Protein AF-0000000072249436 (afdb_homodimer)

Radius of gyration: 28.58 Å; Cα contacts (8 Å, |Δi|>4): 1050; chains: 2; bounding box: 66×84×67 Å

Solvent-accessible surface area (backbone atoms only — not comparable to full-atom values): 31884 Å² total; per-residue (Å²): 122,88,85,47,73,65,50,51,51,46,51,49,33,26,66,74,60,39,22,50,59,54,24,9,61,72,68,74,46,53,40,66,60,42,49,49,42,48,51,49,50,21,60,62,66,72,44,72,43,54,48,66,91,56,95,44,51,40,70,30,73,63,30,55,56,45,47,59,51,44,55,52,47,52,53,49,51,52,47,49,49,30,38,52,47,10,70,72,69,42,30,47,34,63,47,29,36,29,35,20,50,87,53,66,58,49,78,63,58,63,58,51,52,51,46,41,72,75,38,71,82,53,32,45,32,44,38,68,31,54,65,73,55,41,52,50,30,29,71,71,60,74,19,62,38,29,44,36,69,65,62,91,73,73,61,86,58,50,43,71,46,75,68,50,77,45,43,28,31,38,34,30,12,54,86,34,79,72,50,77,47,82,62,43,49,68,67,59,46,26,73,33,38,25,40,41,58,30,71,86,52,77,86,53,78,52,69,92,69,73,36,80,38,58,33,42,22,60,37,60,67,62,40,47,55,41,20,66,69,56,68,24,30,33,69,39,56,54,46,47,43,70,78,33,58,67,46,64,78,42,35,33,75,52,40,40,75,92,40,83,50,61,53,69,43,46,33,22,42,33,31,31,67,83,55,84,71,26,46,60,58,47,50,52,52,51,52,47,53,51,54,67,71,46,70,79,130,122,87,85,47,72,66,48,51,51,46,52,50,33,27,65,73,60,39,22,51,59,53,23,9,61,73,67,74,46,54,40,66,59,42,50,49,42,48,51,49,50,22,60,63,66,73,43,70,42,55,48,64,91,55,98,46,50,39,69,28,74,64,31,57,56,45,47,59,52,44,57,53,49,52,51,50,50,51,48,48,48,30,38,52,46,11,68,72,71,40,30,50,34,63,46,30,36,31,35,18,49,87,53,67,58,49,78,63,58,62,58,51,51,51,46,41,72,76,39,72,82,54,34,44,34,45,38,69,31,54,64,73,56,40,53,49,30,29,72,72,59,74,19,62,35,30,44,35,68,64,62,92,76,74,60,86,56,50,43,72,47,76,70,50,79,45,42,29,32,36,34,30,12,54,85,34,78,71,50,78,48,81,62,41,46,61,67,60,46,26,73,33,39,26,39,38,56,28,70,86,53,78,85,54,80,52,69,92,69,71,36,80,39,58,33,42,22,61,37,59,67,61,41,49,56,40,19,64,68,56,68,26,29,35,68,39,56,54,46,48,42,71,76,35,58,66,45,63,78,43,37,33,74,53,43,42,58,96,40,81,50,63,53,70,44,46,32,23,43,31,31,31,66,82,56,84,71,27,47,62,58,48,50,54,52,51,52,48,53,50,55,68,71,46,69,79,130

Secondary structure (DSSP, 8-state):
----HHHHHHHHHHHHHS-HHHHHHHHT--HHHHHHHHHHHHHHHT---EE-SSSS-EE-HHHHHHHHHHHHHHHHHHHHHHHHHHHHHS--SEEEEEEEGGGTTSSTHHHHHHHHHH-TT-EEEEEEE-HHHHHHHHHTTS-SEEEEE--SS--TTEEEEEEEEEEEEEEEETTSGGGG-SSB-HHHHHHS-EEEE--S-TTSPPTT---SSEEEESSHHHHHHHHHTTS-EEEEETHHHHH-TTHHHHEEE--BTTS-S-EEEEEEEEEETT----HHHHHHHHHHHHHHHS---/----HHHHHHHHHHHHHS-HHHHHHHHT--HHHHHHHHHHHHHHHT---EE-SSSS-EE-HHHHHHHHHHHHHHHHHHHHHHHHHHHHHS--SEEEEEEEGGGTTSSTHHHHHHHHHH-TT-EEEEEEE-HHHHHHHHHTTS-SEEEEE--SS--TTEEEEEEEEEEEEEEEETTSGGGG-SSB-HHHHHHS-EEEE--S-TTSPPTT---SSEEEESSHHHHHHHHHTTS-EEEEETHHHHH-TTHHHHEEE--BTTS---EEEEEEEEEETT----HHHHHHHHHHHHHHHS---

Organism: Acinetobacter pittii (strain PHEA-2) (NCBI:txid871585)

Foldseek 3Di:
DDDDLVLLQLLLLLAVVQALCRSCVVVVHHSVVSVVSQVVVCVVVVHDQFDPPDPTTDGDPVSVVVSVVSVVVSVVVQLVVLCVVCVVQLAHSEAEEEEEQQCVLPVPVVLVVVLCVVPVSYHYHYHYDHQVVNVVCQVVVVHFKYKHFDDPDDDPQKDKDWFDKWKKFKKAWCPEPCVPDQADELVNQQDWEEEAAADPPPVDDGDPDRYPHYDYDNHQVVRLVCRLVRVTMYIGIPSVCVVPVCVVVTMHGHHYPPDPRIDMTIIIIMHGPPDSDGPSVVVSRVVSVVVVVDPDD/DDDDLVLLQLLLLLQVVQALCRSCVVVVHHSVVSVVSQVVVCVVVVHDQFDPPDPTTDGDPVSVVVNVVSVVVSVVVQLVVLCVVCVVQLAHSEAEEEEEQQCVLPVPVVLVVVLCVVPVNYHYHYHYHHQVVNVVCQVVVVHFKYKHWDDPDDDPQKDKDWFDKWKKFKKAWCPAPCVPDQADELVNQQDWEEEFAADPPPVDDGDPDRYPHYDYDNHQVVRLVCRLVRVTMYIGIPSVCVVPVCVVVTMHGHHYPPDPRIDMTIIIIMHGPPDSDGPSVVVSRVVSVVVVVDPDD

Nearest PDB structures (foldseek):
  7fib-assembly1_B  TM=9.287E-01  e=1.531E-36  Acinetobacter baumannii
  7d98-assembly1_Q  TM=5.444E-01  e=3.998E-20  Cupriavidus necator
  6g1d-assembly1_A  TM=5.300E-01  e=3.998E-20  Corynebacterium glutamicum
  9f14-assembly1_A  TM=6.005E-01  e=9.089E-18  Klebsiella aerogenes
  4x6g-assembly2_H  TM=5.613E-01  e=1.791E-17  Pseudomonas aeruginosa PAO1

InterPro domains:
  IPR000847 LysR, HTH, N-terminal domain [PF00126] (6-64)
  IPR000847 LysR, HTH, N-terminal domain [PS50931] (1-60)
  IPR005119 LysR, substrate-binding [PF03466] (94-291)
  IPR036388 Winged helix-like DNA-binding domain superfamily [G3DSA:1.10.10.10] (1-83)
  IPR036390 Winged helix DNA-binding domain superfamily [SSF46785] (2-82)

Sequence (594 aa):
MNINQEQLLMFQAVIETGSFSAAARKLGKVPSAVSMSIANLEIDLDLTLFDRKGREPVPTDEARVLYEKTSQLLIEMNQWKQHAHALSTGLEANLTIVIVSELLHTNWTDYICLLESRFPDLQINIVSAPQEDALQMLLDGSAQLALMFEREHLDNREQFVELKREALIPVISNNHPLAGQNQVTYEQILTTRQIVVASRDETLKPELLFSKHYWRTDNHHSACLMILRNLGWGVLPQEMFKENPELKNKLKILDLLDFTPRFEYYVDLVWSRESELGAAARFLIEHIRKQRMQPLPMNINQEQLLMFQAVIETGSFSAAARKLGKVPSAVSMSIANLEIDLDLTLFDRKGREPVPTDEARVLYEKTSQLLIEMNQWKQHAHALSTGLEANLTIVIVSELLHTNWTDYICLLESRFPDLQINIVSAPQEDALQMLLDGSAQLALMFEREHLDNREQFVELKREALIPVISNNHPLAGQNQVTYEQILTTRQIVVASRDETLKPELLFSKHYWRTDNHHSACLMILRNLGWGVLPQEMFKENPELKNKLKILDLLDFTPRFEYYVDLVWSRESELGAAARFLIEHIRKQRMQPLP

Structure (mmCIF, N/CA/C/O backbone):
data_AF-0000000072249436-model_v1
#
loop_
_entity.id
_entity.type
_entity.pdbx_description
1 polymer 'LysR family transcriptional regulator'
#
loop_
_atom_site.group_PDB
_atom_site.id
_atom_site.type_symbol
_atom_site.label_atom_id
_atom_site.label_alt_id
_atom_site.label_comp_id
_atom_site.label_asym_id
_atom_site.label_entity_id
_atom_site.label_seq_id
_atom_site.pdbx_PDB_ins_code
_atom_site.Cartn_x
_atom_site.Cartn_y
_atom_site.Cartn_z
_atom_site.occupancy
_atom_site.B_iso_or_equiv
_atom_site.auth_seq_id
_atom_site.auth_comp_id
_atom_site.auth_asym_id
_atom_site.auth_atom_id
_atom_site.pdbx_PDB_model_num
ATOM 1 N N . MET A 1 1 ? -13.907 43.893 0.333 1 46.14 1 MET A N 1
ATOM 2 C CA . MET A 1 1 ? -14.005 42.9 1.399 1 46.14 1 MET A CA 1
ATOM 3 C C . MET A 1 1 ? -12.632 42.328 1.737 1 46.14 1 MET A C 1
ATOM 5 O O . MET A 1 1 ? -11.88 41.937 0.843 1 46.14 1 MET A O 1
ATOM 9 N N . ASN A 1 2 ? -12.04 42.752 2.967 1 59.86 2 ASN A N 1
ATOM 10 C CA . ASN A 1 2 ? -10.739 42.239 3.385 1 59.86 2 ASN A CA 1
ATOM 11 C C . ASN A 1 2 ? -10.88 40.987 4.245 1 59.86 2 ASN A C 1
ATOM 13 O O . ASN A 1 2 ? -11.41 41.047 5.356 1 59.86 2 ASN A O 1
ATOM 17 N N . ILE A 1 3 ? -10.844 39.819 3.66 1 66.18 3 ILE A N 1
ATOM 18 C CA . ILE A 1 3 ? -10.926 38.567 4.405 1 66.18 3 ILE A CA 1
ATOM 19 C C . ILE A 1 3 ? -9.57 38.25 5.032 1 66.18 3 ILE A C 1
ATOM 21 O O . ILE A 1 3 ? -8.539 38.303 4.358 1 66.18 3 ILE A O 1
ATOM 25 N N . ASN A 1 4 ? -9.585 38.227 6.384 1 75.29 4 ASN A N 1
ATOM 26 C CA . ASN A 1 4 ? -8.315 37.843 6.99 1 75.29 4 ASN A CA 1
ATOM 27 C C . ASN A 1 4 ? -8.4 36.468 7.647 1 75.29 4 ASN A C 1
ATOM 29 O O . ASN A 1 4 ? -9.495 35.978 7.93 1 75.29 4 ASN A O 1
ATOM 33 N N . GLN A 1 5 ? -7.275 35.879 7.736 1 78.36 5 GLN A N 1
ATOM 34 C CA . GLN A 1 5 ? -7.16 34.519 8.25 1 78.36 5 GLN A CA 1
ATOM 35 C C . GLN A 1 5 ? -7.784 34.4 9.637 1 78.36 5 GLN A C 1
ATOM 37 O O . GLN A 1 5 ? -8.45 33.408 9.941 1 78.36 5 GLN A O 1
ATOM 42 N N . GLU A 1 6 ? -7.691 35.437 10.429 1 80.51 6 GLU A N 1
ATOM 43 C CA . GLU A 1 6 ? -8.207 35.42 11.795 1 80.51 6 GLU A CA 1
ATOM 44 C C . GLU A 1 6 ? -9.732 35.373 11.808 1 80.51 6 GLU A C 1
ATOM 46 O O . GLU A 1 6 ? -10.329 34.658 12.615 1 80.51 6 GLU A O 1
ATOM 51 N N . GLN A 1 7 ? -10.31 36.085 10.919 1 83.38 7 GLN A N 1
ATOM 52 C CA . GLN A 1 7 ? -11.765 36.1 10.808 1 83.38 7 GLN A CA 1
ATOM 53 C C . GLN A 1 7 ? -12.301 34.728 10.408 1 83.38 7 GLN A C 1
ATOM 55 O O . GLN A 1 7 ? -13.317 34.274 10.938 1 83.38 7 GLN A O 1
ATOM 60 N N . LEU A 1 8 ? -11.567 34.14 9.518 1 83.97 8 LEU A N 1
ATOM 61 C CA . LEU A 1 8 ? -11.961 32.816 9.048 1 83.97 8 LEU A CA 1
ATOM 62 C C . LEU A 1 8 ? -11.86 31.789 10.17 1 83.97 8 LEU A C 1
ATOM 64 O O . LEU A 1 8 ? -12.735 30.932 10.314 1 83.97 8 LEU A O 1
ATOM 68 N N . LEU A 1 9 ? -10.854 31.893 10.976 1 85.52 9 LEU A N 1
ATOM 69 C CA . LEU A 1 9 ? -10.66 31.002 12.115 1 85.52 9 LEU A CA 1
ATOM 70 C C . LEU A 1 9 ? -11.755 31.204 13.156 1 85.52 9 LEU A C 1
ATOM 72 O O . LEU A 1 9 ? -12.261 30.236 13.728 1 85.52 9 LEU A O 1
ATOM 76 N N . MET A 1 10 ? -12.149 32.425 13.369 1 88.72 10 MET A N 1
ATOM 77 C CA . MET A 1 10 ? -13.212 32.739 14.319 1 88.72 10 MET A CA 1
ATOM 78 C C . MET A 1 10 ? -14.55 32.184 13.842 1 88.72 10 MET A C 1
ATOM 80 O O . MET A 1 10 ? -15.307 31.613 14.629 1 88.72 10 MET A O 1
ATOM 84 N N . PHE A 1 11 ? -14.784 32.303 12.589 1 89.94 11 PHE A N 1
ATOM 85 C CA . PHE A 1 11 ? -15.993 31.768 11.975 1 89.94 11 PHE A CA 1
ATOM 86 C C . PHE A 1 11 ? -16.073 30.258 12.164 1 89.94 11 PHE A C 1
ATOM 88 O O . PHE A 1 11 ? -17.092 29.737 12.621 1 89.94 11 PHE A O 1
ATOM 95 N N . GLN A 1 12 ? -15.008 29.697 11.88 1 87.08 12 GLN A N 1
ATOM 96 C CA . GLN A 1 12 ? -14.953 28.247 12.026 1 87.08 12 GLN A CA 1
ATOM 97 C C . GLN A 1 12 ? -15.161 27.832 13.48 1 87.08 12 GLN A C 1
ATOM 99 O O . GLN A 1 12 ? -15.913 26.897 13.763 1 87.08 12 GLN A O 1
ATOM 104 N N . ALA A 1 13 ? -14.559 28.506 14.425 1 87.68 13 ALA A N 1
ATOM 105 C CA . ALA A 1 13 ? -14.619 28.182 15.848 1 87.68 13 ALA A CA 1
ATOM 106 C C . ALA A 1 13 ? -16.041 28.325 16.384 1 87.68 13 ALA A C 1
ATOM 108 O O . ALA A 1 13 ? -16.495 27.503 17.183 1 87.68 13 ALA A O 1
ATOM 109 N N . VAL A 1 14 ? -16.748 29.292 15.907 1 91.7 14 VAL A N 1
ATOM 110 C CA . VAL A 1 14 ? -18.111 29.516 16.379 1 91.7 14 VAL A CA 1
ATOM 111 C C . VAL A 1 14 ? -19.014 28.378 15.91 1 91.7 14 VAL A C 1
ATOM 113 O O . VAL A 1 14 ? -19.856 27.892 16.67 1 91.7 14 VAL A O 1
ATOM 116 N N . ILE A 1 15 ? -18.784 27.996 14.723 1 88.88 15 ILE A N 1
ATOM 117 C CA . ILE A 1 15 ? -19.595 26.907 14.19 1 88.88 15 ILE A CA 1
ATOM 118 C C . ILE A 1 15 ? -19.281 25.614 14.939 1 88.88 15 ILE A C 1
ATOM 120 O O . ILE A 1 15 ? -20.189 24.868 15.312 1 88.88 15 ILE A O 1
ATOM 124 N N . GLU A 1 16 ? -18.073 25.408 15.194 1 83.11 16 GLU A N 1
ATOM 125 C CA . GLU A 1 16 ? -17.617 24.161 15.799 1 83.11 16 GLU A CA 1
ATOM 126 C C . GLU A 1 16 ? -18.022 24.078 17.268 1 83.11 16 GLU A C 1
ATOM 128 O O . GLU A 1 16 ? -18.372 23.004 17.761 1 83.11 16 GLU A O 1
ATOM 133 N N . THR A 1 17 ? -17.971 25.195 17.937 1 82.77 17 THR A N 1
ATOM 134 C CA . THR A 1 17 ? -18.221 25.203 19.374 1 82.77 17 THR A CA 1
ATOM 135 C C . THR A 1 17 ? -19.687 25.51 19.666 1 82.77 17 THR A C 1
ATOM 137 O O . THR A 1 17 ? -20.175 25.243 20.766 1 82.77 17 THR A O 1
ATOM 140 N N . GLY A 1 18 ? -20.37 26.103 18.67 1 88.21 18 GLY A N 1
ATOM 141 C CA . GLY A 1 18 ? -21.774 26.452 18.816 1 88.21 18 GLY A CA 1
ATOM 142 C C . GLY A 1 18 ? -21.999 27.661 19.704 1 88.21 18 GLY A C 1
ATOM 143 O O . GLY A 1 18 ? -23.123 27.915 20.144 1 88.21 18 GLY A O 1
ATOM 144 N N . SER A 1 19 ? -20.859 28.3 20.06 1 89.67 19 SER A N 1
ATOM 145 C CA . SER A 1 19 ? -20.961 29.439 20.966 1 89.67 19 SER A CA 1
ATOM 146 C C . SER A 1 19 ? -19.853 30.454 20.706 1 89.67 19 SER A C 1
ATOM 148 O O . SER A 1 19 ? -18.712 30.078 20.429 1 89.67 19 SER A O 1
ATOM 150 N N . PHE A 1 20 ? -20.219 31.782 20.874 1 89.15 20 PHE A N 1
ATOM 151 C CA . PHE A 1 20 ? -19.23 32.842 20.722 1 89.15 20 PHE A CA 1
ATOM 152 C C . PHE A 1 20 ? -18.24 32.831 21.881 1 89.15 20 PHE A C 1
ATOM 154 O O . PHE A 1 20 ? -17.039 33.017 21.679 1 89.15 20 PHE A O 1
ATOM 161 N N . SER A 1 21 ? -18.81 32.509 23.057 1 88.67 21 SER A N 1
ATOM 162 C CA . SER A 1 21 ? -17.965 32.49 24.247 1 88.67 21 SER A CA 1
ATOM 163 C C . SER A 1 21 ? -17.009 31.303 24.227 1 88.67 21 SER A C 1
ATOM 165 O O . SER A 1 21 ? -15.836 31.437 24.585 1 88.67 21 SER A O 1
ATOM 167 N N . ALA A 1 22 ? -17.495 30.222 23.77 1 88.29 22 ALA A N 1
ATOM 168 C CA . ALA A 1 22 ? -16.661 29.026 23.69 1 88.29 22 ALA A CA 1
ATOM 169 C C . ALA A 1 22 ? -15.585 29.177 22.619 1 88.29 22 ALA A C 1
ATOM 171 O O . ALA A 1 22 ? -14.439 28.769 22.819 1 88.29 22 ALA A O 1
ATOM 172 N N . ALA A 1 23 ? -15.971 29.807 21.559 1 90.33 23 ALA A N 1
ATOM 173 C CA . ALA A 1 23 ? -15.019 30.084 20.486 1 90.33 23 ALA A CA 1
ATOM 174 C C . ALA A 1 23 ? -13.92 31.031 20.959 1 90.33 23 ALA A C 1
ATOM 176 O O . ALA A 1 23 ? -12.743 30.833 20.645 1 90.33 23 ALA A O 1
ATOM 177 N N . ALA A 1 24 ? -14.292 32.006 21.704 1 86.8 24 ALA A N 1
ATOM 178 C CA . ALA A 1 24 ? -13.342 32.979 22.238 1 86.8 24 ALA A CA 1
ATOM 179 C C . ALA A 1 24 ? -12.321 32.305 23.15 1 86.8 24 ALA A C 1
ATOM 181 O O . ALA A 1 24 ? -11.118 32.55 23.033 1 86.8 24 ALA A O 1
ATOM 182 N N . ARG A 1 25 ? -12.814 31.405 23.937 1 82.16 25 ARG A N 1
ATOM 183 C CA . ARG A 1 25 ? -11.937 30.667 24.84 1 82.16 25 ARG A CA 1
ATOM 184 C C . ARG A 1 25 ? -10.968 29.783 24.062 1 82.16 25 ARG A C 1
ATOM 186 O O . ARG A 1 25 ? -9.774 29.743 24.367 1 82.16 25 ARG A O 1
ATOM 193 N N . LYS A 1 26 ? -11.564 29.249 23.048 1 79.46 26 LYS A N 1
ATOM 194 C CA . LYS A 1 26 ? -10.77 28.345 22.221 1 79.46 26 LYS A CA 1
ATOM 195 C C . LYS A 1 26 ? -9.657 29.097 21.497 1 79.46 26 LYS A C 1
ATOM 197 O O . LYS A 1 26 ? -8.549 28.579 21.344 1 79.46 26 LYS A O 1
ATOM 202 N N . LEU A 1 27 ? -9.894 30.326 21.16 1 82.19 27 LEU A N 1
ATOM 203 C CA . LEU A 1 27 ? -8.978 31.099 20.329 1 82.19 27 LEU A CA 1
ATOM 204 C C . LEU A 1 27 ? -8.154 32.061 21.179 1 82.19 27 LEU A C 1
ATOM 206 O O . LEU A 1 27 ? -7.31 32.792 20.655 1 82.19 27 LEU A O 1
ATOM 210 N N . GLY A 1 28 ? -8.408 32.064 22.477 1 84.77 28 GLY A N 1
ATOM 211 C CA . GLY A 1 28 ? -7.694 32.975 23.357 1 84.77 28 GLY A CA 1
ATOM 212 C C . GLY A 1 28 ? -8.056 34.43 23.13 1 84.77 28 GLY A C 1
ATOM 213 O O . GLY A 1 28 ? -7.182 35.299 23.123 1 84.77 28 GLY A O 1
ATOM 214 N N . LYS A 1 29 ? -9.313 34.604 22.851 1 84.34 29 LYS A N 1
ATOM 215 C CA . LYS A 1 29 ? -9.816 35.947 22.58 1 84.34 29 LYS A CA 1
ATOM 216 C C . LYS A 1 29 ? -10.975 36.298 23.51 1 84.34 29 LYS A C 1
ATOM 218 O O . LYS A 1 29 ? -11.433 35.455 24.284 1 84.34 29 LYS A O 1
ATOM 223 N N . VAL A 1 30 ? -11.287 37.534 23.609 1 84.03 30 VAL A N 1
ATOM 224 C CA . VAL A 1 30 ? -12.489 37.95 24.324 1 84.03 30 VAL A CA 1
ATOM 225 C C . VAL A 1 30 ? -13.715 37.749 23.436 1 84.03 30 VAL A C 1
ATOM 227 O O . VAL A 1 30 ? -13.646 37.941 22.22 1 84.03 30 VAL A O 1
ATOM 230 N N . PRO A 1 31 ? -14.756 37.297 24.061 1 86.27 31 PRO A N 1
ATOM 231 C CA . PRO A 1 31 ? -15.975 37.021 23.297 1 86.27 31 PRO A CA 1
ATOM 232 C C . PRO A 1 31 ? -16.391 38.189 22.406 1 86.27 31 PRO A C 1
ATOM 234 O O . PRO A 1 31 ? -16.889 37.978 21.298 1 86.27 31 PRO A O 1
ATOM 237 N N . SER A 1 32 ? -16.225 39.404 22.799 1 87.48 32 SER A N 1
ATOM 238 C CA . SER A 1 32 ? -16.601 40.571 22.008 1 87.48 32 SER A CA 1
ATOM 239 C C . SER A 1 32 ? -15.809 40.635 20.706 1 87.48 32 SER A C 1
ATOM 241 O O . SER A 1 32 ? -16.344 41.023 19.666 1 87.48 32 SER A O 1
ATOM 243 N N . ALA A 1 33 ? -14.544 40.216 20.765 1 88.01 33 ALA A N 1
ATOM 244 C CA . ALA A 1 33 ? -13.698 40.214 19.574 1 88.01 33 ALA A CA 1
ATOM 245 C C . ALA A 1 33 ? -14.209 39.215 18.54 1 88.01 33 ALA A C 1
ATOM 247 O O . ALA A 1 33 ? -14.224 39.505 17.342 1 88.01 33 ALA A O 1
ATOM 248 N N . VAL A 1 34 ? -14.694 38.096 19.047 1 92.27 34 VAL A N 1
ATOM 249 C CA . VAL A 1 34 ? -15.202 37.054 18.16 1 92.27 34 VAL A CA 1
ATOM 250 C C . VAL A 1 34 ? -16.529 37.498 17.549 1 92.27 34 VAL A C 1
ATOM 252 O O . VAL A 1 34 ? -16.73 37.389 16.337 1 92.27 34 VAL A O 1
ATOM 255 N N . SER A 1 35 ? -17.438 38.019 18.368 1 90.35 35 SER A N 1
ATOM 256 C CA . SER A 1 35 ? -18.748 38.46 17.9 1 90.35 35 SER A CA 1
ATOM 257 C C . SER A 1 35 ? -18.621 39.605 16.901 1 90.35 35 SER A C 1
ATOM 259 O O . SER A 1 35 ? -19.31 39.623 15.879 1 90.35 35 SER A O 1
ATOM 261 N N . MET A 1 36 ? -17.695 40.495 17.156 1 88.42 36 MET A N 1
ATOM 262 C CA . MET A 1 36 ? -17.472 41.636 16.273 1 88.42 36 MET A CA 1
ATOM 263 C C . MET A 1 36 ? -16.902 41.184 14.933 1 88.42 36 MET A C 1
ATOM 265 O O . MET A 1 36 ? -17.281 41.706 13.884 1 88.42 36 MET A O 1
ATOM 269 N N . SER A 1 37 ? -15.985 40.272 15.093 1 89.02 37 SER A N 1
ATOM 270 C CA . SER A 1 37 ? -15.372 39.752 13.875 1 89.02 37 SER A CA 1
ATOM 271 C C . SER A 1 37 ? -16.409 39.093 12.972 1 89.02 37 SER A C 1
ATOM 273 O O . SER A 1 37 ? -16.402 39.299 11.757 1 89.02 37 SER A O 1
ATOM 275 N N . ILE A 1 38 ? -17.314 38.347 13.575 1 90.78 38 ILE A N 1
ATOM 276 C CA . ILE A 1 38 ? -18.357 37.659 12.822 1 90.78 38 ILE A CA 1
ATOM 277 C C . ILE A 1 38 ? -19.328 38.679 12.233 1 90.78 38 ILE A C 1
ATOM 279 O O . ILE A 1 38 ? -19.742 38.557 11.078 1 90.78 38 ILE A O 1
ATOM 283 N N . ALA A 1 39 ? -19.655 39.637 13.024 1 88.66 39 ALA A N 1
ATOM 284 C CA . ALA A 1 39 ? -20.545 40.693 12.55 1 88.66 39 ALA A CA 1
ATOM 285 C C . ALA A 1 39 ? -19.941 41.422 11.353 1 88.66 39 ALA A C 1
ATOM 287 O O . ALA A 1 39 ? -20.633 41.689 10.367 1 88.66 39 ALA A O 1
ATOM 288 N N . ASN A 1 40 ? -18.651 41.695 11.495 1 85.73 40 ASN A N 1
ATOM 289 C CA . ASN A 1 40 ? -17.956 42.356 10.395 1 85.73 40 ASN A CA 1
ATOM 290 C C . ASN A 1 40 ? -17.939 41.487 9.141 1 85.73 40 ASN A C 1
ATOM 292 O O . ASN A 1 40 ? -18.101 41.992 8.029 1 85.73 40 ASN A O 1
ATOM 296 N N . LEU A 1 41 ? -17.713 40.192 9.321 1 86.39 41 LEU A N 1
ATOM 297 C CA . LEU A 1 41 ? -17.714 39.249 8.208 1 86.39 41 LEU A CA 1
ATOM 298 C C . LEU A 1 41 ? -19.079 39.211 7.529 1 86.39 41 LEU A C 1
ATOM 300 O O . LEU A 1 41 ? -19.164 39.168 6.299 1 86.39 41 LEU A O 1
ATOM 304 N N . GLU A 1 42 ? -20.111 39.25 8.37 1 89.03 42 GLU A N 1
ATOM 305 C CA . GLU A 1 42 ? -21.477 39.259 7.854 1 89.03 42 GLU A CA 1
ATOM 306 C C . GLU A 1 42 ? -21.758 40.529 7.056 1 89.03 42 GLU A C 1
ATOM 308 O O . GLU A 1 42 ? -22.382 40.475 5.994 1 89.03 42 GLU A O 1
ATOM 313 N N . ILE A 1 43 ? -21.247 41.595 7.537 1 83.64 43 ILE A N 1
ATOM 314 C CA . ILE A 1 43 ? -21.415 42.879 6.865 1 83.64 43 ILE A CA 1
ATOM 315 C C . ILE A 1 43 ? -20.667 42.867 5.534 1 83.64 43 ILE A C 1
ATOM 317 O O . ILE A 1 43 ? -21.232 43.212 4.494 1 83.64 43 ILE A O 1
ATOM 321 N N . ASP A 1 44 ? -19.425 42.408 5.601 1 79.06 44 ASP A N 1
ATOM 322 C CA . ASP A 1 44 ? -18.579 42.401 4.412 1 79.06 44 ASP A CA 1
ATOM 323 C C . ASP A 1 44 ? -19.164 41.501 3.326 1 79.06 44 ASP A C 1
ATOM 325 O O . ASP A 1 44 ? -19.063 41.809 2.137 1 79.06 44 ASP A O 1
ATOM 329 N N . LEU A 1 45 ? -19.795 40.387 3.728 1 81.18 45 LEU A N 1
ATOM 330 C CA . LEU A 1 45 ? -20.299 39.392 2.788 1 81.18 45 LEU A CA 1
ATOM 331 C C . LEU A 1 45 ? -21.765 39.65 2.457 1 81.18 45 LEU A C 1
ATOM 333 O O . LEU A 1 45 ? -22.327 39.01 1.565 1 81.18 45 LEU A O 1
ATOM 337 N N . ASP A 1 46 ? -22.286 40.611 3.19 1 85.04 46 ASP A N 1
ATOM 338 C CA . ASP A 1 46 ? -23.719 40.869 3.086 1 85.04 46 ASP A CA 1
ATOM 339 C C . ASP A 1 46 ? -24.523 39.584 3.271 1 85.04 46 ASP A C 1
ATOM 341 O O . ASP A 1 46 ? -25.376 39.255 2.444 1 85.04 46 ASP A O 1
ATOM 345 N N . LEU A 1 47 ? -24.09 38.75 4.357 1 86.85 47 LEU A N 1
ATOM 346 C CA . LEU A 1 47 ? -24.721 37.487 4.725 1 86.85 47 LEU A CA 1
ATOM 347 C C . LEU A 1 47 ? -24.881 37.38 6.238 1 86.85 47 LEU A C 1
ATOM 349 O O . LEU A 1 47 ? -24.054 37.899 6.992 1 86.85 47 LEU A O 1
ATOM 353 N N . THR A 1 48 ? -25.958 36.815 6.61 1 90.99 48 THR A N 1
ATOM 354 C CA . THR A 1 48 ? -26.092 36.403 8.003 1 90.99 48 THR A CA 1
ATOM 355 C C . THR A 1 48 ? -25.577 34.979 8.197 1 90.99 48 THR A C 1
ATOM 357 O O . THR A 1 48 ? -26.051 34.047 7.544 1 90.99 48 THR A O 1
ATOM 360 N N . LEU A 1 49 ? -24.577 34.911 8.982 1 92.35 49 LEU A N 1
ATOM 361 C CA . LEU A 1 49 ? -23.941 33.608 9.142 1 92.35 49 LEU A CA 1
ATOM 362 C C . LEU A 1 49 ? -24.526 32.86 10.336 1 92.35 49 LEU A C 1
ATOM 364 O O . LEU A 1 49 ? -24.541 31.627 10.355 1 92.35 49 LEU A O 1
ATOM 368 N N . PHE A 1 50 ? -25.01 33.638 11.313 1 93.56 50 PHE A N 1
ATOM 369 C CA . PHE A 1 50 ? -25.568 33.014 12.507 1 93.56 50 PHE A CA 1
ATOM 370 C C . PHE A 1 50 ? -26.883 33.677 12.9 1 93.56 50 PHE A C 1
ATOM 372 O O . PHE A 1 50 ? -26.985 34.905 12.915 1 93.56 50 PHE A O 1
ATOM 379 N N . ASP A 1 51 ? -27.913 32.84 13.101 1 90.39 51 ASP A N 1
ATOM 380 C CA . ASP A 1 51 ? -29.136 33.313 13.741 1 90.39 51 ASP A CA 1
ATOM 381 C C . ASP A 1 51 ? -28.953 33.435 15.253 1 90.39 51 ASP A C 1
ATOM 383 O O . ASP A 1 51 ? -28.676 32.444 15.931 1 90.39 51 ASP A O 1
ATOM 387 N N . ARG A 1 52 ? -29.035 34.607 15.721 1 82.61 52 ARG A N 1
ATOM 388 C CA . ARG A 1 52 ? -28.719 34.89 17.117 1 82.61 52 ARG A CA 1
ATOM 389 C C . ARG A 1 52 ? -29.99 35.08 17.938 1 82.61 52 ARG A C 1
ATOM 391 O O . ARG A 1 52 ? -29.961 35.702 19.002 1 82.61 52 ARG A O 1
ATOM 398 N N . LYS A 1 53 ? -31.21 34.608 17.566 1 81.62 53 LYS A N 1
ATOM 399 C CA . LYS A 1 53 ? -32.479 34.79 18.265 1 81.62 53 LYS A CA 1
ATOM 400 C C . LYS A 1 53 ? -32.504 34.004 19.573 1 81.62 53 LYS A C 1
ATOM 402 O O . LYS A 1 53 ? -33.184 34.393 20.524 1 81.62 53 LYS A O 1
ATOM 407 N N . GLY A 1 54 ? -31.655 32.945 19.687 1 74.07 54 GLY A N 1
ATOM 408 C CA . GLY A 1 54 ? -31.623 32.135 20.894 1 74.07 54 GLY A CA 1
ATOM 409 C C . GLY A 1 54 ? -30.335 32.289 21.682 1 74.07 54 GLY A C 1
ATOM 410 O O . GLY A 1 54 ? -29.591 33.251 21.482 1 74.07 54 GLY A O 1
ATOM 411 N N . ARG A 1 55 ? -30.124 31.554 22.686 1 76.61 55 ARG A N 1
ATOM 412 C CA . ARG A 1 55 ? -28.977 31.565 23.588 1 76.61 55 ARG A CA 1
ATOM 413 C C . ARG A 1 55 ? -27.692 31.215 22.845 1 76.61 55 ARG A C 1
ATOM 415 O O . ARG A 1 55 ? -26.636 31.79 23.114 1 76.61 55 ARG A O 1
ATOM 422 N N . GLU A 1 56 ? -27.79 30.341 21.851 1 85.15 56 GLU A N 1
ATOM 423 C CA . GLU A 1 56 ? -26.625 29.9 21.09 1 85.15 56 GLU A CA 1
ATOM 424 C C . GLU A 1 56 ? -26.766 30.251 19.611 1 85.15 56 GLU A C 1
ATOM 426 O O . GLU A 1 56 ? -27.867 30.202 19.059 1 85.15 56 GLU A O 1
ATOM 431 N N . PRO A 1 57 ? -25.717 30.721 19.072 1 89.14 57 PRO A N 1
ATOM 432 C CA . PRO A 1 57 ? -25.78 31.014 17.638 1 89.14 57 PRO A CA 1
ATOM 433 C C . PRO A 1 57 ? -26.035 29.769 16.792 1 89.14 57 PRO A C 1
ATOM 435 O O . PRO A 1 57 ? -25.437 28.718 17.038 1 89.14 57 PRO A O 1
ATOM 438 N N . VAL A 1 58 ? -27.003 29.874 15.905 1 91.15 58 VAL A N 1
ATOM 439 C CA . VAL A 1 58 ? -27.316 28.779 14.993 1 91.15 58 VAL A CA 1
ATOM 440 C C . VAL A 1 58 ? -26.821 29.118 13.589 1 91.15 58 VAL A C 1
ATOM 442 O O . VAL A 1 58 ? -27.198 30.146 13.022 1 91.15 58 VAL A O 1
ATOM 445 N N . PRO A 1 59 ? -25.877 28.364 13.12 1 92.14 59 PRO A N 1
ATOM 446 C CA . PRO A 1 59 ? -25.38 28.64 11.77 1 92.14 59 PRO A CA 1
ATOM 447 C C . PRO A 1 59 ? -26.485 28.609 10.716 1 92.14 59 PRO A C 1
ATOM 449 O O . PRO A 1 59 ? -27.37 27.752 10.77 1 92.14 59 PRO A O 1
ATOM 452 N N . THR A 1 60 ? -26.546 29.6 9.805 1 91.03 60 THR A N 1
ATOM 453 C CA . THR A 1 60 ? -27.469 29.612 8.675 1 91.03 60 THR A CA 1
ATOM 454 C C . THR A 1 60 ? -27.043 28.598 7.618 1 91.03 60 THR A C 1
ATOM 456 O O . THR A 1 60 ? -25.972 27.996 7.723 1 91.03 60 THR A O 1
ATOM 459 N N . ASP A 1 61 ? -27.839 28.354 6.648 1 86.42 61 ASP A N 1
ATOM 460 C CA . ASP A 1 61 ? -27.496 27.466 5.541 1 86.42 61 ASP A CA 1
ATOM 461 C C . ASP A 1 61 ? -26.266 27.973 4.792 1 86.42 61 ASP A C 1
ATOM 463 O O . ASP A 1 61 ? -25.412 27.182 4.384 1 86.42 61 ASP A O 1
ATOM 467 N N . GLU A 1 62 ? -26.236 29.265 4.691 1 85.97 62 GLU A N 1
ATOM 468 C CA . GLU A 1 62 ? -25.093 29.895 4.038 1 85.97 62 GLU A CA 1
ATOM 469 C C . GLU A 1 62 ? -23.808 29.664 4.829 1 85.97 62 GLU A C 1
ATOM 471 O O . GLU A 1 62 ? -22.749 29.422 4.247 1 85.97 62 GLU A O 1
ATOM 476 N N . ALA A 1 63 ? -23.954 29.732 6.126 1 88.56 63 ALA A N 1
ATOM 477 C CA . ALA A 1 63 ? -22.803 29.525 7.001 1 88.56 63 ALA A CA 1
ATOM 478 C C . ALA A 1 63 ? -22.275 28.098 6.885 1 88.56 63 ALA A C 1
ATOM 480 O O . ALA A 1 63 ? -21.061 27.879 6.859 1 88.56 63 ALA A O 1
ATOM 481 N N . ARG A 1 64 ? -23.153 27.214 6.743 1 85.54 64 ARG A N 1
ATOM 482 C CA . ARG A 1 64 ? -22.772 25.809 6.639 1 85.54 64 ARG A CA 1
ATOM 483 C C . ARG A 1 64 ? -22.013 25.541 5.344 1 85.54 64 ARG A C 1
ATOM 485 O O . ARG A 1 64 ? -21.007 24.829 5.343 1 85.54 64 ARG A O 1
ATOM 492 N N . VAL A 1 65 ? -22.472 26.195 4.314 1 79.15 65 VAL A N 1
ATOM 493 C CA . VAL A 1 65 ? -21.808 26.058 3.021 1 79.15 65 VAL A CA 1
ATOM 494 C C . VAL A 1 65 ? -20.431 26.716 3.076 1 79.15 65 VAL A C 1
ATOM 496 O O . VAL A 1 65 ? -19.446 26.147 2.598 1 79.15 65 VAL A O 1
ATOM 499 N N . LEU A 1 66 ? -20.37 27.846 3.723 1 82.37 66 LEU A N 1
ATOM 500 C CA . LEU A 1 66 ? -19.122 28.599 3.777 1 82.37 66 LEU A CA 1
ATOM 501 C C . LEU A 1 66 ? -18.108 27.906 4.68 1 82.37 66 LEU A C 1
ATOM 503 O O . LEU A 1 66 ? -16.898 28.044 4.483 1 82.37 66 LEU A O 1
ATOM 507 N N . TYR A 1 67 ? -18.686 27.157 5.667 1 83.79 67 TYR A N 1
ATOM 508 C CA . TYR A 1 67 ? -17.805 26.452 6.591 1 83.79 67 TYR A CA 1
ATOM 509 C C . TYR A 1 67 ? -16.904 25.474 5.846 1 83.79 67 TYR A C 1
ATOM 511 O O . TYR A 1 67 ? -15.69 25.452 6.061 1 83.79 67 TYR A O 1
ATOM 519 N N . GLU A 1 68 ? -17.506 24.818 4.991 1 72.86 68 GLU A N 1
ATOM 520 C CA . GLU A 1 68 ? -16.736 23.861 4.201 1 72.86 68 GLU A CA 1
ATOM 521 C C . GLU A 1 68 ? -15.682 24.568 3.353 1 72.86 68 GLU A C 1
ATOM 523 O O . GLU A 1 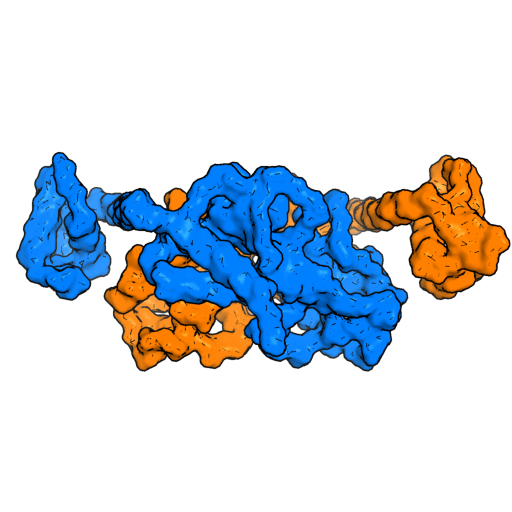68 ? -14.529 24.136 3.3 1 72.86 68 GLU A O 1
ATOM 528 N N . LYS A 1 69 ? -16.022 25.661 2.762 1 73.93 69 LYS A N 1
ATOM 529 C CA . LYS A 1 69 ? -15.123 26.439 1.914 1 73.93 69 LYS A CA 1
ATOM 530 C C . LYS A 1 69 ? -14.048 27.134 2.744 1 73.93 69 LYS A C 1
ATOM 532 O O . LYS A 1 69 ? -12.92 27.317 2.281 1 73.93 69 LYS A O 1
ATOM 537 N N . THR A 1 70 ? -14.451 27.445 3.96 1 78.55 70 THR A N 1
ATOM 538 C CA . THR A 1 70 ? -13.517 28.124 4.851 1 78.55 70 THR A CA 1
ATOM 539 C C . THR A 1 70 ? -12.352 27.208 5.214 1 78.55 70 THR A C 1
ATOM 541 O O . THR A 1 70 ? -11.195 27.632 5.203 1 78.55 70 THR A O 1
ATOM 544 N N . SER A 1 71 ? -12.708 26.021 5.527 1 67.64 71 SER A N 1
ATOM 545 C CA . SER A 1 71 ? -11.666 25.051 5.848 1 67.64 71 SER A CA 1
ATOM 546 C C . SER A 1 71 ? -10.671 24.908 4.701 1 67.64 71 SER A C 1
ATOM 548 O O . SER A 1 71 ? -9.458 24.908 4.921 1 67.64 71 SER A O 1
ATOM 550 N N . GLN A 1 72 ? -11.173 24.88 3.547 1 65.27 72 GLN A N 1
ATOM 551 C CA . GLN A 1 72 ? -10.334 24.791 2.357 1 65.27 72 GLN A CA 1
ATOM 552 C C . GLN A 1 72 ? -9.495 26.054 2.18 1 65.27 72 GLN A C 1
ATOM 554 O O . GLN A 1 72 ? -8.307 25.976 1.858 1 65.27 72 GLN A O 1
ATOM 559 N N . LEU A 1 73 ? -10.103 27.161 2.382 1 69.24 73 LEU A N 1
ATOM 560 C CA . LEU A 1 73 ? -9.424 28.441 2.223 1 69.24 73 LEU A CA 1
ATOM 561 C C . LEU A 1 73 ? -8.291 28.585 3.234 1 69.24 73 LEU A C 1
ATOM 563 O O . LEU A 1 73 ? -7.211 29.075 2.897 1 69.24 73 LEU A O 1
ATOM 567 N N . LEU A 1 74 ? -8.568 28.09 4.429 1 71.87 74 LEU A N 1
ATOM 568 C CA . LEU A 1 74 ? -7.546 28.182 5.466 1 71.87 74 LEU A CA 1
ATOM 569 C C . LEU A 1 74 ? -6.35 27.298 5.129 1 71.87 74 LEU A C 1
ATOM 571 O O . LEU A 1 74 ? -5.202 27.684 5.362 1 71.87 74 LEU A O 1
ATOM 575 N N . ILE A 1 75 ? -6.635 26.18 4.569 1 61.42 75 ILE A N 1
ATOM 576 C CA . ILE A 1 75 ? -5.574 25.297 4.098 1 61.42 75 ILE A CA 1
ATOM 577 C C . ILE A 1 75 ? -4.77 25.996 3.004 1 61.42 75 ILE A C 1
ATOM 579 O O . ILE A 1 75 ? -3.537 26.003 3.039 1 61.42 75 ILE A O 1
ATOM 583 N N . GLU A 1 76 ? -5.445 26.663 2.126 1 61.68 76 GLU A N 1
ATOM 584 C CA . GLU A 1 76 ? -4.797 27.377 1.031 1 61.68 76 GLU A CA 1
ATOM 585 C C . GLU A 1 76 ? -3.965 28.547 1.551 1 61.68 76 GLU A C 1
ATOM 587 O O . GLU A 1 76 ? -2.869 28.807 1.05 1 61.68 76 GLU A O 1
ATOM 592 N N . MET A 1 77 ? -4.52 29.233 2.467 1 65.24 77 MET A N 1
ATOM 593 C CA . MET A 1 77 ? -3.797 30.353 3.062 1 65.24 77 MET A CA 1
ATOM 594 C C . MET A 1 77 ? -2.511 29.877 3.729 1 65.24 77 MET A C 1
ATOM 596 O O . MET A 1 77 ? -1.467 30.521 3.606 1 65.24 77 MET A O 1
ATOM 600 N N . ASN A 1 78 ? -2.61 28.78 4.426 1 62.64 78 ASN A N 1
ATOM 601 C CA . ASN A 1 78 ? -1.419 28.229 5.063 1 62.64 78 ASN A CA 1
ATOM 602 C C . ASN A 1 7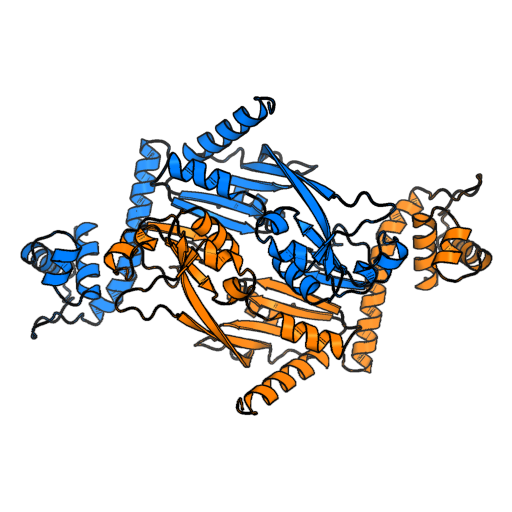8 ? -0.384 27.79 4.032 1 62.64 78 ASN A C 1
ATOM 604 O O . ASN A 1 78 ? 0.813 28.027 4.207 1 62.64 78 ASN A O 1
ATOM 608 N N . GLN A 1 79 ? -0.915 27.231 3.068 1 59.35 79 GLN A N 1
ATOM 609 C CA . GLN A 1 79 ? -0.025 26.841 1.979 1 59.35 79 GLN A CA 1
ATOM 610 C C . GLN A 1 79 ? 0.65 28.061 1.358 1 59.35 79 GLN A C 1
ATOM 612 O O . GLN A 1 79 ? 1.839 28.021 1.035 1 59.35 79 GLN A O 1
ATOM 617 N N . TRP A 1 80 ? -0.125 29.181 1.152 1 60.42 80 TRP A N 1
ATOM 618 C CA . TRP A 1 80 ? 0.399 30.437 0.625 1 60.42 80 TRP A CA 1
ATOM 619 C C . TRP A 1 80 ? 1.508 30.981 1.518 1 60.42 80 TRP A C 1
ATOM 621 O O . TRP A 1 80 ? 2.552 31.417 1.026 1 60.42 80 TRP A O 1
ATOM 631 N N . LYS A 1 81 ? 1.3 30.944 2.789 1 62.78 81 LYS A N 1
ATOM 632 C CA . LYS A 1 81 ? 2.312 31.387 3.744 1 62.78 81 LYS A CA 1
ATOM 633 C C . LYS A 1 81 ? 3.579 30.545 3.632 1 62.78 81 LYS A C 1
ATOM 635 O O . LYS A 1 81 ? 4.69 31.08 3.65 1 62.78 81 LYS A O 1
ATOM 640 N N . GLN A 1 82 ? 3.302 29.303 3.587 1 59.01 82 GLN A N 1
ATOM 641 C CA . GLN A 1 82 ? 4.439 28.396 3.47 1 59.01 82 GLN A CA 1
ATOM 642 C C . GLN A 1 82 ? 5.237 28.675 2.199 1 59.01 82 GLN A C 1
ATOM 644 O O . GLN A 1 82 ? 6.469 28.675 2.221 1 59.01 82 GLN A O 1
ATOM 649 N N . HIS A 1 83 ? 4.424 28.957 1.208 1 57.69 83 HIS A N 1
ATOM 650 C CA . HIS A 1 83 ? 5.073 29.315 -0.048 1 57.69 83 HIS A CA 1
ATOM 651 C C . HIS A 1 83 ? 5.855 30.617 0.088 1 57.69 83 HIS A C 1
ATOM 653 O O . HIS A 1 83 ? 6.986 30.72 -0.394 1 57.69 83 HIS A O 1
ATOM 659 N N . ALA A 1 84 ? 5.275 31.607 0.691 1 60.03 84 ALA A N 1
ATOM 660 C CA . ALA A 1 84 ? 5.938 32.891 0.904 1 60.03 84 ALA A CA 1
ATOM 661 C C . ALA A 1 84 ? 7.214 32.72 1.723 1 60.03 84 ALA A C 1
ATOM 663 O O . ALA A 1 84 ? 8.252 33.301 1.395 1 60.03 84 ALA A O 1
ATOM 664 N N . HIS A 1 85 ? 7.083 31.948 2.759 1 58.43 85 HIS A N 1
ATOM 665 C CA . HIS A 1 85 ? 8.245 31.681 3.598 1 58.43 85 HIS A CA 1
ATOM 666 C C . HIS A 1 85 ? 9.342 30.971 2.812 1 58.43 85 HIS A C 1
ATOM 668 O O . HIS A 1 85 ? 10.524 31.288 2.964 1 58.43 85 HIS A O 1
ATOM 674 N N . ALA A 1 86 ? 8.799 30.106 2.036 1 58.01 86 ALA A N 1
ATOM 675 C CA . ALA A 1 86 ? 9.744 29.386 1.187 1 58.01 86 ALA A CA 1
ATOM 676 C C . ALA A 1 86 ? 10.507 30.345 0.278 1 58.01 86 ALA A C 1
ATOM 678 O O . ALA A 1 86 ? 11.72 30.208 0.099 1 58.01 86 ALA A O 1
ATOM 679 N N . LEU A 1 87 ? 9.802 31.23 -0.204 1 57.08 87 LEU A N 1
ATOM 680 C CA . LEU A 1 87 ? 10.405 32.214 -1.096 1 57.08 87 LEU A CA 1
ATOM 681 C C . LEU A 1 87 ? 11.437 33.058 -0.357 1 57.08 87 LEU A C 1
ATOM 683 O O . LEU A 1 87 ? 12.479 33.404 -0.918 1 57.08 87 LEU A O 1
ATOM 687 N N . SER A 1 88 ? 11.061 33.279 0.906 1 63.03 88 SER A N 1
ATOM 688 C CA . SER A 1 88 ? 11.969 34.151 1.643 1 63.03 88 SER A CA 1
ATOM 689 C C . SER A 1 88 ? 13.163 33.373 2.187 1 63.03 88 SER A C 1
ATOM 691 O O . SER A 1 88 ? 14.264 33.915 2.302 1 63.03 88 SER A O 1
ATOM 693 N N . THR A 1 89 ? 12.942 32.14 2.592 1 65.71 89 THR A N 1
ATOM 694 C CA . THR A 1 89 ? 13.979 31.375 3.275 1 65.71 89 THR A CA 1
ATOM 695 C C . THR A 1 89 ? 14.584 30.331 2.342 1 65.71 89 THR A C 1
ATOM 697 O O . THR A 1 89 ? 15.599 29.712 2.669 1 65.71 89 THR A O 1
ATOM 700 N N . GLY A 1 90 ? 13.999 30.227 1.193 1 78.09 90 GLY A N 1
ATOM 701 C CA . GLY A 1 90 ? 14.4 29.154 0.297 1 78.09 90 GLY A CA 1
ATOM 702 C C . GLY A 1 90 ? 13.825 27.805 0.686 1 78.09 90 GLY A C 1
ATOM 703 O O . GLY A 1 90 ? 14.177 26.781 0.098 1 78.09 90 GLY A O 1
ATOM 704 N N . LEU A 1 91 ? 13.031 27.89 1.768 1 79.19 91 LEU A N 1
ATOM 705 C CA . LEU A 1 91 ? 12.347 26.676 2.2 1 79.19 91 LEU A CA 1
ATOM 706 C C . LEU A 1 91 ? 11.135 26.392 1.318 1 79.19 91 LEU A C 1
ATOM 708 O O . LEU A 1 91 ? 10.408 27.313 0.939 1 79.19 91 LEU A O 1
ATOM 712 N N . GLU A 1 92 ? 11.004 25.098 1.047 1 83.83 92 GLU A N 1
ATOM 713 C CA . GLU A 1 92 ? 9.813 24.736 0.285 1 83.83 92 GLU A CA 1
ATOM 714 C C . GLU A 1 92 ? 8.563 24.786 1.159 1 83.83 92 GLU A C 1
ATOM 716 O O . GLU A 1 92 ? 8.627 24.514 2.36 1 83.83 92 GLU A O 1
ATOM 721 N N . ALA A 1 93 ? 7.525 25.277 0.533 1 76.15 93 ALA A N 1
ATOM 722 C CA . ALA A 1 93 ? 6.247 25.277 1.24 1 76.15 93 ALA A CA 1
ATOM 723 C C . ALA A 1 93 ? 5.78 23.853 1.528 1 76.15 93 ALA A C 1
ATOM 725 O O . ALA A 1 93 ? 5.26 23.57 2.61 1 76.15 93 ALA A O 1
ATOM 726 N N . ASN A 1 94 ? 5.943 22.971 0.542 1 86.22 94 ASN A N 1
ATOM 727 C CA . ASN A 1 94 ? 5.579 21.561 0.641 1 86.22 94 ASN A CA 1
ATOM 728 C C . ASN A 1 94 ? 6.656 20.661 0.043 1 86.22 94 ASN A C 1
ATOM 730 O O . ASN A 1 94 ? 7.267 21.005 -0.971 1 86.22 94 ASN A O 1
ATOM 734 N N . LEU A 1 95 ? 6.953 19.683 0.805 1 94.22 95 LEU A N 1
ATOM 735 C CA . LEU A 1 95 ? 7.902 18.686 0.322 1 94.22 95 LEU A CA 1
ATOM 736 C C . LEU A 1 95 ? 7.219 17.338 0.12 1 94.22 95 LEU A C 1
ATOM 738 O O . LEU A 1 95 ? 6.762 16.718 1.083 1 94.22 95 LEU A O 1
ATOM 742 N N . THR A 1 96 ? 7.121 16.941 -1.108 1 94.97 96 THR A N 1
ATOM 743 C CA . THR A 1 96 ? 6.552 15.634 -1.417 1 94.97 96 THR A CA 1
ATOM 744 C C . THR A 1 96 ? 7.654 14.613 -1.686 1 94.97 96 THR A C 1
ATOM 746 O O . THR A 1 96 ? 8.522 14.838 -2.531 1 94.97 96 THR A O 1
ATOM 749 N N . ILE A 1 97 ? 7.576 13.56 -0.901 1 97.17 97 ILE A N 1
ATOM 750 C CA . ILE A 1 97 ? 8.508 12.45 -1.063 1 97.17 97 ILE A CA 1
ATOM 751 C C . ILE A 1 97 ? 7.751 11.201 -1.509 1 97.17 97 ILE A C 1
ATOM 753 O O . ILE A 1 97 ? 6.802 10.774 -0.847 1 97.17 97 ILE A O 1
ATOM 757 N N . VAL A 1 98 ? 8.169 10.673 -2.622 1 96.2 98 VAL A N 1
ATOM 758 C CA . VAL A 1 98 ? 7.546 9.444 -3.103 1 96.2 98 VAL A CA 1
ATOM 759 C C . VAL A 1 98 ? 8.424 8.246 -2.749 1 96.2 98 VAL A C 1
ATOM 761 O O . VAL A 1 98 ? 9.633 8.261 -2.993 1 96.2 98 VAL A O 1
ATOM 764 N N . ILE A 1 99 ? 7.778 7.329 -2.096 1 95.29 99 ILE A N 1
ATOM 765 C CA . ILE A 1 99 ? 8.43 6.064 -1.775 1 95.29 99 ILE A CA 1
ATOM 766 C C . ILE A 1 99 ? 7.907 4.965 -2.698 1 95.29 99 ILE A C 1
ATOM 768 O O . ILE A 1 99 ? 6.705 4.692 -2.729 1 95.29 99 ILE A O 1
ATOM 772 N N . VAL A 1 100 ? 8.845 4.385 -3.41 1 90.73 100 VAL A N 1
ATOM 773 C CA . VAL A 1 100 ? 8.412 3.271 -4.247 1 90.73 100 VAL A CA 1
ATOM 774 C C . VAL A 1 100 ? 7.764 2.194 -3.38 1 90.73 100 VAL A C 1
ATOM 776 O O . VAL A 1 100 ? 8.261 1.878 -2.296 1 90.73 100 VAL A O 1
ATOM 779 N N . SER A 1 101 ? 6.715 1.648 -3.847 1 84.65 101 SER A N 1
ATOM 780 C CA . SER A 1 101 ? 5.829 0.772 -3.087 1 84.65 101 SER A CA 1
ATOM 781 C C . SER A 1 101 ? 6.601 -0.379 -2.451 1 84.65 101 SER A C 1
ATOM 783 O O . SER A 1 101 ? 6.325 -0.765 -1.314 1 84.65 101 SER A O 1
ATOM 785 N N . GLU A 1 102 ? 7.595 -0.896 -3.038 1 82.89 102 GLU A N 1
ATOM 786 C CA . GLU A 1 102 ? 8.374 -2.031 -2.555 1 82.89 102 GLU A CA 1
ATOM 787 C C . GLU A 1 102 ? 9.285 -1.624 -1.4 1 82.89 102 GLU A C 1
ATOM 789 O O . GLU A 1 102 ? 9.82 -2.48 -0.693 1 82.89 102 GLU A O 1
ATOM 794 N N . LEU A 1 103 ? 9.421 -0.355 -1.205 1 89.45 103 LEU A N 1
ATOM 795 C CA . LEU A 1 103 ? 10.342 0.135 -0.185 1 89.45 103 LEU A CA 1
ATOM 796 C C . LEU A 1 103 ? 9.58 0.685 1.016 1 89.45 103 LEU A C 1
ATOM 798 O O . LEU A 1 103 ? 10.183 1.239 1.938 1 89.45 103 LEU A O 1
ATOM 802 N N . LEU A 1 104 ? 8.306 0.485 1.04 1 91.03 104 LEU A N 1
ATOM 803 C CA . LEU A 1 104 ? 7.456 1.064 2.075 1 91.03 104 LEU A CA 1
ATOM 804 C C . LEU A 1 104 ? 7.812 0.501 3.448 1 91.03 104 LEU A C 1
ATOM 806 O O . LEU A 1 104 ? 7.577 1.152 4.469 1 91.03 104 LEU A O 1
ATOM 810 N N . HIS A 1 105 ? 8.384 -0.612 3.467 1 90.51 105 HIS A N 1
ATOM 811 C CA . HIS A 1 105 ? 8.657 -1.268 4.741 1 90.51 105 HIS A CA 1
ATOM 812 C C . HIS A 1 105 ? 10.083 -0.996 5.207 1 90.51 105 HIS A C 1
ATOM 814 O O . HIS A 1 105 ? 10.523 -1.539 6.223 1 90.51 105 HIS A O 1
ATOM 820 N N . THR A 1 106 ? 10.759 -0.203 4.505 1 87.75 106 THR A N 1
ATOM 821 C CA . THR A 1 106 ? 12.105 0.174 4.923 1 87.75 106 THR A CA 1
ATOM 822 C C . THR A 1 106 ? 12.058 1.323 5.926 1 87.75 106 THR A C 1
ATOM 824 O O . THR A 1 106 ? 10.986 1.856 6.217 1 87.75 106 THR A O 1
ATOM 827 N N . ASN A 1 107 ? 13.142 1.765 6.443 1 89.8 107 ASN A N 1
ATOM 828 C CA . ASN A 1 107 ? 13.218 2.765 7.502 1 89.8 107 ASN A CA 1
ATOM 829 C C . ASN A 1 107 ? 13.327 4.177 6.933 1 89.8 107 ASN A C 1
ATOM 831 O O . ASN A 1 107 ? 14.18 4.958 7.358 1 89.8 107 ASN A O 1
ATOM 835 N N . TRP A 1 108 ? 12.447 4.462 6.026 1 93.41 108 TRP A N 1
ATOM 836 C CA . TRP A 1 108 ? 12.453 5.787 5.413 1 93.41 108 TRP A CA 1
ATOM 837 C C . TRP A 1 108 ? 12.052 6.855 6.424 1 93.41 108 TRP A C 1
ATOM 839 O O . TRP A 1 108 ? 12.383 8.032 6.258 1 93.41 108 TRP A O 1
ATOM 849 N N . THR A 1 109 ? 11.401 6.51 7.501 1 95.77 109 THR A N 1
ATOM 850 C CA . THR A 1 109 ? 10.917 7.473 8.485 1 95.77 109 THR A CA 1
ATOM 851 C C . THR A 1 109 ? 12.083 8.13 9.218 1 95.77 109 THR A C 1
ATOM 853 O O . THR A 1 109 ? 11.937 9.218 9.779 1 95.77 109 THR A O 1
ATOM 856 N N . ASP A 1 110 ? 13.257 7.461 9.215 1 94.63 110 ASP A N 1
ATOM 857 C CA . ASP A 1 110 ? 14.437 8.074 9.816 1 94.63 110 ASP A CA 1
ATOM 858 C C . ASP A 1 110 ? 14.723 9.44 9.196 1 94.63 110 ASP A C 1
ATOM 860 O O . ASP A 1 110 ? 15.079 10.386 9.901 1 94.63 110 ASP A O 1
ATOM 864 N N . TYR A 1 111 ? 14.492 9.494 7.959 1 95.36 111 TYR A N 1
ATOM 865 C CA . TYR A 1 111 ? 14.814 10.717 7.232 1 95.36 111 TYR A CA 1
ATOM 866 C C . TYR A 1 111 ? 13.72 11.762 7.412 1 95.36 111 TYR A C 1
ATOM 868 O O . TYR A 1 111 ? 13.99 12.965 7.377 1 95.36 111 TYR A O 1
ATOM 876 N N . ILE A 1 112 ? 12.528 11.327 7.622 1 97.21 112 ILE A N 1
ATOM 877 C CA . ILE A 1 112 ? 11.422 12.243 7.879 1 97.21 112 ILE A CA 1
ATOM 878 C C . ILE A 1 112 ? 11.581 12.868 9.263 1 97.21 112 ILE A C 1
ATOM 880 O O . ILE A 1 112 ? 11.297 14.053 9.452 1 97.21 112 ILE A O 1
ATOM 884 N N . CYS A 1 113 ? 12.046 12.067 10.192 1 96.99 113 CYS A N 1
ATOM 885 C CA . CYS A 1 113 ? 12.308 12.577 11.533 1 96.99 113 CYS A CA 1
ATOM 886 C C . CYS A 1 113 ? 13.367 13.673 11.503 1 96.99 113 CYS A C 1
ATOM 888 O O . CYS A 1 113 ? 13.251 14.673 12.212 1 96.99 113 CYS A O 1
ATOM 890 N N . LEU A 1 114 ? 14.361 13.446 10.678 1 96.21 114 LEU A N 1
ATOM 891 C CA . LEU A 1 114 ? 15.415 14.441 10.523 1 96.21 114 LEU A CA 1
ATOM 892 C C . LEU A 1 114 ? 14.849 15.756 9.999 1 96.21 114 LEU A C 1
ATOM 894 O O . LEU A 1 114 ? 15.176 16.828 10.514 1 96.21 114 LEU A O 1
ATOM 898 N N . LEU A 1 115 ? 14.03 15.689 8.977 1 96.64 115 LEU A N 1
ATOM 899 C CA . LEU A 1 115 ? 13.422 16.873 8.381 1 96.64 115 LEU A CA 1
ATOM 900 C C . LEU A 1 115 ? 12.508 17.576 9.379 1 96.64 115 LEU A C 1
ATOM 902 O O . LEU A 1 115 ? 12.515 18.806 9.475 1 96.64 115 LEU A O 1
ATOM 906 N N . GLU A 1 116 ? 11.733 16.782 10.073 1 95.45 116 GLU A N 1
ATOM 907 C CA . GLU A 1 116 ? 10.817 17.338 11.065 1 95.45 116 GLU A CA 1
ATOM 908 C C . GLU A 1 116 ? 11.574 18.104 12.146 1 95.45 116 GLU A C 1
ATOM 910 O O . GLU A 1 116 ? 11.135 19.171 12.582 1 95.45 116 GLU A O 1
ATOM 915 N N . SER A 1 117 ? 12.653 17.55 12.59 1 95.52 117 SER A N 1
ATOM 916 C CA . SER A 1 117 ? 13.453 18.167 13.643 1 95.52 117 SER A CA 1
ATOM 917 C C . SER A 1 117 ? 14.056 19.488 13.176 1 95.52 117 SER A C 1
ATOM 919 O O . SER A 1 117 ? 14.086 20.463 13.93 1 95.52 117 SER A O 1
ATOM 921 N N . ARG A 1 118 ? 14.47 19.522 11.989 1 94.52 118 ARG A N 1
ATOM 922 C CA . ARG A 1 118 ? 15.157 20.699 11.469 1 94.52 118 ARG A CA 1
ATOM 923 C C . ARG A 1 118 ? 14.161 21.727 10.941 1 94.52 118 ARG A C 1
ATOM 925 O O . ARG A 1 118 ? 14.402 22.933 11.025 1 94.52 118 ARG A O 1
ATOM 932 N N . PHE A 1 119 ? 13.097 21.208 10.379 1 93.08 119 PHE A N 1
ATOM 933 C CA . PHE A 1 119 ? 12.088 22.07 9.775 1 93.08 119 PHE A CA 1
ATOM 934 C C . PHE A 1 119 ? 10.701 21.738 10.312 1 93.08 119 PHE A C 1
ATOM 936 O O . PHE A 1 119 ? 9.845 21.247 9.573 1 93.08 119 PHE A O 1
ATOM 943 N N . PRO A 1 120 ? 10.34 22.104 11.471 1 89.39 120 PRO A N 1
ATOM 944 C CA . PRO A 1 120 ? 9.111 21.672 12.14 1 89.39 120 PRO A CA 1
ATOM 945 C C . PRO A 1 120 ? 7.851 22.197 11.455 1 89.39 120 PRO A C 1
ATOM 947 O O . PRO A 1 120 ? 6.782 21.593 11.574 1 89.39 120 PRO A O 1
ATOM 950 N N . ASP A 1 121 ? 7.976 23.213 10.668 1 84.1 121 ASP A N 1
ATOM 951 C CA . ASP A 1 121 ? 6.798 23.831 10.069 1 84.1 121 ASP A CA 1
ATOM 952 C C . ASP A 1 121 ? 6.61 23.37 8.625 1 84.1 121 ASP A C 1
ATOM 954 O O . ASP A 1 121 ? 5.633 23.741 7.972 1 84.1 121 ASP A O 1
ATOM 958 N N . LEU A 1 122 ? 7.518 22.595 8.178 1 89.77 122 LEU A N 1
ATOM 959 C CA . LEU A 1 122 ? 7.459 22.104 6.805 1 89.77 122 LEU A CA 1
ATOM 960 C C . LEU A 1 122 ? 6.317 21.108 6.633 1 89.77 122 LEU A C 1
ATOM 962 O O . LEU A 1 122 ? 6.136 20.214 7.463 1 89.77 122 LEU A O 1
ATOM 966 N N . GLN A 1 123 ? 5.56 21.354 5.62 1 90.83 123 GLN A N 1
ATOM 967 C CA . GLN A 1 123 ? 4.553 20.361 5.261 1 90.83 123 GLN A CA 1
ATOM 968 C C . GLN A 1 123 ? 5.156 19.249 4.408 1 90.83 123 GLN A C 1
ATOM 970 O O . GLN A 1 123 ? 5.767 19.517 3.372 1 90.83 123 GLN A O 1
ATOM 975 N N . ILE A 1 124 ? 4.97 18.033 4.897 1 94.89 124 ILE A N 1
ATOM 976 C CA . ILE A 1 124 ? 5.547 16.896 4.187 1 94.89 124 ILE A CA 1
ATOM 977 C C . ILE A 1 124 ? 4.435 15.959 3.722 1 94.89 124 ILE A C 1
ATOM 979 O O . ILE A 1 124 ? 3.517 15.649 4.484 1 94.89 124 ILE A O 1
ATOM 983 N N . ASN A 1 125 ? 4.47 15.589 2.476 1 94.52 125 ASN A N 1
ATOM 984 C CA . ASN A 1 125 ? 3.597 14.577 1.891 1 94.52 125 ASN A CA 1
ATOM 985 C C . ASN A 1 125 ? 4.37 13.313 1.525 1 94.52 125 ASN A C 1
ATOM 987 O O . ASN A 1 125 ? 5.353 13.374 0.785 1 94.52 125 ASN A O 1
ATOM 991 N N . ILE A 1 126 ? 3.883 12.233 2.082 1 96.19 126 ILE A N 1
ATOM 992 C CA . ILE A 1 126 ? 4.489 10.949 1.745 1 96.19 126 ILE A CA 1
ATOM 993 C C . ILE A 1 126 ? 3.538 10.146 0.861 1 96.19 126 ILE A C 1
ATOM 995 O O . ILE A 1 126 ? 2.446 9.769 1.295 1 96.19 126 ILE A O 1
ATOM 999 N N . VAL A 1 127 ? 4.005 9.834 -0.338 1 92.65 127 VAL A N 1
ATOM 1000 C CA . VAL A 1 127 ? 3.151 9.074 -1.245 1 92.65 127 VAL A CA 1
ATOM 1001 C C . VAL A 1 127 ? 3.893 7.833 -1.735 1 92.65 127 VAL A C 1
ATOM 1003 O O . VAL A 1 127 ? 5.126 7.797 -1.731 1 92.65 127 VAL A O 1
ATOM 1006 N N . SER A 1 128 ? 3.135 6.885 -2.08 1 90.75 128 SER A N 1
ATOM 1007 C CA . SER A 1 128 ? 3.721 5.667 -2.63 1 90.75 128 SER A CA 1
ATOM 1008 C C . SER A 1 128 ? 3.328 5.476 -4.091 1 90.75 128 SER A C 1
ATOM 1010 O O . SER A 1 128 ? 2.24 5.882 -4.505 1 90.75 128 SER A O 1
ATOM 1012 N N . ALA A 1 129 ? 4.237 4.88 -4.864 1 84.96 129 ALA A N 1
ATOM 1013 C CA . ALA A 1 129 ? 3.989 4.584 -6.272 1 84.96 129 ALA A CA 1
ATOM 1014 C C . ALA A 1 129 ? 4.964 3.531 -6.792 1 84.96 129 ALA A C 1
ATOM 1016 O O . ALA A 1 129 ? 6.043 3.342 -6.225 1 84.96 129 ALA A O 1
ATOM 1017 N N . PRO A 1 130 ? 4.517 2.813 -7.838 1 80.65 130 PRO A N 1
ATOM 1018 C CA . PRO A 1 130 ? 5.518 1.98 -8.509 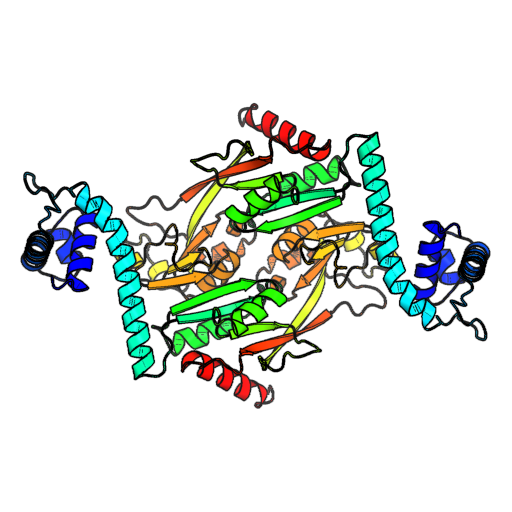1 80.65 130 PRO A CA 1
ATOM 1019 C C . PRO A 1 130 ? 6.714 2.785 -9.013 1 80.65 130 PRO A C 1
ATOM 1021 O O . PRO A 1 130 ? 6.615 4.003 -9.186 1 80.65 130 PRO A O 1
ATOM 1024 N N . GLN A 1 131 ? 7.811 2.176 -9.276 1 82.7 131 GLN A N 1
ATOM 1025 C CA . GLN A 1 131 ? 9.067 2.84 -9.606 1 82.7 131 GLN A CA 1
ATOM 1026 C C . GLN A 1 131 ? 8.912 3.73 -10.836 1 82.7 131 GLN A C 1
ATOM 1028 O O . GLN A 1 131 ? 9.402 4.861 -10.856 1 82.7 131 GLN A O 1
ATOM 1033 N N . GLU A 1 132 ? 8.229 3.213 -11.86 1 78.21 132 GLU A N 1
ATOM 1034 C CA . GLU A 1 132 ? 8.056 3.99 -13.084 1 78.21 132 GLU A CA 1
ATOM 1035 C C . GLU A 1 132 ? 7.244 5.255 -12.825 1 78.21 132 GLU A C 1
ATOM 1037 O O . GLU A 1 132 ? 7.56 6.322 -13.355 1 78.21 132 GLU A O 1
ATOM 1042 N N . ASP A 1 133 ? 6.255 5.144 -12.006 1 82.63 133 ASP A N 1
ATOM 1043 C CA . ASP A 1 133 ? 5.417 6.292 -11.675 1 82.63 133 ASP A CA 1
ATOM 1044 C C . ASP A 1 133 ? 6.169 7.286 -10.793 1 82.63 133 ASP A C 1
ATOM 1046 O O . ASP A 1 133 ? 5.976 8.498 -10.909 1 82.63 133 ASP A O 1
ATOM 1050 N N . ALA A 1 134 ? 6.97 6.755 -9.927 1 90.56 134 ALA A N 1
ATOM 1051 C CA . ALA A 1 134 ? 7.759 7.614 -9.047 1 90.56 134 ALA A CA 1
ATOM 1052 C C . ALA A 1 134 ? 8.683 8.523 -9.853 1 90.56 134 ALA A C 1
ATOM 1054 O O . ALA A 1 134 ? 8.808 9.713 -9.553 1 90.56 134 ALA A O 1
ATOM 1055 N N . LEU A 1 135 ? 9.278 7.964 -10.897 1 87.94 135 LEU A N 1
ATOM 1056 C CA . LEU A 1 135 ? 10.155 8.758 -11.75 1 87.94 135 LEU A CA 1
ATOM 1057 C C . LEU A 1 135 ? 9.374 9.86 -12.458 1 87.94 135 LEU A C 1
ATOM 1059 O O . LEU A 1 135 ? 9.839 10.998 -12.548 1 87.94 135 LEU A O 1
ATOM 1063 N N . GLN A 1 136 ? 8.228 9.509 -12.921 1 86.47 136 GLN A N 1
ATOM 1064 C CA . GLN A 1 136 ? 7.387 10.49 -13.597 1 86.47 136 GLN A CA 1
ATOM 1065 C C . GLN A 1 136 ? 6.984 11.616 -12.649 1 86.47 136 GLN A C 1
ATOM 1067 O O . GLN A 1 136 ? 6.916 12.779 -13.051 1 86.47 136 GLN A O 1
ATOM 1072 N N . MET A 1 137 ? 6.757 11.297 -11.442 1 89.14 137 MET A N 1
ATOM 1073 C CA . MET A 1 137 ? 6.38 12.288 -10.439 1 89.14 137 MET A CA 1
ATOM 1074 C C . MET A 1 137 ? 7.516 13.275 -10.195 1 89.14 137 MET A C 1
ATOM 1076 O O . MET A 1 137 ? 7.275 14.458 -9.947 1 89.14 137 MET A O 1
ATOM 1080 N N . LEU A 1 138 ? 8.73 12.808 -10.265 1 91.97 138 LEU A N 1
ATOM 1081 C CA . LEU A 1 138 ? 9.89 13.682 -10.13 1 91.97 138 LEU A CA 1
ATOM 1082 C C . LEU A 1 138 ? 10.002 14.626 -11.323 1 91.97 138 LEU A C 1
ATOM 1084 O O . LEU A 1 138 ? 10.233 15.825 -11.152 1 91.97 138 LEU A O 1
ATOM 1088 N N . LEU A 1 139 ? 9.774 14.059 -12.46 1 85.15 139 LEU A N 1
ATOM 1089 C CA . LEU A 1 139 ? 9.995 14.81 -13.691 1 85.15 139 LEU A CA 1
ATOM 1090 C C . LEU A 1 139 ? 8.905 15.857 -13.893 1 85.15 139 LEU A C 1
ATOM 1092 O O . LEU A 1 139 ? 9.164 16.933 -14.437 1 85.15 139 LEU A O 1
ATOM 1096 N N . ASP A 1 140 ? 7.709 15.539 -13.396 1 83.71 140 ASP A N 1
ATOM 1097 C CA . ASP A 1 140 ? 6.632 16.504 -13.591 1 83.71 140 ASP A CA 1
ATOM 1098 C C . ASP A 1 140 ? 6.507 17.437 -12.389 1 83.71 140 ASP A C 1
ATOM 1100 O O . ASP A 1 140 ? 5.63 18.304 -12.358 1 83.71 140 ASP A O 1
ATOM 1104 N N . GLY A 1 141 ? 7.294 17.201 -11.399 1 85.87 141 GLY A N 1
ATOM 1105 C CA . GLY A 1 141 ? 7.388 18.129 -10.283 1 85.87 141 GLY A CA 1
ATOM 1106 C C . GLY A 1 141 ? 6.37 17.854 -9.192 1 85.87 141 GLY A C 1
ATOM 1107 O O . GLY A 1 141 ? 6.259 18.62 -8.232 1 85.87 141 GLY A O 1
ATOM 1108 N N . SER A 1 142 ? 5.638 16.77 -9.316 1 87.42 142 SER A N 1
ATOM 1109 C CA . SER A 1 142 ? 4.642 16.438 -8.302 1 87.42 142 SER A CA 1
ATOM 1110 C C . SER A 1 142 ? 5.299 15.899 -7.036 1 87.42 142 SER A C 1
ATOM 1112 O O . SER A 1 142 ? 4.671 15.852 -5.976 1 87.42 142 SER A O 1
ATOM 1114 N N . ALA A 1 143 ? 6.57 15.536 -7.193 1 93.55 143 ALA A N 1
ATOM 1115 C CA . ALA A 1 143 ? 7.402 15.147 -6.057 1 93.55 143 ALA A CA 1
ATOM 1116 C C . ALA A 1 143 ? 8.808 15.727 -6.181 1 93.55 143 ALA A C 1
ATOM 1118 O O . ALA A 1 143 ? 9.33 15.872 -7.289 1 93.55 143 ALA A O 1
ATOM 1119 N N . GLN A 1 144 ? 9.392 16.053 -5.088 1 95.23 144 GLN A N 1
ATOM 1120 C CA . GLN A 1 144 ? 10.733 16.628 -5.104 1 95.23 144 GLN A CA 1
ATOM 1121 C C . GLN A 1 144 ? 11.795 15.553 -4.897 1 95.23 144 GLN A C 1
ATOM 1123 O O . GLN A 1 144 ? 12.914 15.673 -5.401 1 95.23 144 GLN A O 1
ATOM 1128 N N . LEU A 1 145 ? 11.443 14.549 -4.096 1 97.16 145 LEU A N 1
ATOM 1129 C CA . LEU A 1 145 ? 12.368 13.461 -3.799 1 97.16 145 LEU A CA 1
ATOM 1130 C C . LEU A 1 145 ? 11.689 12.107 -3.972 1 97.16 145 LEU A C 1
ATOM 1132 O O . LEU A 1 145 ? 10.483 11.979 -3.746 1 97.16 145 LEU A O 1
ATOM 1136 N N . ALA A 1 146 ? 12.518 11.128 -4.305 1 96.68 146 ALA A N 1
ATOM 1137 C CA . ALA A 1 146 ? 12.014 9.764 -4.439 1 96.68 146 ALA A CA 1
ATOM 1138 C C . ALA A 1 146 ? 12.997 8.756 -3.851 1 96.68 146 ALA A C 1
ATOM 1140 O O . ALA A 1 146 ? 14.21 8.888 -4.025 1 96.68 146 ALA A O 1
ATOM 1141 N N . LEU A 1 147 ? 12.452 7.911 -3.072 1 96.29 147 LEU A N 1
ATOM 1142 C CA . LEU A 1 147 ? 13.206 6.731 -2.662 1 96.29 147 LEU A CA 1
ATOM 1143 C C . LEU A 1 147 ? 12.942 5.562 -3.605 1 96.29 147 LEU A C 1
ATOM 1145 O O . LEU A 1 147 ? 11.835 5.019 -3.634 1 96.29 147 LEU A O 1
ATOM 1149 N N . MET A 1 148 ? 13.997 5.181 -4.338 1 93.07 148 MET A N 1
ATOM 1150 C CA . MET A 1 148 ? 13.837 4.216 -5.422 1 93.07 148 MET A CA 1
ATOM 1151 C C . MET A 1 148 ? 14.951 3.175 -5.392 1 93.07 148 MET A C 1
ATOM 1153 O O . MET A 1 148 ? 15.986 3.385 -4.757 1 93.07 148 MET A O 1
ATOM 1157 N N . PHE A 1 149 ? 14.621 2.129 -6.169 1 88.25 149 PHE A N 1
ATOM 1158 C CA . PHE A 1 149 ? 15.684 1.158 -6.398 1 88.25 149 PHE A CA 1
ATOM 1159 C C . PHE A 1 149 ? 16.761 1.738 -7.308 1 88.25 149 PHE A C 1
ATOM 1161 O O . PHE A 1 149 ? 16.463 2.534 -8.201 1 88.25 149 PHE A O 1
ATOM 1168 N N . GLU A 1 150 ? 17.893 1.194 -6.991 1 86.9 150 GLU A N 1
ATOM 1169 C CA . GLU A 1 150 ? 18.97 1.529 -7.917 1 86.9 150 GLU A CA 1
ATOM 1170 C C . GLU A 1 150 ? 18.666 1.019 -9.323 1 86.9 150 GLU A C 1
ATOM 1172 O O . GLU A 1 150 ? 18.163 -0.093 -9.491 1 86.9 150 GLU A O 1
ATOM 1177 N N . ARG A 1 151 ? 18.867 1.873 -10.299 1 78.63 151 ARG A N 1
ATOM 1178 C CA . ARG A 1 151 ? 18.628 1.525 -11.696 1 78.63 151 ARG A CA 1
ATOM 1179 C C . ARG A 1 151 ? 19.94 1.409 -12.464 1 78.63 151 ARG A C 1
ATOM 1181 O O . ARG A 1 151 ? 20.878 2.171 -12.22 1 78.63 151 ARG A O 1
ATOM 1188 N N . GLU A 1 152 ? 19.852 0.422 -13.28 1 69.91 152 GLU A N 1
ATOM 1189 C CA . GLU A 1 152 ? 21.031 0.261 -14.125 1 69.91 152 GLU A CA 1
ATOM 1190 C C . GLU A 1 152 ? 21.151 1.404 -15.129 1 69.91 152 GLU A C 1
ATOM 1192 O O . GLU A 1 152 ? 22.25 1.904 -15.38 1 69.91 152 GLU A O 1
ATOM 1197 N N . HIS A 1 153 ? 20.023 1.711 -15.67 1 71.14 153 HIS A N 1
ATOM 1198 C CA . HIS A 1 153 ? 19.997 2.8 -16.639 1 71.14 153 HIS A CA 1
ATOM 1199 C C . HIS A 1 153 ? 19.35 4.048 -16.046 1 71.14 153 HIS A C 1
ATOM 1201 O O . HIS A 1 153 ? 18.188 4.015 -15.634 1 71.14 153 HIS A O 1
ATOM 1207 N N . LEU A 1 154 ? 20.213 5.041 -16.004 1 73.04 154 LEU A N 1
ATOM 1208 C CA . LEU A 1 154 ? 19.741 6.281 -15.398 1 73.04 154 LEU A CA 1
ATOM 1209 C C . LEU A 1 154 ? 19.183 7.226 -16.457 1 73.04 154 LEU A C 1
ATOM 1211 O O . LEU A 1 154 ? 19.716 7.305 -17.567 1 73.04 154 LEU A O 1
ATOM 1215 N N . ASP A 1 155 ? 18.051 7.719 -16.142 1 73.49 155 ASP A N 1
ATOM 1216 C CA . ASP A 1 155 ? 17.562 8.857 -16.914 1 73.49 155 ASP A CA 1
ATOM 1217 C C . ASP A 1 155 ? 18.455 10.08 -16.715 1 73.49 155 ASP A C 1
ATOM 1219 O O . ASP A 1 155 ? 18.822 10.41 -15.585 1 73.49 155 ASP A O 1
ATOM 1223 N N . ASN A 1 156 ? 18.848 10.71 -17.71 1 76.7 156 ASN A N 1
ATOM 1224 C CA . ASN A 1 156 ? 19.756 11.85 -17.641 1 76.7 156 ASN A CA 1
ATOM 1225 C C . ASN A 1 156 ? 19.154 12.998 -16.835 1 76.7 156 ASN A C 1
ATOM 1227 O O . ASN A 1 156 ? 19.873 13.898 -16.396 1 76.7 156 ASN A O 1
ATOM 1231 N N . ARG A 1 157 ? 17.958 12.966 -16.698 1 85.68 157 ARG A N 1
ATOM 1232 C CA . ARG A 1 157 ? 17.274 14.064 -16.022 1 85.68 157 ARG A CA 1
ATOM 1233 C C . ARG A 1 157 ? 17.206 13.823 -14.517 1 85.68 157 ARG A C 1
ATOM 1235 O O . ARG A 1 157 ? 16.676 14.652 -13.774 1 85.68 157 ARG A O 1
ATOM 1242 N N . GLU A 1 158 ? 17.844 12.733 -14.054 1 88.24 158 GLU A N 1
ATOM 1243 C CA . GLU A 1 158 ? 17.754 12.426 -12.63 1 88.24 158 GLU A CA 1
ATOM 1244 C C . GLU A 1 158 ? 19.125 12.495 -11.963 1 88.24 158 GLU A C 1
ATOM 1246 O O . GLU A 1 158 ? 20.148 12.259 -12.609 1 88.24 158 GLU A O 1
ATOM 1251 N N . GLN A 1 159 ? 19.172 12.879 -10.751 1 91.91 159 GLN A N 1
ATOM 1252 C CA . GLN A 1 159 ? 20.308 12.788 -9.839 1 91.91 159 GLN A CA 1
ATOM 1253 C C . GLN A 1 159 ? 19.981 11.903 -8.64 1 91.91 159 GLN A C 1
ATOM 1255 O O . GLN A 1 159 ? 18.81 11.639 -8.357 1 91.91 159 GLN A O 1
ATOM 1260 N N . PHE A 1 160 ? 21.032 11.4 -8.076 1 93.35 160 PHE A N 1
ATOM 1261 C CA . PHE A 1 160 ? 20.738 10.492 -6.974 1 93.35 160 PHE A CA 1
ATOM 1262 C C . PHE A 1 160 ? 21.904 10.431 -5.995 1 93.35 160 PHE A C 1
ATOM 1264 O O . PHE A 1 160 ? 23.011 10.873 -6.312 1 93.35 160 PHE A O 1
ATOM 1271 N N . VAL A 1 161 ? 21.656 10.025 -4.778 1 94.29 161 VAL A N 1
ATOM 1272 C CA . VAL A 1 161 ? 22.627 9.611 -3.771 1 94.29 161 VAL A CA 1
ATOM 1273 C C . VAL A 1 161 ? 22.218 8.262 -3.183 1 94.29 161 VAL A C 1
ATOM 1275 O O . VAL A 1 161 ? 21.033 8.012 -2.952 1 94.29 161 VAL A O 1
ATOM 1278 N N . GLU A 1 162 ? 23.167 7.398 -3.103 1 92.06 162 GLU A N 1
ATOM 1279 C CA . GLU A 1 162 ? 22.874 6.096 -2.511 1 92.06 162 GLU A CA 1
ATOM 1280 C C . GLU A 1 162 ? 22.514 6.229 -1.034 1 92.06 162 GLU A C 1
ATOM 1282 O O . GLU A 1 162 ? 23.214 6.906 -0.278 1 92.06 162 GLU A O 1
ATOM 1287 N N . LEU A 1 163 ? 21.495 5.644 -0.714 1 91.81 163 LEU A N 1
ATOM 1288 C CA . LEU A 1 163 ? 20.996 5.78 0.651 1 91.81 163 LEU A CA 1
ATOM 1289 C C . LEU A 1 163 ? 21.386 4.572 1.495 1 91.81 163 LEU A C 1
ATOM 1291 O O . LEU A 1 163 ? 22.012 4.72 2.547 1 91.81 163 LEU A O 1
ATOM 1295 N N . LYS A 1 164 ? 20.955 3.43 1.058 1 89.01 164 LYS A N 1
ATOM 1296 C CA . LYS A 1 164 ? 21.205 2.228 1.847 1 89.01 164 LYS A CA 1
ATOM 1297 C C . LYS A 1 164 ? 20.972 0.968 1.018 1 89.01 164 LYS A C 1
ATOM 1299 O O . LYS A 1 164 ? 20.584 1.049 -0.149 1 89.01 164 LYS A O 1
ATOM 1304 N N . ARG A 1 165 ? 21.334 -0.128 1.678 1 89.01 165 ARG A N 1
ATOM 1305 C CA . ARG A 1 165 ? 21.08 -1.446 1.104 1 89.01 165 ARG A CA 1
ATOM 1306 C C . ARG A 1 165 ? 19.941 -2.15 1.833 1 89.01 165 ARG A C 1
ATOM 1308 O O . ARG A 1 165 ? 19.844 -2.079 3.06 1 89.01 165 ARG A O 1
ATOM 1315 N N . GLU A 1 166 ? 19.121 -2.719 1.023 1 88.1 166 GLU A N 1
ATOM 1316 C CA . GLU A 1 166 ? 18.01 -3.499 1.56 1 88.1 166 GLU A CA 1
ATOM 1317 C C . GLU A 1 166 ? 18.077 -4.949 1.092 1 88.1 166 GLU A C 1
ATOM 1319 O O . GLU A 1 166 ? 18.777 -5.264 0.127 1 88.1 166 GLU A O 1
ATOM 1324 N N . ALA A 1 167 ? 17.405 -5.762 1.849 1 89.9 167 ALA A N 1
ATOM 1325 C CA . ALA A 1 167 ? 17.425 -7.181 1.505 1 89.9 167 ALA A CA 1
ATOM 1326 C C . ALA A 1 167 ? 16.017 -7.77 1.523 1 89.9 167 ALA A C 1
ATOM 1328 O O . ALA A 1 167 ? 15.194 -7.401 2.364 1 89.9 167 ALA A O 1
ATOM 1329 N N . LEU A 1 168 ? 15.837 -8.649 0.569 1 90.42 168 LEU A N 1
ATOM 1330 C CA . LEU A 1 168 ? 14.653 -9.502 0.56 1 90.42 168 LEU A CA 1
ATOM 1331 C C . LEU A 1 168 ? 15.005 -10.923 0.988 1 90.42 168 LEU A C 1
ATOM 1333 O O . LEU A 1 168 ? 16.075 -11.432 0.647 1 90.42 168 LEU A O 1
ATOM 1337 N N . ILE A 1 169 ? 14.089 -11.522 1.706 1 92.51 169 ILE A N 1
ATOM 1338 C CA . ILE A 1 169 ? 14.35 -12.872 2.195 1 92.51 169 ILE A CA 1
ATOM 1339 C C . ILE A 1 169 ? 13.178 -13.784 1.842 1 92.51 169 ILE A C 1
ATOM 1341 O O . ILE A 1 169 ? 12.021 -13.357 1.866 1 92.51 169 ILE A O 1
ATOM 1345 N N . PRO A 1 170 ? 13.476 -14.999 1.481 1 93.61 170 PRO A N 1
ATOM 1346 C CA . PRO A 1 170 ? 12.408 -15.973 1.244 1 93.61 170 PRO A CA 1
ATOM 1347 C C . PRO A 1 170 ? 11.763 -16.468 2.537 1 93.61 170 PRO A C 1
ATOM 1349 O O . PRO A 1 170 ? 12.468 -16.833 3.482 1 93.61 170 PRO A O 1
ATOM 1352 N N . VAL A 1 171 ? 10.413 -16.497 2.533 1 96.14 171 VAL A N 1
ATOM 1353 C CA . VAL A 1 171 ? 9.733 -16.884 3.765 1 96.14 171 VAL A CA 1
ATOM 1354 C C . VAL A 1 171 ? 8.559 -17.805 3.439 1 96.14 171 VAL A C 1
ATOM 1356 O O . VAL A 1 171 ? 8.072 -17.823 2.306 1 96.14 171 VAL A O 1
ATOM 1359 N N . ILE A 1 172 ? 8.194 -18.517 4.419 1 97.05 172 ILE A N 1
ATOM 1360 C CA . ILE A 1 172 ? 7.046 -19.416 4.363 1 97.05 172 ILE A CA 1
ATOM 1361 C C . ILE A 1 172 ? 6.395 -19.508 5.741 1 97.05 172 ILE A C 1
ATOM 1363 O O . ILE A 1 172 ? 7.039 -19.237 6.758 1 97.05 172 ILE A O 1
ATOM 1367 N N . SER A 1 173 ? 5.084 -19.816 5.747 1 97.83 173 SER A N 1
ATOM 1368 C CA . SER A 1 173 ? 4.403 -19.97 7.028 1 97.83 173 SER A CA 1
ATOM 1369 C C . SER A 1 173 ? 5.013 -21.105 7.845 1 97.83 173 SER A C 1
ATOM 1371 O O . SER A 1 173 ? 5.353 -22.157 7.298 1 97.83 173 SER A O 1
ATOM 1373 N N . ASN A 1 174 ? 5.083 -20.913 9.138 1 96.69 174 ASN A N 1
ATOM 1374 C CA . ASN A 1 174 ? 5.579 -21.959 10.025 1 96.69 174 ASN A CA 1
ATOM 1375 C C . ASN A 1 174 ? 4.691 -23.199 9.98 1 96.69 174 ASN A C 1
ATOM 1377 O O . ASN A 1 174 ? 5.127 -24.294 10.341 1 96.69 174 ASN A O 1
ATOM 1381 N N . ASN A 1 175 ? 3.474 -23.016 9.521 1 94.98 175 ASN A N 1
ATOM 1382 C CA . ASN A 1 175 ? 2.517 -24.116 9.477 1 94.98 175 ASN A CA 1
ATOM 1383 C C . ASN A 1 175 ? 2.612 -24.89 8.165 1 94.98 175 ASN A C 1
ATOM 1385 O O . ASN A 1 175 ? 1.948 -25.913 7.994 1 94.98 175 ASN A O 1
ATOM 1389 N N . HIS A 1 176 ? 3.367 -24.406 7.273 1 95.04 176 HIS A N 1
ATOM 1390 C CA . HIS A 1 176 ? 3.543 -25.097 6 1 95.04 176 HIS A CA 1
ATOM 1391 C C . HIS A 1 176 ? 4.479 -26.292 6.146 1 95.04 176 HIS A C 1
ATOM 1393 O O . HIS A 1 176 ? 5.465 -26.227 6.884 1 95.04 176 HIS A O 1
ATOM 1399 N N . PRO A 1 177 ? 4.3 -27.309 5.427 1 92.24 177 PRO A N 1
ATOM 1400 C CA . PRO A 1 177 ? 5.135 -28.508 5.529 1 92.24 177 PRO A CA 1
ATOM 1401 C C . PRO A 1 177 ? 6.61 -28.225 5.253 1 92.24 177 PRO A C 1
ATOM 1403 O O . PRO A 1 177 ? 7.486 -28.812 5.895 1 92.24 177 PRO A O 1
ATOM 1406 N N . LEU A 1 178 ? 6.889 -27.358 4.436 1 92.89 178 LEU A N 1
ATOM 1407 C CA . LEU A 1 178 ? 8.268 -27.065 4.061 1 92.89 178 LEU A CA 1
ATOM 1408 C C . LEU A 1 178 ? 8.998 -26.346 5.191 1 92.89 178 LEU A C 1
ATOM 1410 O O . LEU A 1 178 ? 10.229 -26.287 5.203 1 92.89 178 LEU A O 1
ATOM 1414 N N . ALA A 1 179 ? 8.274 -25.771 6.078 1 93.24 179 ALA A N 1
ATOM 1415 C CA . ALA A 1 179 ? 8.881 -25.028 7.18 1 93.24 179 ALA A CA 1
ATOM 1416 C C . ALA A 1 179 ? 9.644 -25.961 8.116 1 93.24 179 ALA A C 1
ATOM 1418 O O . ALA A 1 179 ? 10.536 -25.524 8.846 1 93.24 179 ALA A O 1
ATOM 1419 N N . GLY A 1 180 ? 9.321 -27.163 8.108 1 90.72 180 GLY A N 1
ATOM 1420 C CA . GLY A 1 180 ? 9.977 -28.137 8.965 1 90.72 180 GLY A CA 1
ATOM 1421 C C . GLY A 1 180 ? 11.317 -28.6 8.425 1 90.72 180 GLY A C 1
ATOM 1422 O O . GLY A 1 180 ? 12.09 -29.245 9.137 1 90.72 180 GLY A O 1
ATOM 1423 N N . GLN A 1 181 ? 11.627 -28.234 7.266 1 90.47 181 GLN A N 1
ATOM 1424 C CA . GLN A 1 181 ? 12.875 -28.656 6.639 1 90.47 181 GLN A CA 1
ATOM 1425 C C . GLN A 1 181 ? 13.988 -27.642 6.891 1 90.47 181 GLN A C 1
ATOM 1427 O O . GLN A 1 181 ? 13.742 -26.434 6.903 1 90.47 181 GLN A O 1
ATOM 1432 N N . ASN A 1 182 ? 15.194 -28.1 7.097 1 87.11 182 ASN A N 1
ATOM 1433 C CA . ASN A 1 182 ? 16.329 -27.21 7.318 1 87.11 182 ASN A CA 1
ATOM 1434 C C . ASN A 1 182 ? 16.746 -26.503 6.032 1 87.11 182 ASN A C 1
ATOM 1436 O O . ASN A 1 182 ? 17.125 -25.331 6.057 1 87.11 182 ASN A O 1
ATOM 1440 N N . GLN A 1 183 ? 16.69 -27.302 4.944 1 89.53 183 GLN A N 1
ATOM 1441 C CA . GLN A 1 183 ? 17.015 -26.766 3.626 1 89.53 183 GLN A CA 1
ATOM 1442 C C . GLN A 1 183 ? 15.97 -27.177 2.593 1 89.53 183 GLN A C 1
ATOM 1444 O O . GLN A 1 183 ? 15.507 -28.319 2.59 1 89.53 183 GLN A O 1
ATOM 1449 N N . VAL A 1 184 ? 15.633 -26.245 1.816 1 89.27 184 VAL A N 1
ATOM 1450 C CA . VAL A 1 184 ? 14.618 -26.49 0.796 1 89.27 184 VAL A CA 1
ATOM 1451 C C . VAL A 1 184 ? 15.266 -26.497 -0.587 1 89.27 184 VAL A C 1
ATOM 1453 O O . VAL A 1 184 ? 16.06 -25.612 -0.912 1 89.27 184 VAL A O 1
ATOM 1456 N N . THR A 1 185 ? 14.957 -27.423 -1.354 1 85.62 185 THR A N 1
ATOM 1457 C CA . THR A 1 185 ? 15.556 -27.573 -2.676 1 85.62 185 THR A CA 1
ATOM 1458 C C . THR A 1 185 ? 14.832 -26.705 -3.7 1 85.62 185 THR A C 1
ATOM 1460 O O . THR A 1 185 ? 13.709 -26.257 -3.459 1 85.62 185 THR A O 1
ATOM 1463 N N . TYR A 1 186 ? 15.45 -26.555 -4.712 1 81.29 186 TYR A N 1
ATOM 1464 C CA . TYR A 1 186 ? 14.863 -25.799 -5.814 1 81.29 186 TYR A CA 1
ATOM 1465 C C . TYR A 1 186 ? 13.609 -26.486 -6.34 1 81.29 186 TYR A C 1
ATOM 1467 O O . TYR A 1 186 ? 12.628 -25.823 -6.685 1 81.29 186 TYR A O 1
ATOM 1475 N N . GLU A 1 187 ? 13.664 -27.771 -6.361 1 82.75 187 GLU A N 1
ATOM 1476 C CA . GLU A 1 187 ? 12.524 -28.542 -6.848 1 82.75 187 GLU A CA 1
ATOM 1477 C C . GLU A 1 187 ? 11.299 -28.334 -5.962 1 82.75 187 GLU A C 1
ATOM 1479 O O . GLU A 1 187 ? 10.177 -28.221 -6.462 1 82.75 187 GLU A O 1
ATOM 1484 N N . GLN A 1 188 ? 11.524 -28.338 -4.711 1 86.98 188 GLN A N 1
ATOM 1485 C CA . GLN A 1 188 ? 10.43 -28.119 -3.771 1 86.98 188 GLN A CA 1
ATOM 1486 C C . GLN A 1 188 ? 9.822 -26.73 -3.947 1 86.98 188 GLN A C 1
ATOM 1488 O O . GLN A 1 188 ? 8.6 -26.574 -3.928 1 86.98 188 GLN A O 1
ATOM 1493 N N . ILE A 1 189 ? 10.628 -25.756 -4.185 1 86.77 189 ILE A N 1
ATOM 1494 C CA . ILE A 1 189 ? 10.175 -24.383 -4.377 1 86.77 189 ILE A CA 1
ATOM 1495 C C . ILE A 1 189 ? 9.446 -24.261 -5.713 1 86.77 189 ILE A C 1
ATOM 1497 O O . ILE A 1 189 ? 8.458 -23.532 -5.824 1 86.77 189 ILE A O 1
ATOM 1501 N N . LEU A 1 190 ? 9.927 -24.983 -6.633 1 85.32 190 LEU A N 1
ATOM 1502 C CA . LEU A 1 190 ? 9.377 -24.944 -7.984 1 85.32 190 LEU A CA 1
ATOM 1503 C C . LEU A 1 190 ? 7.934 -25.439 -7.997 1 85.32 190 LEU A C 1
ATOM 1505 O O . LEU A 1 190 ? 7.113 -24.947 -8.774 1 85.32 190 LEU A O 1
ATOM 1509 N N . THR A 1 191 ? 7.645 -26.341 -7.131 1 88.55 191 THR A N 1
ATOM 1510 C CA . THR A 1 191 ? 6.339 -26.99 -7.182 1 88.55 191 THR A CA 1
ATOM 1511 C C . THR A 1 191 ? 5.42 -26.441 -6.094 1 88.55 191 THR A C 1
ATOM 1513 O O . THR A 1 191 ? 4.272 -26.872 -5.969 1 88.55 191 THR A O 1
ATOM 1516 N N . THR A 1 192 ? 5.923 -25.584 -5.275 1 93.3 192 THR A N 1
ATOM 1517 C CA . THR A 1 192 ? 5.118 -24.924 -4.253 1 93.3 192 THR A CA 1
ATOM 1518 C C . THR A 1 192 ? 4.675 -23.541 -4.723 1 93.3 192 THR A C 1
ATOM 1520 O O . THR A 1 192 ? 5.464 -22.798 -5.311 1 93.3 192 THR A O 1
ATOM 1523 N N . ARG A 1 193 ? 3.427 -23.232 -4.51 1 95.82 193 ARG A N 1
ATOM 1524 C CA . ARG A 1 193 ? 2.906 -21.942 -4.949 1 95.82 193 ARG A CA 1
ATOM 1525 C C . ARG A 1 193 ? 3.73 -20.794 -4.374 1 95.82 193 ARG A C 1
ATOM 1527 O O . ARG A 1 193 ? 4.044 -20.785 -3.182 1 95.82 193 ARG A O 1
ATOM 1534 N N . GLN A 1 194 ? 4.017 -19.875 -5.252 1 95.73 194 GLN A N 1
ATOM 1535 C CA . GLN A 1 194 ? 4.71 -18.661 -4.837 1 95.73 194 GLN A CA 1
ATOM 1536 C C . GLN A 1 194 ? 3.775 -17.455 -4.867 1 95.73 194 GLN A C 1
ATOM 1538 O O . GLN A 1 194 ? 2.983 -17.301 -5.799 1 95.73 194 GLN A O 1
ATOM 1543 N N . ILE A 1 195 ? 3.8 -16.706 -3.796 1 96.95 195 ILE A N 1
ATOM 1544 C CA . ILE A 1 195 ? 3.172 -15.39 -3.811 1 96.95 195 ILE A CA 1
ATOM 1545 C C . ILE A 1 195 ? 4.178 -14.344 -4.287 1 96.95 195 ILE A C 1
ATOM 1547 O O . ILE A 1 195 ? 5.132 -14.021 -3.574 1 96.95 195 ILE A O 1
ATOM 1551 N N . VAL A 1 196 ? 3.91 -13.764 -5.445 1 94.03 196 VAL A N 1
ATOM 1552 C CA . VAL A 1 196 ? 4.914 -12.903 -6.061 1 94.03 196 VAL A CA 1
ATOM 1553 C C . VAL A 1 196 ? 4.41 -11.461 -6.092 1 94.03 196 VAL A C 1
ATOM 1555 O O . VAL A 1 196 ? 3.267 -11.204 -6.477 1 94.03 196 VAL A O 1
ATOM 1558 N N . VAL A 1 197 ? 5.267 -10.585 -5.627 1 91.13 197 VAL A N 1
ATOM 1559 C CA . VAL A 1 197 ? 4.983 -9.161 -5.772 1 91.13 197 VAL A CA 1
ATOM 1560 C C . VAL A 1 197 ? 5.419 -8.684 -7.155 1 91.13 197 VAL A C 1
ATOM 1562 O O . VAL A 1 197 ? 6.591 -8.803 -7.519 1 91.13 197 VAL A O 1
ATOM 1565 N N . ALA A 1 198 ? 4.464 -8.187 -7.905 1 85.99 198 ALA A N 1
ATOM 1566 C CA . ALA A 1 198 ? 4.737 -7.829 -9.295 1 85.99 198 ALA A CA 1
ATOM 1567 C C . ALA A 1 198 ? 3.851 -6.672 -9.748 1 85.99 198 ALA A C 1
ATOM 1569 O O . ALA A 1 198 ? 2.901 -6.301 -9.055 1 85.99 198 ALA A O 1
ATOM 1570 N N . SER A 1 199 ? 4.248 -6.167 -10.859 1 78.54 199 SER A N 1
ATOM 1571 C CA . SER A 1 199 ? 3.447 -5.123 -11.489 1 78.54 199 SER A CA 1
ATOM 1572 C C . SER A 1 199 ? 2.054 -5.634 -11.842 1 78.54 199 SER A C 1
ATOM 1574 O O . SER A 1 199 ? 1.855 -6.836 -12.025 1 78.54 199 SER A O 1
ATOM 1576 N N . ARG A 1 200 ? 1.131 -4.671 -11.993 1 75.59 200 ARG A N 1
ATOM 1577 C CA . ARG A 1 200 ? -0.234 -5.003 -12.388 1 75.59 200 ARG A CA 1
ATOM 1578 C C . ARG A 1 200 ? -0.288 -5.453 -13.845 1 75.59 200 ARG A C 1
ATOM 1580 O O . ARG A 1 200 ? -1.239 -6.118 -14.259 1 75.59 200 ARG A O 1
ATOM 1587 N N . ASP A 1 201 ? 0.684 -4.963 -14.445 1 74.25 201 ASP A N 1
ATOM 1588 C CA . ASP A 1 201 ? 0.781 -5.396 -15.835 1 74.25 201 ASP A CA 1
ATOM 1589 C C . ASP A 1 201 ? 1.152 -6.874 -15.926 1 74.25 201 ASP A C 1
ATOM 1591 O O . ASP A 1 201 ? 2.323 -7.236 -15.785 1 74.25 201 ASP A O 1
ATOM 1595 N N . GLU A 1 202 ? 0.224 -7.666 -16.289 1 73.01 202 GLU A N 1
ATOM 1596 C CA . GLU A 1 202 ? 0.397 -9.115 -16.283 1 73.01 202 GLU A CA 1
ATOM 1597 C C . GLU A 1 202 ? 1.298 -9.569 -17.428 1 73.01 202 GLU A C 1
ATOM 1599 O O . GLU A 1 202 ? 1.757 -10.713 -17.447 1 73.01 202 GLU A O 1
ATOM 1604 N N . THR A 1 203 ? 1.517 -8.662 -18.262 1 67.53 203 THR A N 1
ATOM 1605 C CA . THR A 1 203 ? 2.382 -9.026 -19.378 1 67.53 203 THR A CA 1
ATOM 1606 C C . THR A 1 203 ? 3.848 -9.006 -18.955 1 67.53 203 THR A C 1
ATOM 1608 O O . THR A 1 203 ? 4.707 -9.562 -19.643 1 67.53 203 THR A O 1
ATOM 1611 N N . LEU A 1 204 ? 4.093 -8.441 -17.849 1 67.19 204 LEU A N 1
ATOM 1612 C CA . LEU A 1 204 ? 5.462 -8.349 -17.355 1 67.19 204 LEU A CA 1
ATOM 1613 C C . LEU A 1 204 ? 5.788 -9.521 -16.435 1 67.19 204 LEU A C 1
ATOM 1615 O O . LEU A 1 204 ? 5.044 -9.802 -15.493 1 67.19 204 LEU A O 1
ATOM 1619 N N . LYS A 1 205 ? 6.845 -10.149 -16.746 1 70.24 205 LYS A N 1
ATOM 1620 C CA . LYS A 1 205 ? 7.311 -11.226 -15.878 1 70.24 205 LYS A CA 1
ATOM 1621 C C . LYS A 1 205 ? 7.776 -10.683 -14.529 1 70.24 205 LYS A C 1
ATOM 1623 O O . LYS A 1 205 ? 8.554 -9.728 -14.473 1 70.24 205 LYS A O 1
ATOM 1628 N N . PRO A 1 206 ? 7.186 -11.355 -13.547 1 75.1 206 PRO A N 1
ATOM 1629 C CA . PRO A 1 206 ? 7.632 -10.896 -12.23 1 75.1 206 PRO A CA 1
ATOM 1630 C C . PRO A 1 206 ? 9.107 -11.196 -11.969 1 75.1 206 PRO A C 1
ATOM 1632 O O . PRO A 1 206 ? 9.607 -12.249 -12.374 1 75.1 206 PRO A O 1
ATOM 1635 N N . GLU A 1 207 ? 9.653 -10.223 -11.279 1 71.47 207 GLU A N 1
ATOM 1636 C CA . GLU A 1 207 ? 11.008 -10.457 -10.788 1 71.47 207 GLU A CA 1
ATOM 1637 C C . GLU A 1 207 ? 11.017 -11.48 -9.657 1 71.47 207 GLU A C 1
ATOM 1639 O O . GLU A 1 207 ? 10.025 -11.628 -8.938 1 71.47 207 GLU A O 1
ATOM 1644 N N . LEU A 1 208 ? 11.924 -12.347 -9.563 1 81.15 208 LEU A N 1
ATOM 1645 C CA . LEU A 1 208 ? 12.135 -13.287 -8.468 1 81.15 208 LEU A CA 1
ATOM 1646 C C . LEU A 1 208 ? 11.065 -14.373 -8.47 1 81.15 208 LEU A C 1
ATOM 1648 O O . LEU A 1 208 ? 10.545 -14.739 -7.413 1 81.15 208 LEU A O 1
ATOM 1652 N N . LEU A 1 209 ? 10.498 -14.61 -9.603 1 85.09 209 LEU A N 1
ATOM 1653 C CA . LEU A 1 209 ? 9.599 -15.748 -9.764 1 85.09 209 LEU A CA 1
ATOM 1654 C C . LEU A 1 209 ? 10.387 -17.043 -9.929 1 85.09 209 LEU A C 1
ATOM 1656 O O . LEU A 1 209 ? 11.185 -17.175 -10.86 1 85.09 209 LEU A O 1
ATOM 1660 N N . PHE A 1 210 ? 10.088 -18.007 -9.066 1 84.04 210 PHE A N 1
ATOM 1661 C CA . PHE A 1 210 ? 10.862 -19.243 -9.059 1 84.04 210 PHE A CA 1
ATOM 1662 C C . PHE A 1 210 ? 9.946 -20.455 -9.181 1 84.04 210 PHE A C 1
ATOM 1664 O O . PHE A 1 210 ? 10.406 -21.558 -9.484 1 84.04 210 PHE A O 1
ATOM 1671 N N . SER A 1 211 ? 8.659 -20.233 -9.006 1 88.51 211 SER A N 1
ATOM 1672 C CA . SER A 1 211 ? 7.721 -21.351 -8.967 1 88.51 211 SER A CA 1
ATOM 1673 C C . SER A 1 211 ? 6.904 -21.433 -10.251 1 88.51 211 SER A C 1
ATOM 1675 O O . SER A 1 211 ? 6.68 -20.419 -10.917 1 88.51 211 SER A O 1
ATOM 1677 N N . LYS A 1 212 ? 6.456 -22.568 -10.504 1 82.03 212 LYS A N 1
ATOM 1678 C CA . LYS A 1 212 ? 5.57 -22.789 -11.643 1 82.03 212 LYS A CA 1
ATOM 1679 C C . LYS A 1 212 ? 4.145 -22.345 -11.326 1 82.03 212 LYS A C 1
ATOM 1681 O O . LYS A 1 212 ? 3.366 -22.043 -12.233 1 82.03 212 LYS A O 1
ATOM 1686 N N . HIS A 1 213 ? 3.779 -22.394 -10.082 1 88.37 213 HIS A N 1
ATOM 1687 C CA . HIS A 1 213 ? 2.488 -21.937 -9.578 1 88.37 213 HIS A CA 1
ATOM 1688 C C . HIS A 1 213 ? 2.642 -20.676 -8.734 1 88.37 213 HIS A C 1
ATOM 1690 O O . HIS A 1 213 ? 3.461 -20.637 -7.813 1 88.37 213 HIS A O 1
ATOM 1696 N N . TYR A 1 214 ? 1.899 -19.696 -9.184 1 92.13 214 TYR A N 1
ATOM 1697 C CA . TYR A 1 214 ? 2.081 -18.481 -8.397 1 92.13 214 TYR A CA 1
ATOM 1698 C C . TYR A 1 214 ? 0.821 -17.625 -8.418 1 92.13 214 TYR A C 1
ATOM 1700 O O . TYR A 1 214 ? -0.01 -17.753 -9.32 1 92.13 214 TYR A O 1
ATOM 1708 N N . TRP A 1 215 ? 0.606 -16.952 -7.412 1 95.27 215 TRP A N 1
ATOM 1709 C CA . TRP A 1 215 ? -0.337 -15.843 -7.313 1 95.27 215 TRP A CA 1
ATOM 1710 C C . TRP A 1 215 ? 0.393 -14.505 -7.307 1 95.27 215 TRP A C 1
ATOM 1712 O O . TRP A 1 215 ? 1.554 -14.426 -6.896 1 95.27 215 TRP A O 1
ATOM 1722 N N . ARG A 1 216 ? -0.29 -13.536 -7.77 1 93.72 216 ARG A N 1
ATOM 1723 C CA . ARG A 1 216 ? 0.333 -12.222 -7.894 1 93.72 216 ARG A CA 1
ATOM 1724 C C . ARG A 1 216 ? -0.316 -11.216 -6.949 1 93.72 216 ARG A C 1
ATOM 1726 O O . ARG A 1 216 ? -1.524 -11.273 -6.709 1 93.72 216 ARG A O 1
ATOM 1733 N N . THR A 1 217 ? 0.51 -10.417 -6.443 1 93.82 217 THR A N 1
ATOM 1734 C CA . THR A 1 217 ? 0.061 -9.227 -5.729 1 93.82 217 THR A CA 1
ATOM 1735 C C . THR A 1 217 ? 0.975 -8.041 -6.027 1 93.82 217 THR A C 1
ATOM 1737 O O . THR A 1 217 ? 2.018 -8.199 -6.664 1 93.82 217 THR A O 1
ATOM 1740 N N . ASP A 1 218 ? 0.574 -6.831 -5.599 1 88.75 218 ASP A N 1
ATOM 1741 C CA . ASP A 1 218 ? 1.336 -5.666 -6.038 1 88.75 218 ASP A CA 1
ATOM 1742 C C . ASP A 1 218 ? 2.037 -4.993 -4.86 1 88.75 218 ASP A C 1
ATOM 1744 O O . ASP A 1 218 ? 2.562 -3.886 -4.994 1 88.75 218 ASP A O 1
ATOM 1748 N N . ASN A 1 219 ? 1.954 -5.658 -3.676 1 89.93 219 ASN A N 1
ATOM 1749 C CA . ASN A 1 219 ? 2.648 -5.079 -2.531 1 89.93 219 ASN A CA 1
ATOM 1750 C C . ASN A 1 219 ? 3.037 -6.148 -1.513 1 89.93 219 ASN A C 1
ATOM 1752 O O . ASN A 1 219 ? 2.42 -7.212 -1.457 1 89.93 219 ASN A O 1
ATOM 1756 N N . HIS A 1 220 ? 4.011 -5.85 -0.706 1 93.03 220 HIS A N 1
ATOM 1757 C CA . HIS A 1 220 ? 4.583 -6.825 0.216 1 93.03 220 HIS A CA 1
ATOM 1758 C C . HIS A 1 220 ? 3.645 -7.09 1.39 1 93.03 220 HIS A C 1
ATOM 1760 O O . HIS A 1 220 ? 3.671 -8.173 1.978 1 93.03 220 HIS A O 1
ATOM 1766 N N . HIS A 1 221 ? 2.837 -6.141 1.726 1 93.45 221 HIS A N 1
ATOM 1767 C CA . HIS A 1 221 ? 1.901 -6.364 2.822 1 93.45 221 HIS A CA 1
ATOM 1768 C C . HIS A 1 221 ? 0.909 -7.471 2.482 1 93.45 221 HIS A C 1
ATOM 1770 O O . HIS A 1 221 ? 0.695 -8.386 3.281 1 93.45 221 HIS A O 1
ATOM 1776 N N . SER A 1 222 ? 0.322 -7.347 1.32 1 94.8 222 SER A N 1
ATOM 1777 C CA . SER A 1 222 ? -0.607 -8.38 0.875 1 94.8 222 SER A CA 1
ATOM 1778 C C . SER A 1 222 ? 0.083 -9.736 0.769 1 94.8 222 SER A C 1
ATOM 1780 O O . SER A 1 222 ? -0.481 -10.758 1.165 1 94.8 222 SER A O 1
ATOM 1782 N N . ALA A 1 223 ? 1.251 -9.688 0.233 1 96.42 223 ALA A N 1
ATOM 1783 C CA . ALA A 1 223 ? 2.007 -10.934 0.134 1 96.42 223 ALA A CA 1
ATOM 1784 C C . ALA A 1 223 ? 2.204 -11.567 1.509 1 96.42 223 ALA A C 1
ATOM 1786 O O . ALA A 1 223 ? 1.984 -12.768 1.683 1 96.42 223 ALA A O 1
ATOM 1787 N N . CYS A 1 224 ? 2.578 -10.771 2.414 1 96.63 224 CYS A N 1
ATOM 1788 C CA . CYS A 1 224 ? 2.819 -11.244 3.773 1 96.63 224 CYS A CA 1
ATOM 1789 C C . CYS A 1 224 ? 1.566 -11.883 4.358 1 96.63 224 CYS A C 1
ATOM 1791 O O . CYS A 1 224 ? 1.632 -12.964 4.947 1 96.63 224 CYS A O 1
ATOM 1793 N N . LEU A 1 225 ? 0.428 -11.255 4.191 1 96.21 225 LEU A N 1
ATOM 1794 C CA . LEU A 1 225 ? -0.823 -11.762 4.745 1 96.21 225 LEU A CA 1
ATOM 1795 C C . LEU A 1 225 ? -1.186 -13.107 4.126 1 96.21 225 LEU A C 1
ATOM 1797 O O . LEU A 1 225 ? -1.659 -14.008 4.822 1 96.21 225 LEU A O 1
ATOM 1801 N N . MET A 1 226 ? -0.937 -13.19 2.873 1 97.74 226 MET A N 1
ATOM 1802 C CA . MET A 1 226 ? -1.245 -14.44 2.184 1 97.74 226 MET A CA 1
ATOM 1803 C C . MET A 1 226 ? -0.322 -15.561 2.65 1 97.74 226 MET A C 1
ATOM 1805 O O . MET A 1 226 ? -0.768 -16.688 2.869 1 97.74 226 MET A O 1
ATOM 1809 N N . ILE A 1 227 ? 0.925 -15.258 2.814 1 98.04 227 ILE A N 1
ATOM 1810 C CA . ILE A 1 227 ? 1.904 -16.249 3.249 1 98.04 227 ILE A CA 1
ATOM 1811 C C . ILE A 1 227 ? 1.586 -16.697 4.674 1 98.04 227 ILE A C 1
ATOM 1813 O O . ILE A 1 227 ? 1.659 -17.888 4.987 1 98.04 227 ILE A O 1
ATOM 1817 N N . LEU A 1 228 ? 1.2 -15.748 5.491 1 96.97 228 LEU A N 1
ATOM 1818 C CA . LEU A 1 228 ? 0.841 -16.037 6.875 1 96.97 228 LEU A CA 1
ATOM 1819 C C . LEU A 1 228 ? -0.309 -17.036 6.941 1 96.97 228 LEU A C 1
ATOM 1821 O O . LEU A 1 228 ? -0.406 -17.815 7.891 1 96.97 228 LEU A O 1
ATOM 1825 N N . ARG A 1 229 ? -1.134 -17.013 5.93 1 96.52 229 ARG A N 1
ATOM 1826 C CA . ARG A 1 229 ? -2.294 -17.898 5.896 1 96.52 229 ARG A CA 1
ATOM 1827 C C . ARG A 1 229 ? -1.959 -19.215 5.205 1 96.52 229 ARG A C 1
ATOM 1829 O O . ARG A 1 229 ? -2.857 -19.961 4.809 1 96.52 229 ARG A O 1
ATOM 1836 N N . ASN A 1 230 ? -0.728 -19.412 4.926 1 96.84 230 ASN A N 1
ATOM 1837 C CA . ASN A 1 230 ? -0.231 -20.665 4.368 1 96.84 230 ASN A CA 1
ATOM 1838 C C . ASN A 1 230 ? -0.673 -20.848 2.919 1 96.84 230 ASN A C 1
ATOM 1840 O O . ASN A 1 230 ? -0.941 -21.97 2.484 1 96.84 230 ASN A O 1
ATOM 1844 N N . LEU A 1 231 ? -0.756 -19.753 2.208 1 97.24 231 LEU A N 1
ATOM 1845 C CA . LEU A 1 231 ? -1.234 -19.838 0.833 1 97.24 231 LEU A CA 1
ATOM 1846 C C . LEU A 1 231 ? -0.072 -20.025 -0.136 1 97.24 231 LEU A C 1
ATOM 1848 O O . LEU A 1 231 ? -0.283 -20.232 -1.333 1 97.24 231 LEU A O 1
ATOM 1852 N N . GLY A 1 232 ? 1.131 -19.92 0.33 1 97.19 232 GLY A N 1
ATOM 1853 C CA . GLY A 1 232 ? 2.347 -20.072 -0.454 1 97.19 232 GLY A CA 1
ATOM 1854 C C . GLY A 1 232 ? 3.575 -19.505 0.233 1 97.19 232 GLY A C 1
ATOM 1855 O O . GLY A 1 232 ? 3.506 -19.083 1.389 1 97.19 232 GLY A O 1
ATOM 1856 N N . TRP A 1 233 ? 4.699 -19.61 -0.446 1 96.79 233 TRP A N 1
ATOM 1857 C CA . TRP A 1 233 ? 5.918 -18.943 -0 1 96.79 233 TRP A CA 1
ATOM 1858 C C . TRP A 1 233 ? 6.185 -17.688 -0.825 1 96.79 233 TRP A C 1
ATOM 1860 O O . TRP A 1 233 ? 5.526 -17.454 -1.841 1 96.79 233 TRP A O 1
ATOM 1870 N N . GLY A 1 234 ? 7.022 -16.823 -0.338 1 95.29 234 GLY A N 1
ATOM 1871 C CA . GLY A 1 234 ? 7.373 -15.623 -1.08 1 95.29 234 GLY A CA 1
ATOM 1872 C C . GLY A 1 234 ? 8.6 -14.92 -0.532 1 95.29 234 GLY A C 1
ATOM 1873 O O . GLY A 1 234 ? 9.298 -15.458 0.33 1 95.29 234 GLY A O 1
ATOM 1874 N N . VAL A 1 235 ? 8.901 -13.826 -1.129 1 93.24 235 VAL A N 1
ATOM 1875 C CA . VAL A 1 235 ? 10.043 -13.005 -0.739 1 93.24 235 VAL A CA 1
ATOM 1876 C C . VAL A 1 235 ? 9.554 -11.698 -0.12 1 93.24 235 VAL A C 1
ATOM 1878 O O . VAL A 1 235 ? 8.733 -10.993 -0.711 1 93.24 235 VAL A O 1
ATOM 1881 N N . LEU A 1 236 ? 10.075 -11.448 1.106 1 94.36 236 LEU A N 1
ATOM 1882 C CA . LEU A 1 236 ? 9.665 -10.248 1.828 1 94.36 236 LEU A CA 1
ATOM 1883 C C . LEU A 1 236 ? 10.878 -9.426 2.249 1 94.36 236 LEU A C 1
ATOM 1885 O O . LEU A 1 236 ? 11.963 -9.974 2.456 1 94.36 236 LEU A O 1
ATOM 1889 N N . PRO A 1 237 ? 10.667 -8.115 2.36 1 92.48 237 PRO A N 1
ATOM 1890 C CA . PRO A 1 237 ? 11.745 -7.307 2.934 1 92.48 237 PRO A CA 1
ATOM 1891 C C . PRO A 1 237 ? 12.11 -7.733 4.354 1 92.48 237 PRO A C 1
ATOM 1893 O O . PRO A 1 237 ? 11.226 -7.911 5.196 1 92.48 237 PRO A O 1
ATOM 1896 N N . GLN A 1 238 ? 13.381 -7.8 4.6 1 91.96 238 GLN A N 1
ATOM 1897 C CA . GLN A 1 238 ? 13.861 -8.168 5.928 1 91.96 238 GLN A CA 1
ATOM 1898 C C . GLN A 1 238 ? 13.358 -7.189 6.985 1 91.96 238 GLN A C 1
ATOM 1900 O O . GLN A 1 238 ? 13.081 -7.581 8.12 1 91.96 238 GLN A O 1
ATOM 1905 N N . GLU A 1 239 ? 13.16 -6.01 6.622 1 90.91 239 GLU A N 1
ATOM 1906 C CA . GLU A 1 239 ? 12.773 -4.944 7.542 1 90.91 239 GLU A CA 1
ATOM 1907 C C . GLU A 1 239 ? 11.38 -5.188 8.115 1 90.91 239 GLU A C 1
ATOM 1909 O O . GLU A 1 239 ? 11.045 -4.676 9.185 1 90.91 239 GLU A O 1
ATOM 1914 N N . MET A 1 240 ? 10.559 -5.934 7.418 1 92.73 240 MET A N 1
ATOM 1915 C CA . MET A 1 240 ? 9.221 -6.233 7.919 1 92.73 240 MET A CA 1
ATOM 1916 C C . MET A 1 240 ? 9.291 -6.988 9.242 1 92.73 240 MET A C 1
ATOM 1918 O O . MET A 1 240 ? 8.422 -6.826 10.101 1 92.73 240 MET A O 1
ATOM 1922 N N . PHE A 1 241 ? 10.328 -7.742 9.429 1 92.75 241 PHE A N 1
ATOM 1923 C CA . PHE A 1 241 ? 10.492 -8.537 10.64 1 92.75 241 PHE A CA 1
ATOM 1924 C C . PHE A 1 241 ? 10.94 -7.663 11.805 1 92.75 241 PHE A C 1
ATOM 1926 O O . PHE A 1 241 ? 10.717 -8.007 12.968 1 92.75 241 PHE A O 1
ATOM 1933 N N . LYS A 1 242 ? 11.558 -6.609 11.435 1 89.23 242 LYS A N 1
ATOM 1934 C CA . LYS A 1 242 ? 11.917 -5.644 12.47 1 89.23 242 LYS A CA 1
ATOM 1935 C C . LYS A 1 242 ? 10.704 -4.824 12.9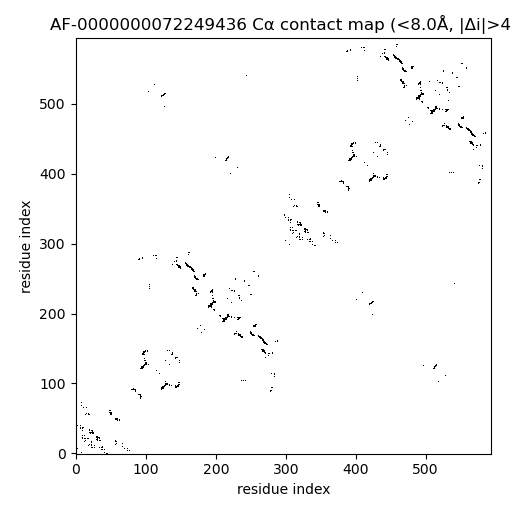01 1 89.23 242 LYS A C 1
ATOM 1937 O O . LYS A 1 242 ? 10.537 -4.528 14.086 1 89.23 242 LYS A O 1
ATOM 1942 N N . GLU A 1 243 ? 9.891 -4.527 11.908 1 88.11 243 GLU A N 1
ATOM 1943 C CA . GLU A 1 243 ? 8.677 -3.758 12.168 1 88.11 243 GLU A CA 1
ATOM 1944 C C . GLU A 1 243 ? 7.684 -4.56 13.004 1 88.11 243 GLU A C 1
ATOM 1946 O O . GLU A 1 243 ? 6.977 -3.999 13.845 1 88.11 243 GLU A O 1
ATOM 1951 N N . ASN A 1 244 ? 7.581 -5.808 12.701 1 91.63 244 ASN A N 1
ATOM 1952 C CA . ASN A 1 244 ? 6.679 -6.726 13.386 1 91.63 244 ASN A CA 1
ATOM 1953 C C . ASN A 1 244 ? 7.394 -8.007 13.806 1 91.63 244 ASN A C 1
ATOM 1955 O O . ASN A 1 244 ? 7.344 -9.013 13.096 1 91.63 244 ASN A O 1
ATOM 1959 N N . PRO A 1 245 ? 7.92 -7.982 14.983 1 90.1 245 PRO A N 1
ATOM 1960 C CA . PRO A 1 245 ? 8.71 -9.126 15.446 1 90.1 245 PRO A CA 1
ATOM 1961 C C . PRO A 1 245 ? 7.882 -10.403 15.568 1 90.1 245 PRO A C 1
ATOM 1963 O O . PRO A 1 245 ? 8.439 -11.504 15.587 1 90.1 245 PRO A O 1
ATOM 1966 N N . GLU A 1 246 ? 6.565 -10.271 15.62 1 91.7 246 GLU A N 1
ATOM 1967 C CA . GLU A 1 246 ? 5.71 -11.449 15.721 1 91.7 246 GLU A CA 1
ATOM 1968 C C . GLU A 1 246 ? 5.816 -12.316 14.47 1 91.7 246 GLU A C 1
ATOM 1970 O O . GLU A 1 246 ? 5.495 -13.506 14.504 1 91.7 246 GLU A O 1
ATOM 1975 N N . LEU A 1 247 ? 6.23 -11.691 13.426 1 94.31 247 LEU A N 1
ATOM 1976 C CA . LEU A 1 247 ? 6.362 -12.431 12.176 1 94.31 247 LEU A CA 1
ATOM 1977 C C . LEU A 1 247 ? 7.389 -13.55 12.312 1 94.31 247 LEU A C 1
ATOM 1979 O O . LEU A 1 247 ? 7.275 -14.586 11.653 1 94.31 247 LEU A O 1
ATOM 1983 N N . LYS A 1 248 ? 8.399 -13.311 13.178 1 92.7 248 LYS A N 1
ATOM 1984 C CA . LYS A 1 248 ? 9.44 -14.313 13.387 1 92.7 248 LYS A CA 1
ATOM 1985 C C . LYS A 1 248 ? 8.857 -15.601 13.963 1 92.7 248 LYS A C 1
ATOM 1987 O O . LYS A 1 248 ? 9.397 -16.686 13.741 1 92.7 248 LYS A O 1
ATOM 1992 N N . ASN A 1 249 ? 7.747 -15.442 14.634 1 93.64 249 ASN A N 1
ATOM 1993 C CA . ASN A 1 249 ? 7.101 -16.594 15.255 1 93.64 249 ASN A CA 1
ATOM 1994 C C . ASN A 1 249 ? 6.126 -17.274 14.298 1 93.64 249 ASN A C 1
ATOM 1996 O O . ASN A 1 249 ? 5.688 -18.398 14.547 1 93.64 249 ASN A O 1
ATOM 2000 N N . LYS A 1 250 ? 5.829 -16.622 13.26 1 96.39 250 LYS A N 1
ATOM 2001 C CA . LYS A 1 250 ? 4.772 -17.121 12.384 1 96.39 250 LYS A CA 1
ATOM 2002 C C . LYS A 1 250 ? 5.332 -17.533 11.026 1 96.39 250 LYS A C 1
ATOM 2004 O O . LYS A 1 250 ? 4.724 -18.336 10.315 1 96.39 250 LYS A O 1
ATOM 2009 N N . LEU A 1 251 ? 6.479 -16.935 10.696 1 97.36 251 LEU A N 1
ATOM 2010 C CA . LEU A 1 251 ? 7.105 -17.195 9.404 1 97.36 251 LEU A CA 1
ATOM 2011 C C . LEU A 1 251 ? 8.503 -17.775 9.584 1 97.36 251 LEU A C 1
ATOM 2013 O O . LEU A 1 251 ? 9.225 -17.393 10.508 1 97.36 251 LEU A O 1
ATOM 2017 N N . LYS A 1 252 ? 8.89 -18.627 8.71 1 95.88 252 LYS A N 1
ATOM 2018 C CA . LYS A 1 252 ? 10.237 -19.187 8.65 1 95.88 252 LYS A CA 1
ATOM 2019 C C . LYS A 1 252 ? 11.003 -18.648 7.445 1 95.88 252 LYS A C 1
ATOM 2021 O O . LYS A 1 252 ? 10.488 -18.648 6.325 1 95.88 252 LYS A O 1
ATOM 2026 N N . ILE A 1 253 ? 12.188 -18.204 7.741 1 93.17 253 ILE A N 1
ATOM 2027 C CA . ILE A 1 253 ? 13.081 -17.845 6.644 1 93.17 253 ILE A CA 1
ATOM 2028 C C . ILE A 1 253 ? 13.634 -19.111 5.994 1 93.17 253 ILE A C 1
ATOM 2030 O O . ILE A 1 253 ? 14.249 -19.944 6.665 1 93.17 253 ILE A O 1
ATOM 2034 N N . LEU A 1 254 ? 13.453 -19.229 4.712 1 92.14 254 LEU A N 1
ATOM 2035 C CA . LEU A 1 254 ? 13.857 -20.439 4.002 1 92.14 254 LEU A CA 1
ATOM 2036 C C . LEU A 1 254 ? 15.348 -20.409 3.682 1 92.14 254 LEU A C 1
ATOM 2038 O O . LEU A 1 254 ? 15.887 -19.364 3.311 1 92.14 254 LEU A O 1
ATOM 2042 N N . ASP A 1 255 ? 15.953 -21.502 3.962 1 88.22 255 ASP A N 1
ATOM 2043 C CA . ASP A 1 255 ? 17.307 -21.731 3.466 1 88.22 255 ASP A CA 1
ATOM 2044 C C . ASP A 1 255 ? 17.284 -22.484 2.137 1 88.22 255 ASP A C 1
ATOM 2046 O O . ASP A 1 255 ? 17.053 -23.695 2.107 1 88.22 255 ASP A O 1
ATOM 2050 N N . LEU A 1 256 ? 17.53 -21.718 1.09 1 82.93 256 LEU A N 1
ATOM 2051 C CA . LEU A 1 256 ? 17.479 -22.308 -0.243 1 82.93 256 LEU A CA 1
ATOM 2052 C C . LEU A 1 256 ? 18.852 -22.822 -0.663 1 82.93 256 LEU A C 1
ATOM 2054 O O . LEU A 1 256 ? 19.85 -22.108 -0.543 1 82.93 256 LEU A O 1
ATOM 2058 N N . LEU A 1 257 ? 19.137 -24.057 -0.775 1 71.28 257 LEU A N 1
ATOM 2059 C CA . LEU A 1 257 ? 20.411 -24.711 -1.052 1 71.28 257 LEU A CA 1
ATOM 2060 C C . LEU A 1 257 ? 21.185 -23.958 -2.13 1 71.28 257 LEU A C 1
ATOM 2062 O O . LEU A 1 257 ? 22.381 -23.7 -1.975 1 71.28 257 LEU A O 1
ATOM 2066 N N . ASP A 1 258 ? 20.813 -23.717 -3.35 1 61.79 258 ASP A N 1
ATOM 2067 C CA . ASP A 1 258 ? 21.594 -23.199 -4.469 1 61.79 258 ASP A CA 1
ATOM 2068 C C . ASP A 1 258 ? 21.281 -21.726 -4.722 1 61.79 258 ASP A C 1
ATOM 2070 O O . ASP A 1 258 ? 21.609 -21.189 -5.782 1 61.79 258 ASP A O 1
ATOM 2074 N N . PHE A 1 259 ? 20.652 -21.223 -3.829 1 57.56 259 PHE A N 1
ATOM 2075 C CA . PHE A 1 259 ? 20.296 -19.826 -4.05 1 57.56 259 PHE A CA 1
ATOM 2076 C C . PHE A 1 259 ? 20.546 -18.998 -2.795 1 57.56 259 PHE A C 1
ATOM 2078 O O . PHE A 1 259 ? 20.272 -19.452 -1.682 1 57.56 259 PHE A O 1
ATOM 2085 N N . THR A 1 260 ? 21.715 -18.242 -2.793 1 57.72 260 THR A N 1
ATOM 2086 C CA . THR A 1 260 ? 21.872 -17.353 -1.648 1 57.72 260 THR A CA 1
ATOM 2087 C C . THR A 1 260 ? 20.599 -16.548 -1.409 1 57.72 260 THR A C 1
ATOM 2089 O O . THR A 1 260 ? 20.156 -15.802 -2.285 1 57.72 260 THR A O 1
ATOM 2092 N N . PRO A 1 261 ? 19.915 -16.848 -0.25 1 55.64 261 PRO A N 1
ATOM 2093 C CA . PRO A 1 261 ? 18.54 -16.447 0.052 1 55.64 261 PRO A CA 1
ATOM 2094 C C . PRO A 1 261 ? 18.397 -14.941 0.266 1 55.64 261 PRO A C 1
ATOM 2096 O O . PRO A 1 261 ? 17.425 -14.49 0.877 1 55.64 261 PRO A O 1
ATOM 2099 N N . ARG A 1 262 ? 19.454 -14.112 0.025 1 64.07 262 ARG A N 1
ATOM 2100 C CA . ARG A 1 262 ? 19.339 -12.676 0.262 1 64.07 262 ARG A CA 1
ATOM 2101 C C . ARG A 1 262 ? 19.473 -11.894 -1.04 1 64.07 262 ARG A C 1
ATOM 2103 O O . ARG A 1 262 ? 20.57 -11.778 -1.59 1 64.07 262 ARG A O 1
ATOM 2110 N N . PHE A 1 263 ? 18.285 -11.424 -1.424 1 81.29 263 PHE A N 1
ATOM 2111 C CA . PHE A 1 263 ? 18.28 -10.563 -2.601 1 81.29 263 PHE A CA 1
ATOM 2112 C C . PHE A 1 263 ? 18.506 -9.108 -2.208 1 81.29 263 PHE A C 1
ATOM 2114 O O . PHE A 1 263 ? 17.598 -8.45 -1.695 1 81.29 263 PHE A O 1
ATOM 2121 N N . GLU A 1 264 ? 19.733 -8.675 -2.381 1 83.22 264 GLU A N 1
ATOM 2122 C CA . GLU A 1 264 ? 20.073 -7.317 -1.968 1 83.22 264 GLU A CA 1
ATOM 2123 C C . GLU A 1 264 ? 19.825 -6.319 -3.095 1 83.22 264 GLU A C 1
ATOM 2125 O O . GLU A 1 264 ? 20.064 -6.624 -4.265 1 83.22 264 GLU A O 1
ATOM 2130 N N . TYR A 1 265 ? 19.285 -5.255 -2.649 1 83.07 265 TYR A N 1
ATOM 2131 C CA . TYR A 1 265 ? 19.097 -4.165 -3.6 1 83.07 265 TYR A CA 1
ATOM 2132 C C . TYR A 1 265 ? 19.482 -2.827 -2.979 1 83.07 265 TYR A C 1
ATOM 2134 O O . TYR A 1 265 ? 19.381 -2.647 -1.763 1 83.07 265 TYR A O 1
ATOM 2142 N N . TYR A 1 266 ? 19.948 -2.014 -3.848 1 89.84 266 TYR A N 1
ATOM 2143 C CA . TYR A 1 266 ? 20.343 -0.679 -3.413 1 89.84 266 TYR A CA 1
ATOM 2144 C C . TYR A 1 266 ? 19.191 0.307 -3.561 1 89.84 266 TYR A C 1
ATOM 2146 O O . TYR A 1 266 ? 18.44 0.252 -4.538 1 89.84 266 TYR A O 1
ATOM 2154 N N . VAL A 1 267 ? 19.095 1.129 -2.57 1 93.43 267 VAL A N 1
ATOM 2155 C CA . VAL A 1 267 ? 18.076 2.172 -2.555 1 93.43 267 VAL A CA 1
ATOM 2156 C C . VAL A 1 267 ? 18.733 3.54 -2.725 1 93.43 267 VAL A C 1
ATOM 2158 O O . VAL A 1 267 ? 19.725 3.845 -2.059 1 93.43 267 VAL A O 1
ATOM 2161 N N . ASP A 1 268 ? 18.18 4.31 -3.585 1 94.66 268 ASP A N 1
ATOM 2162 C CA . ASP A 1 268 ? 18.683 5.655 -3.846 1 94.66 268 ASP A CA 1
ATOM 2163 C C . ASP A 1 268 ? 17.643 6.711 -3.478 1 94.66 268 ASP A C 1
ATOM 2165 O O . ASP A 1 268 ? 16.439 6.468 -3.583 1 94.66 268 ASP A O 1
ATOM 2169 N N . LEU A 1 269 ? 18.16 7.792 -2.99 1 96.49 269 LEU A N 1
ATOM 2170 C CA . LEU A 1 269 ? 17.381 9.025 -3.016 1 96.49 269 LEU A CA 1
ATOM 2171 C C . LEU A 1 269 ? 17.57 9.76 -4.339 1 96.49 269 LEU A C 1
ATOM 2173 O O . LEU A 1 269 ? 18.696 10.101 -4.709 1 96.49 269 LEU A O 1
ATOM 2177 N N . VAL A 1 270 ? 16.499 9.945 -5.039 1 96.37 270 VAL A N 1
ATOM 2178 C CA . VAL A 1 270 ? 16.566 10.453 -6.405 1 96.37 270 VAL A CA 1
ATOM 2179 C C . VAL A 1 270 ? 15.797 11.769 -6.506 1 96.37 270 VAL A C 1
ATOM 2181 O O . VAL A 1 270 ? 14.77 11.947 -5.846 1 96.37 270 VAL A O 1
ATOM 2184 N N . TRP A 1 271 ? 16.286 12.681 -7.293 1 95.36 271 TRP A N 1
ATOM 2185 C CA . TRP A 1 271 ? 15.593 13.927 -7.602 1 95.36 271 TRP A CA 1
ATOM 2186 C C . TRP A 1 271 ? 15.876 14.367 -9.035 1 95.36 271 TRP A C 1
ATOM 2188 O O . TRP A 1 271 ? 16.762 13.819 -9.696 1 95.36 271 TRP A O 1
ATOM 2198 N N . SER A 1 272 ? 15.036 15.207 -9.52 1 92.17 272 SER A N 1
ATOM 2199 C CA . SER A 1 272 ? 15.22 15.714 -10.876 1 92.17 272 SER A CA 1
ATOM 2200 C C . SER A 1 272 ? 16.331 16.757 -10.931 1 92.17 272 SER A C 1
ATOM 2202 O O . SER A 1 272 ? 16.442 17.601 -10.04 1 92.17 272 SER A O 1
ATOM 2204 N N . ARG A 1 273 ? 17.083 16.73 -11.958 1 87.35 273 ARG A N 1
ATOM 2205 C CA . ARG A 1 273 ? 18.121 17.731 -12.182 1 87.35 273 ARG A CA 1
ATOM 2206 C C . ARG A 1 273 ? 17.512 19.105 -12.436 1 87.35 273 ARG A C 1
ATOM 2208 O O . ARG A 1 273 ? 18.14 20.13 -12.16 1 87.35 273 ARG A O 1
ATOM 2215 N N . GLU A 1 274 ? 16.344 19.05 -12.879 1 82.17 274 GLU A N 1
ATOM 2216 C CA . GLU A 1 274 ? 15.695 20.282 -13.316 1 82.17 274 GLU A CA 1
ATOM 2217 C C . GLU A 1 274 ? 14.898 20.919 -12.181 1 82.17 274 GLU A C 1
ATOM 2219 O O . GLU A 1 274 ? 14.434 22.055 -12.302 1 82.17 274 GLU A O 1
ATOM 2224 N N . SER A 1 275 ? 14.866 20.128 -11.154 1 77.1 275 SER A N 1
ATOM 2225 C CA . SER A 1 275 ? 14.026 20.618 -10.066 1 77.1 275 SER A CA 1
ATOM 2226 C C . SER A 1 275 ? 14.777 21.62 -9.196 1 77.1 275 SER A C 1
ATOM 2228 O O . SER A 1 275 ? 15.966 21.444 -8.922 1 77.1 275 SER A O 1
ATOM 2230 N N . GLU A 1 276 ? 14.131 22.726 -8.939 1 80 276 GLU A N 1
ATOM 2231 C CA . GLU A 1 276 ? 14.658 23.638 -7.928 1 80 276 GLU A CA 1
ATOM 2232 C C . GLU A 1 276 ? 14.293 23.173 -6.522 1 80 276 GLU A C 1
ATOM 2234 O O . GLU A 1 276 ? 13.17 23.389 -6.062 1 80 276 GLU A O 1
ATOM 2239 N N . LEU A 1 277 ? 15.23 22.608 -5.872 1 90.36 277 LEU A N 1
ATOM 2240 C CA . LEU A 1 277 ? 14.998 22.064 -4.538 1 90.36 277 LEU A CA 1
ATOM 2241 C C . LEU A 1 277 ? 15.082 23.16 -3.481 1 90.36 277 LEU A C 1
ATOM 2243 O O . LEU A 1 277 ? 15.898 24.076 -3.595 1 90.36 277 LEU A O 1
ATOM 2247 N N . GLY A 1 278 ? 14.19 23.095 -2.604 1 91.35 278 GLY A N 1
ATOM 2248 C CA . GLY A 1 278 ? 14.244 23.988 -1.458 1 91.35 278 GLY A CA 1
ATOM 2249 C C . GLY A 1 278 ? 15.239 23.544 -0.402 1 91.35 278 GLY A C 1
ATOM 2250 O O . GLY A 1 278 ? 15.983 22.583 -0.608 1 91.35 278 GLY A O 1
ATOM 2251 N N . ALA A 1 279 ? 15.302 24.255 0.649 1 93.27 279 ALA A N 1
ATOM 2252 C CA . ALA A 1 279 ? 16.297 24.082 1.704 1 93.27 279 ALA A CA 1
ATOM 2253 C C . ALA A 1 279 ? 16.177 22.705 2.35 1 93.27 279 ALA A C 1
ATOM 2255 O O . ALA A 1 279 ? 17.185 22.086 2.699 1 93.27 279 ALA A O 1
ATOM 2256 N N . ALA A 1 280 ? 14.96 22.226 2.575 1 95.28 280 ALA A N 1
ATOM 2257 C CA . ALA A 1 280 ? 14.764 20.953 3.263 1 95.28 280 ALA A CA 1
ATOM 2258 C C . ALA A 1 280 ? 15.274 19.789 2.418 1 95.28 280 ALA A C 1
ATOM 2260 O O . ALA A 1 280 ? 15.978 18.91 2.921 1 95.28 280 ALA A O 1
ATOM 2261 N N . ALA A 1 281 ? 14.907 19.82 1.148 1 96.04 281 ALA A N 1
ATOM 2262 C CA . ALA A 1 281 ? 15.382 18.775 0.245 1 96.04 281 ALA A CA 1
ATOM 2263 C C . ALA A 1 281 ? 16.905 18.782 0.149 1 96.04 281 ALA A C 1
ATOM 2265 O O . ALA A 1 281 ? 17.542 17.728 0.213 1 96.04 281 ALA A O 1
ATOM 2266 N N . ARG A 1 282 ? 17.451 19.94 0.039 1 94.8 282 ARG A N 1
ATOM 2267 C CA . ARG A 1 282 ? 18.902 20.072 -0.053 1 94.8 282 ARG A CA 1
ATOM 2268 C C . ARG A 1 282 ? 19.578 19.596 1.228 1 94.8 282 ARG A C 1
ATOM 2270 O O . ARG A 1 282 ? 20.612 18.927 1.179 1 94.8 282 ARG A O 1
ATOM 2277 N N . PHE A 1 283 ? 18.968 19.996 2.289 1 95.69 283 PHE A N 1
ATOM 2278 C CA . PHE A 1 283 ? 19.507 19.568 3.574 1 95.69 283 PHE A CA 1
ATOM 2279 C C . PHE A 1 283 ? 19.572 18.047 3.655 1 95.69 283 PHE A C 1
ATOM 2281 O O . PHE A 1 283 ? 20.58 17.486 4.087 1 95.69 283 PHE A O 1
ATOM 2288 N N . LEU A 1 284 ? 18.452 17.323 3.248 1 96.65 284 LEU A N 1
ATOM 2289 C CA . LEU A 1 284 ? 18.383 15.868 3.321 1 96.65 284 LEU A CA 1
ATOM 2290 C C . LEU A 1 284 ? 19.434 15.228 2.421 1 96.65 284 LEU A C 1
ATOM 2292 O O . LEU A 1 284 ? 20.126 14.295 2.834 1 96.65 284 LEU A O 1
ATOM 2296 N N . ILE A 1 285 ? 19.567 15.796 1.24 1 96.03 285 ILE A N 1
ATOM 2297 C CA . ILE A 1 285 ? 20.531 15.282 0.273 1 96.03 285 ILE A CA 1
ATOM 2298 C C . ILE A 1 285 ? 21.946 15.422 0.83 1 96.03 285 ILE A C 1
ATOM 2300 O O . ILE A 1 285 ? 22.727 14.467 0.805 1 96.03 285 ILE A O 1
ATOM 2304 N N . GLU A 1 286 ? 22.27 16.572 1.335 1 95.4 286 GLU A N 1
ATOM 2305 C CA . GLU A 1 286 ? 23.599 16.831 1.88 1 95.4 286 GLU A CA 1
ATOM 2306 C C . GLU A 1 286 ? 23.883 15.945 3.089 1 95.4 286 GLU A C 1
ATOM 2308 O O . GLU A 1 286 ? 25.01 15.483 3.276 1 95.4 286 GLU A O 1
ATOM 2313 N N . HIS A 1 287 ? 22.904 15.798 3.912 1 95.66 287 HIS A N 1
ATOM 2314 C CA . HIS A 1 287 ? 23.058 14.936 5.078 1 95.66 287 HIS A CA 1
ATOM 2315 C C . HIS A 1 287 ? 23.447 13.519 4.669 1 95.66 287 HIS A C 1
ATOM 2317 O O . HIS A 1 287 ? 24.368 12.933 5.243 1 95.66 287 HIS A O 1
ATOM 2323 N N . ILE A 1 288 ? 22.714 12.982 3.676 1 94.3 288 ILE A N 1
ATOM 2324 C CA . ILE A 1 288 ? 22.946 11.616 3.222 1 94.3 288 ILE A CA 1
ATOM 2325 C C . ILE A 1 288 ? 24.324 11.515 2.571 1 94.3 288 ILE A C 1
ATOM 2327 O O . ILE A 1 288 ? 25.04 10.531 2.768 1 94.3 288 ILE A O 1
ATOM 2331 N N . ARG A 1 289 ? 24.693 12.508 1.831 1 92.83 289 ARG A N 1
ATOM 2332 C CA . ARG A 1 289 ? 26.009 12.539 1.202 1 92.83 289 ARG A CA 1
ATOM 2333 C C . ARG A 1 289 ? 27.118 12.494 2.248 1 92.83 289 ARG A C 1
ATOM 2335 O O . ARG A 1 289 ? 28.103 11.771 2.084 1 92.83 289 ARG A O 1
ATOM 2342 N N . LYS A 1 290 ? 26.939 13.199 3.266 1 91.6 290 LYS A N 1
ATOM 2343 C CA . LYS A 1 290 ? 27.938 13.274 4.328 1 91.6 290 LYS A CA 1
ATOM 2344 C C . LYS A 1 290 ? 28.049 11.947 5.074 1 91.6 290 LYS A C 1
ATOM 2346 O O . LYS A 1 290 ? 29.142 11.546 5.479 1 91.6 290 LYS A O 1
ATOM 2351 N N . GLN A 1 291 ? 26.889 11.333 5.316 1 88.01 291 GLN A N 1
ATOM 2352 C CA . GLN A 1 291 ? 26.889 10.048 6.008 1 88.01 291 GLN A CA 1
ATOM 2353 C C . GLN A 1 291 ? 27.636 8.989 5.201 1 88.01 291 GLN A C 1
ATOM 2355 O O . GLN A 1 291 ? 28.245 8.082 5.772 1 88.01 291 GLN A O 1
ATOM 2360 N N . ARG A 1 292 ? 27.506 9.052 3.964 1 82.21 292 ARG A N 1
ATOM 2361 C CA . ARG A 1 292 ? 28.172 8.081 3.102 1 82.21 292 ARG A CA 1
ATOM 2362 C C . ARG A 1 292 ? 29.679 8.309 3.082 1 82.21 292 ARG A C 1
ATOM 2364 O O . ARG A 1 292 ? 30.453 7.369 2.89 1 82.21 292 ARG A O 1
ATOM 2371 N N . MET A 1 293 ? 30.056 9.505 3.106 1 72.08 293 MET A N 1
ATOM 2372 C CA . MET A 1 293 ? 31.481 9.823 3.108 1 72.08 293 MET A CA 1
ATOM 2373 C C . MET A 1 293 ? 32.13 9.406 4.423 1 72.08 293 MET A C 1
ATOM 2375 O O . MET A 1 293 ? 33.344 9.206 4.485 1 72.08 293 MET A O 1
ATOM 2379 N N . GLN A 1 294 ? 31.327 9.376 5.557 1 64.31 294 GLN A N 1
ATOM 2380 C CA . GLN A 1 294 ? 31.919 8.966 6.826 1 64.31 294 GLN A CA 1
ATOM 2381 C C . GLN A 1 294 ? 31.898 7.447 6.978 1 64.31 294 GLN A C 1
ATOM 2383 O O . GLN A 1 294 ? 30.835 6.826 6.909 1 64.31 294 GLN A O 1
ATOM 2388 N N . PRO A 1 295 ? 32.933 6.771 6.805 1 53.69 295 PRO A N 1
ATOM 2389 C CA . PRO A 1 295 ? 33.036 5.319 6.974 1 53.69 295 PRO A CA 1
ATOM 2390 C C . PRO A 1 295 ? 32.337 4.822 8.238 1 53.69 295 PRO A C 1
ATOM 2392 O O . PRO A 1 295 ? 32.207 5.569 9.211 1 53.69 295 PRO A O 1
ATOM 2395 N N . LEU A 1 296 ? 31.24 3.978 8.198 1 48.11 296 LEU A N 1
ATOM 2396 C CA . LEU A 1 296 ? 30.817 3.344 9.442 1 48.11 296 LEU A CA 1
ATOM 2397 C C . LEU A 1 296 ? 32.013 3.071 10.347 1 48.11 296 LEU A C 1
ATOM 2399 O O . LEU A 1 296 ? 33.041 2.565 9.89 1 48.11 296 LEU A O 1
ATOM 2403 N N . PRO A 1 297 ? 31.792 3.589 11.704 1 37.8 297 PRO A N 1
ATOM 2404 C CA . PRO A 1 297 ? 32.947 3.174 12.504 1 37.8 297 PRO A CA 1
ATOM 2405 C C . PRO A 1 297 ? 33.202 1.67 12.434 1 37.8 297 PRO A C 1
ATOM 2407 O O . PRO A 1 297 ? 32.269 0.89 12.227 1 37.8 297 PRO A O 1
ATOM 2410 N N . MET B 1 1 ? 5.953 -27.232 -37.193 1 46.39 1 MET B N 1
ATOM 2411 C CA . MET B 1 1 ? 6.598 -27.328 -35.887 1 46.39 1 MET B CA 1
ATOM 2412 C C . MET B 1 1 ? 5.561 -27.435 -34.774 1 46.39 1 MET B C 1
ATOM 2414 O O . MET B 1 1 ? 4.599 -26.665 -34.741 1 46.39 1 MET B O 1
ATOM 2418 N N . ASN B 1 2 ? 5.389 -28.726 -34.162 1 59.62 2 ASN B N 1
ATOM 2419 C CA . ASN B 1 2 ? 4.441 -28.917 -33.069 1 59.62 2 ASN B CA 1
ATOM 2420 C C . ASN B 1 2 ? 5.1 -28.702 -31.71 1 59.62 2 ASN B C 1
ATOM 2422 O O . ASN B 1 2 ? 5.961 -29.484 -31.303 1 59.62 2 ASN B O 1
ATOM 2426 N N . ILE B 1 3 ? 5.063 -27.497 -31.176 1 65.98 3 ILE B N 1
ATOM 2427 C CA . ILE B 1 3 ? 5.629 -27.205 -29.863 1 65.98 3 ILE B CA 1
ATOM 2428 C C . ILE B 1 3 ? 4.673 -27.68 -28.771 1 65.98 3 ILE B C 1
ATOM 2430 O O . ILE B 1 3 ? 3.477 -27.385 -28.813 1 65.98 3 ILE B O 1
ATOM 2434 N N . ASN B 1 4 ? 5.188 -28.648 -27.989 1 75.21 4 ASN B N 1
ATOM 2435 C CA . ASN B 1 4 ? 4.315 -29.05 -26.891 1 75.21 4 ASN B CA 1
ATOM 2436 C C . ASN B 1 4 ? 4.878 -28.616 -25.541 1 75.21 4 ASN B C 1
ATOM 2438 O O . ASN B 1 4 ? 6.067 -28.316 -25.426 1 75.21 4 ASN B O 1
ATOM 2442 N N . GLN B 1 5 ? 3.979 -28.499 -24.634 1 78.24 5 GLN B N 1
ATOM 2443 C CA . GLN B 1 5 ? 4.304 -28.004 -23.3 1 78.24 5 GLN B CA 1
ATOM 2444 C C . GLN B 1 5 ? 5.404 -28.842 -22.656 1 78.24 5 GLN B C 1
ATOM 2446 O O . GLN B 1 5 ? 6.301 -28.303 -22.003 1 78.24 5 GLN B O 1
ATOM 2451 N N . GLU B 1 6 ? 5.431 -30.114 -22.931 1 80.53 6 GLU B N 1
ATOM 2452 C CA . GLU B 1 6 ? 6.406 -31.021 -22.332 1 80.53 6 GLU B CA 1
ATOM 2453 C C . GLU B 1 6 ? 7.812 -30.746 -22.857 1 80.53 6 GLU B C 1
ATOM 2455 O O . GLU B 1 6 ? 8.78 -30.766 -22.094 1 80.53 6 GLU B O 1
ATOM 2460 N N . GLN B 1 7 ? 7.884 -30.472 -24.098 1 83.52 7 GLN B N 1
ATOM 2461 C CA . GLN B 1 7 ? 9.17 -30.159 -24.712 1 83.52 7 GLN B CA 1
ATOM 2462 C C . GLN B 1 7 ? 9.758 -28.875 -24.133 1 83.52 7 GLN B C 1
ATOM 2464 O O . GLN B 1 7 ? 10.96 -28.799 -23.872 1 83.52 7 GLN B O 1
ATOM 2469 N N . LEU B 1 8 ? 8.868 -27.954 -23.944 1 83.74 8 LEU B N 1
ATOM 2470 C CA . LEU B 1 8 ? 9.294 -26.673 -23.389 1 83.74 8 LEU B CA 1
ATOM 2471 C C . LEU B 1 8 ? 9.791 -26.839 -21.957 1 83.74 8 LEU B C 1
ATOM 2473 O O . LEU B 1 8 ? 10.795 -26.236 -21.57 1 83.74 8 LEU B O 1
ATOM 2477 N N . LEU B 1 9 ? 9.148 -27.676 -21.197 1 85.5 9 LEU B N 1
ATOM 2478 C CA . LEU B 1 9 ? 9.543 -27.959 -19.822 1 85.5 9 LEU B CA 1
ATOM 2479 C C . LEU B 1 9 ? 10.888 -28.677 -19.78 1 85.5 9 LEU B C 1
ATOM 2481 O O . LEU B 1 9 ? 11.73 -28.378 -18.93 1 85.5 9 LEU B O 1
ATOM 2485 N N . MET B 1 10 ? 11.102 -29.567 -20.695 1 88.81 10 MET B N 1
ATOM 2486 C CA . MET B 1 10 ? 12.364 -30.297 -20.774 1 88.81 10 MET B CA 1
ATOM 2487 C C . MET B 1 10 ? 13.513 -29.359 -21.132 1 88.81 10 MET B C 1
ATOM 2489 O O . MET B 1 10 ? 14.592 -29.44 -20.544 1 88.81 10 MET B O 1
ATOM 2493 N N . PHE B 1 11 ? 13.24 -28.475 -22.018 1 89.91 11 PHE B N 1
ATOM 2494 C CA . PHE B 1 11 ? 14.218 -27.472 -22.421 1 89.91 11 PHE B CA 1
ATOM 2495 C C . PHE B 1 11 ? 14.627 -26.608 -21.234 1 89.91 11 PHE B C 1
ATOM 2497 O O . PHE B 1 11 ? 15.818 -26.435 -20.967 1 89.91 11 PHE B O 1
ATOM 2504 N N . GLN B 1 12 ? 13.656 -26.2 -20.601 1 86.94 12 GLN B N 1
ATOM 2505 C CA . GLN B 1 12 ? 13.916 -25.364 -19.434 1 86.94 12 GLN B CA 1
ATOM 2506 C C . GLN B 1 12 ? 14.708 -26.128 -18.376 1 86.94 12 GLN B C 1
ATOM 2508 O O . GLN B 1 12 ? 15.665 -25.599 -17.807 1 86.94 12 GLN B O 1
ATOM 2513 N N . ALA B 1 13 ? 14.38 -27.372 -18.1 1 87.97 13 ALA B N 1
ATOM 2514 C CA . ALA B 1 13 ? 15.01 -28.197 -17.072 1 87.97 13 ALA B CA 1
ATOM 2515 C C . ALA B 1 13 ? 16.479 -28.452 -17.397 1 87.97 13 ALA B C 1
ATOM 2517 O O . ALA B 1 13 ? 17.332 -28.426 -16.507 1 87.97 13 ALA B O 1
ATOM 2518 N N . VAL B 1 14 ? 16.773 -28.619 -18.64 1 91.87 14 VAL B N 1
ATOM 2519 C CA . VAL B 1 14 ? 18.15 -28.89 -19.039 1 91.87 14 VAL B CA 1
ATOM 2520 C C . VAL B 1 14 ? 19.009 -27.65 -18.806 1 91.87 14 VAL B C 1
ATOM 2522 O O . VAL B 1 14 ? 20.142 -27.752 -18.33 1 91.87 14 VAL B O 1
ATOM 2525 N N . ILE B 1 15 ? 18.44 -26.558 -19.121 1 89.05 15 ILE B N 1
ATOM 2526 C CA . ILE B 1 15 ? 19.183 -25.319 -18.924 1 89.05 15 ILE B CA 1
ATOM 2527 C C . ILE B 1 15 ? 19.397 -25.078 -17.431 1 89.05 15 ILE B C 1
ATOM 2529 O O . ILE B 1 15 ? 20.497 -24.717 -17.005 1 89.05 15 ILE B O 1
ATOM 2533 N N . GLU B 1 16 ? 18.419 -25.331 -16.694 1 83.39 16 GLU B N 1
ATOM 2534 C CA . GLU B 1 16 ? 18.444 -25.036 -15.265 1 83.39 16 GLU B CA 1
ATOM 2535 C C . GLU B 1 16 ? 19.363 -25.999 -14.519 1 83.39 16 GLU B C 1
ATOM 2537 O O . GLU B 1 16 ? 20.055 -25.602 -13.579 1 83.39 16 GLU B O 1
ATOM 2542 N N . THR B 1 17 ? 19.359 -27.224 -14.934 1 83.43 17 THR B N 1
ATOM 2543 C CA . THR B 1 17 ? 20.109 -28.249 -14.216 1 83.43 17 THR B CA 1
ATOM 2544 C C . THR B 1 17 ? 21.502 -28.419 -14.815 1 83.43 17 THR B C 1
ATOM 2546 O O . THR B 1 17 ? 22.396 -28.975 -14.174 1 83.43 17 THR B O 1
ATOM 2549 N N . GLY B 1 18 ? 21.659 -27.958 -16.077 1 88.39 18 GLY B N 1
ATOM 2550 C CA . GLY B 1 18 ? 22.934 -28.06 -16.768 1 88.39 18 GLY B CA 1
ATOM 2551 C C . GLY B 1 18 ? 23.249 -29.469 -17.234 1 88.39 18 GLY B C 1
ATOM 2552 O O . GLY B 1 18 ? 24.393 -29.773 -17.578 1 88.39 18 GLY B O 1
ATOM 2553 N N . SER B 1 19 ? 22.221 -30.336 -17.078 1 89.9 19 SER B N 1
ATOM 2554 C CA . SER B 1 19 ? 22.441 -31.734 -17.435 1 89.9 19 SER B CA 1
ATOM 2555 C C . SER B 1 19 ? 21.153 -32.39 -17.92 1 89.9 19 SER B C 1
ATOM 2557 O O . SER B 1 19 ? 20.075 -32.126 -17.383 1 89.9 19 SER B O 1
ATOM 2559 N N . PHE B 1 20 ? 21.316 -33.327 -18.936 1 89.41 20 PHE B N 1
ATOM 2560 C CA . PHE B 1 20 ? 20.167 -34.071 -19.437 1 89.41 20 PHE B CA 1
ATOM 2561 C C . PHE B 1 20 ? 19.686 -35.084 -18.404 1 89.41 20 PHE B C 1
ATOM 2563 O O . PHE B 1 20 ? 18.481 -35.256 -18.209 1 89.41 20 PHE B O 1
ATOM 2570 N N . SER B 1 21 ? 20.691 -35.655 -17.709 1 89.04 21 SER B N 1
ATOM 2571 C CA . SER B 1 21 ? 20.354 -36.661 -16.707 1 89.04 21 SER B CA 1
ATOM 2572 C C . SER B 1 21 ? 19.684 -36.028 -15.492 1 89.04 21 SER B C 1
ATOM 2574 O O . SER B 1 21 ? 18.718 -36.573 -14.954 1 89.04 21 SER B O 1
ATOM 2576 N N . ALA B 1 22 ? 20.154 -34.903 -15.125 1 88.7 22 ALA B N 1
ATOM 2577 C CA . ALA B 1 22 ? 19.575 -34.2 -13.983 1 88.7 22 ALA B CA 1
ATOM 2578 C C . ALA B 1 22 ? 18.175 -33.687 -14.308 1 88.7 22 ALA B C 1
ATOM 2580 O O . ALA B 1 22 ? 17.272 -33.756 -13.472 1 88.7 22 ALA B O 1
ATOM 2581 N N . ALA B 1 23 ? 18.034 -33.249 -15.515 1 90.59 23 ALA B N 1
ATOM 2582 C CA . ALA B 1 23 ? 16.723 -32.798 -15.977 1 90.59 23 ALA B CA 1
ATOM 2583 C C . ALA B 1 23 ? 15.723 -33.95 -16 1 90.59 23 ALA B C 1
ATOM 2585 O O . ALA B 1 23 ? 14.568 -33.786 -15.598 1 90.59 23 ALA B O 1
ATOM 2586 N N . ALA B 1 24 ? 16.16 -35.074 -16.427 1 87.15 24 ALA B N 1
ATOM 2587 C CA . ALA B 1 24 ? 15.314 -36.263 -16.487 1 87.15 24 ALA B CA 1
ATOM 2588 C C . ALA B 1 24 ? 14.831 -36.663 -15.096 1 87.15 24 ALA B C 1
ATOM 2590 O O . ALA B 1 24 ? 13.645 -36.937 -14.898 1 87.15 24 ALA B O 1
ATOM 2591 N N . ARG B 1 25 ? 15.739 -36.584 -14.179 1 82.37 25 ARG B N 1
ATOM 2592 C CA . ARG B 1 25 ? 15.396 -36.913 -12.799 1 82.37 25 ARG B CA 1
ATOM 2593 C C . ARG B 1 25 ? 14.381 -35.925 -12.236 1 82.37 25 ARG B C 1
ATOM 2595 O O . ARG B 1 25 ? 13.403 -36.325 -11.6 1 82.37 25 ARG B O 1
ATOM 2602 N N . LYS B 1 26 ? 14.648 -34.716 -12.619 1 79.55 26 LYS B N 1
ATOM 2603 C CA . LYS B 1 26 ? 13.779 -33.648 -12.133 1 79.55 26 LYS B CA 1
ATOM 2604 C C . LYS B 1 26 ? 12.366 -33.793 -12.69 1 79.55 26 LYS B C 1
ATOM 2606 O O . LYS B 1 26 ? 11.387 -33.528 -11.989 1 79.55 26 LYS B O 1
ATOM 2611 N N . LEU B 1 27 ? 12.244 -34.312 -13.886 1 82.17 27 LEU B N 1
ATOM 2612 C CA . LEU B 1 27 ? 10.967 -34.358 -14.59 1 82.17 27 LEU B CA 1
ATOM 2613 C C . LEU B 1 27 ? 10.355 -35.753 -14.514 1 82.17 27 LEU B C 1
ATOM 2615 O O . LEU B 1 27 ? 9.265 -35.987 -15.042 1 82.17 27 LEU B O 1
ATOM 2619 N N . GLY B 1 28 ? 11.06 -36.676 -13.88 1 84.95 28 GLY B N 1
ATOM 2620 C CA . GLY B 1 28 ? 10.569 -38.042 -13.788 1 84.95 28 GLY B CA 1
ATOM 2621 C C . GLY B 1 28 ? 10.563 -38.765 -15.121 1 84.95 28 GLY B C 1
ATOM 2622 O O . GLY B 1 28 ? 9.61 -39.479 -15.442 1 84.95 28 GLY B O 1
ATOM 2623 N N . LYS B 1 29 ? 11.577 -38.467 -15.86 1 84.47 29 LYS B N 1
ATOM 2624 C CA . LYS B 1 29 ? 11.703 -39.061 -17.188 1 84.47 29 LYS B CA 1
ATOM 2625 C C . LYS B 1 29 ? 13.04 -39.78 -17.343 1 84.47 29 LYS B C 1
ATOM 2627 O O . LYS B 1 29 ? 13.891 -39.718 -16.455 1 84.47 29 LYS B O 1
ATOM 2632 N N . VAL B 1 30 ? 13.138 -40.614 -18.313 1 84.37 30 VAL B N 1
ATOM 2633 C CA . VAL B 1 30 ? 14.424 -41.213 -18.653 1 84.37 30 VAL B CA 1
ATOM 2634 C C . VAL B 1 30 ? 15.258 -40.222 -19.461 1 84.37 30 VAL B C 1
ATOM 2636 O O . VAL B 1 30 ? 14.719 -39.46 -20.267 1 84.37 30 VAL B O 1
ATOM 2639 N N . PRO B 1 31 ? 16.518 -40.213 -19.164 1 86.64 31 PRO B N 1
ATOM 2640 C CA . PRO B 1 31 ? 17.403 -39.265 -19.844 1 86.64 31 PRO B CA 1
ATOM 2641 C C . PRO B 1 31 ? 17.253 -39.304 -21.363 1 86.64 31 PRO B C 1
ATOM 2643 O O . PRO B 1 31 ? 17.343 -38.266 -22.023 1 86.64 31 PRO B O 1
ATOM 2646 N N . SER B 1 32 ? 17.028 -40.413 -21.963 1 87.68 32 SER B N 1
ATOM 2647 C CA . SER B 1 32 ? 16.878 -40.531 -23.41 1 87.68 32 SER B CA 1
ATOM 2648 C C . SER B 1 32 ? 15.668 -39.747 -23.906 1 87.68 32 SER B C 1
ATOM 2650 O O . SER B 1 32 ? 15.709 -39.146 -24.981 1 87.68 32 SER B O 1
ATOM 2652 N N . ALA B 1 33 ? 14.604 -39.735 -23.107 1 87.98 33 ALA B N 1
ATOM 2653 C CA . ALA B 1 33 ? 13.398 -38.997 -23.472 1 87.98 33 ALA B CA 1
ATOM 2654 C C . ALA B 1 33 ? 13.664 -37.495 -23.513 1 87.98 33 ALA B C 1
ATOM 2656 O O . ALA B 1 33 ? 13.191 -36.798 -24.413 1 87.98 33 ALA B O 1
ATOM 2657 N N . VAL B 1 34 ? 14.48 -37.052 -22.569 1 92.23 34 VAL B N 1
ATOM 2658 C CA . VAL B 1 34 ? 14.806 -35.632 -22.496 1 92.23 34 VAL B CA 1
ATOM 2659 C C . VAL B 1 34 ? 15.72 -35.251 -23.659 1 92.23 34 VAL B C 1
ATOM 2661 O O . VAL B 1 34 ? 15.483 -34.251 -24.341 1 92.23 34 VAL B O 1
ATOM 2664 N N . SER B 1 35 ? 16.762 -36.043 -23.921 1 90.36 35 SER B N 1
ATOM 2665 C CA . SER B 1 35 ? 17.712 -35.771 -24.995 1 90.36 35 SER B CA 1
ATOM 2666 C C . SER B 1 35 ? 17.029 -35.804 -26.359 1 90.36 35 SER B C 1
ATOM 2668 O O . SER B 1 35 ? 17.279 -34.943 -27.205 1 90.36 35 SER B O 1
ATOM 2670 N N . MET B 1 36 ? 16.121 -36.733 -26.517 1 88.43 36 MET B N 1
ATOM 2671 C CA . MET B 1 36 ? 15.393 -36.864 -27.776 1 88.43 36 MET B CA 1
ATOM 2672 C C . MET B 1 36 ? 14.465 -35.674 -27.994 1 88.43 36 MET B C 1
ATOM 2674 O O . MET B 1 36 ? 14.344 -35.173 -29.113 1 88.43 36 MET B O 1
ATOM 2678 N N . SER B 1 37 ? 13.844 -35.346 -26.899 1 89.09 37 SER B N 1
ATOM 2679 C CA . SER B 1 37 ? 12.931 -34.21 -26.983 1 89.09 37 SER B CA 1
ATOM 2680 C C . SER B 1 37 ? 13.668 -32.939 -27.391 1 89.09 37 SER B C 1
ATOM 2682 O O . SER B 1 37 ? 13.187 -32.181 -28.236 1 89.09 37 SER B O 1
ATOM 2684 N N . ILE B 1 38 ? 14.849 -32.741 -26.835 1 90.79 38 ILE B N 1
ATOM 2685 C CA . ILE B 1 38 ? 15.649 -31.56 -27.142 1 90.79 38 ILE B CA 1
ATOM 2686 C C . ILE B 1 38 ? 16.144 -31.632 -28.584 1 90.79 38 ILE B C 1
ATOM 2688 O O . ILE B 1 38 ? 16.121 -30.632 -29.306 1 90.79 38 ILE B O 1
ATOM 2692 N N . ALA B 1 39 ? 16.552 -32.784 -28.969 1 88.64 39 ALA B N 1
ATOM 2693 C CA . ALA B 1 39 ? 17.004 -32.977 -30.344 1 88.64 39 ALA B CA 1
ATOM 2694 C C . ALA B 1 39 ? 15.887 -32.67 -31.338 1 88.64 39 ALA B C 1
ATOM 2696 O O . ALA B 1 39 ? 16.113 -32.001 -32.348 1 88.64 39 ALA B O 1
ATOM 2697 N N . ASN B 1 40 ? 14.717 -33.173 -30.983 1 85.76 40 ASN B N 1
ATOM 2698 C CA . ASN B 1 40 ? 13.565 -32.908 -31.838 1 85.76 40 ASN B CA 1
ATOM 2699 C C . ASN B 1 40 ? 13.248 -31.417 -31.905 1 85.76 40 ASN B C 1
ATOM 2701 O O . ASN B 1 40 ? 12.903 -30.898 -32.968 1 85.76 40 ASN B O 1
ATOM 2705 N N . LEU B 1 41 ? 13.333 -30.743 -30.765 1 86.38 41 LEU B N 1
ATOM 2706 C CA . LEU B 1 41 ? 13.099 -29.304 -30.704 1 86.38 41 LEU B CA 1
ATOM 2707 C C . LEU B 1 41 ? 14.107 -28.553 -31.567 1 86.38 41 LEU B C 1
ATOM 2709 O O . LEU B 1 41 ? 13.746 -27.604 -32.267 1 86.38 41 LEU B O 1
ATOM 2713 N N . GLU B 1 42 ? 15.349 -29.013 -31.501 1 89.01 42 GLU B N 1
ATOM 2714 C CA . GLU B 1 42 ? 16.41 -28.413 -32.305 1 89.01 42 GLU B CA 1
ATOM 2715 C C . GLU B 1 42 ? 16.152 -28.609 -33.796 1 89.01 42 GLU B C 1
ATOM 2717 O O . GLU B 1 42 ? 16.345 -27.687 -34.591 1 89.01 42 GLU B O 1
ATOM 2722 N N . ILE B 1 43 ? 15.662 -29.764 -34.12 1 83.84 43 ILE B N 1
ATOM 2723 C CA . ILE B 1 43 ? 15.343 -30.081 -35.507 1 83.84 43 ILE B CA 1
ATOM 2724 C C . ILE B 1 43 ? 14.177 -29.214 -35.979 1 83.84 43 ILE B C 1
ATOM 2726 O O . ILE B 1 43 ? 14.254 -28.582 -37.035 1 83.84 43 ILE B O 1
ATOM 2730 N N . ASP B 1 44 ? 13.155 -29.169 -35.144 1 79.08 44 ASP B N 1
ATOM 2731 C CA . ASP B 1 44 ? 11.95 -28.427 -35.502 1 79.08 44 ASP B CA 1
ATOM 2732 C C . ASP B 1 44 ? 12.253 -26.941 -35.677 1 79.08 44 ASP B C 1
ATOM 2734 O O . ASP B 1 44 ? 11.674 -26.282 -36.544 1 79.08 44 ASP B O 1
ATOM 2738 N N . LEU B 1 45 ? 13.172 -26.411 -34.864 1 81.03 45 LEU B N 1
ATOM 2739 C CA . LEU B 1 45 ? 13.469 -24.983 -34.855 1 81.03 45 LEU B CA 1
ATOM 2740 C C . LEU B 1 45 ? 14.643 -24.667 -35.776 1 81.03 45 LEU B C 1
ATOM 2742 O O . LEU B 1 45 ? 14.952 -23.497 -36.015 1 81.03 45 LEU B O 1
ATOM 2746 N N . ASP B 1 46 ? 15.214 -25.736 -36.259 1 84.98 46 ASP B N 1
ATOM 2747 C CA . ASP B 1 46 ? 16.439 -25.595 -37.039 1 84.98 46 ASP B CA 1
ATOM 2748 C C . ASP B 1 46 ? 17.474 -24.758 -36.29 1 84.98 46 ASP B C 1
ATOM 2750 O O . ASP B 1 46 ? 18.021 -23.8 -36.841 1 84.98 46 ASP B O 1
ATOM 2754 N N . LEU B 1 47 ? 17.623 -25.094 -34.901 1 86.73 47 LEU B N 1
ATOM 2755 C CA . LEU B 1 47 ? 18.559 -24.432 -33.999 1 86.73 47 LEU B CA 1
ATOM 2756 C C . LEU B 1 47 ? 19.272 -25.448 -33.113 1 86.73 47 LEU B C 1
ATOM 2758 O O . LEU B 1 47 ? 18.697 -26.479 -32.757 1 86.73 47 LEU B O 1
ATOM 2762 N N . THR B 1 48 ? 20.499 -25.167 -32.88 1 90.93 48 THR B N 1
ATOM 2763 C CA . THR B 1 48 ? 21.2 -25.9 -31.832 1 90.93 48 THR B CA 1
ATOM 2764 C C . THR B 1 48 ? 21.052 -25.196 -30.486 1 90.93 48 THR B C 1
ATOM 2766 O O . THR B 1 48 ? 21.411 -24.024 -30.35 1 90.93 48 THR B O 1
ATOM 2769 N N . LEU B 1 49 ? 20.427 -25.901 -29.628 1 92.42 49 LEU B N 1
ATOM 2770 C CA . LEU B 1 49 ? 20.135 -25.27 -28.345 1 92.42 49 LEU B CA 1
ATOM 2771 C C . LEU B 1 49 ? 21.236 -25.566 -27.332 1 92.42 49 LEU B C 1
ATOM 2773 O O . LEU B 1 49 ? 21.476 -24.77 -26.421 1 92.42 49 LEU B O 1
ATOM 2777 N N . PHE B 1 50 ? 21.891 -26.709 -27.518 1 93.6 50 PHE B N 1
ATOM 2778 C CA . PHE B 1 50 ? 22.947 -27.089 -26.587 1 93.6 50 PHE B CA 1
ATOM 2779 C C . P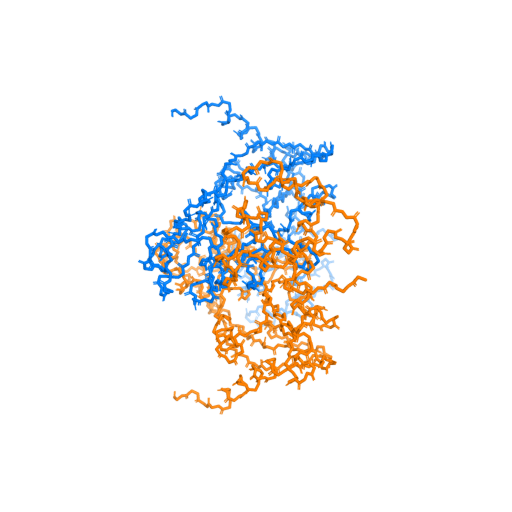HE B 1 50 ? 24.173 -27.596 -27.336 1 93.6 50 PHE B C 1
ATOM 2781 O O . PHE B 1 50 ? 24.052 -28.397 -28.265 1 93.6 50 PHE B O 1
ATOM 2788 N N . ASP B 1 51 ? 25.338 -27.022 -26.989 1 90.45 51 ASP B N 1
ATOM 2789 C CA . ASP B 1 51 ? 26.604 -27.602 -27.425 1 90.45 51 ASP B CA 1
ATOM 2790 C C . ASP B 1 51 ? 26.966 -28.825 -26.586 1 90.45 51 ASP B C 1
ATOM 2792 O O . ASP B 1 51 ? 27.129 -28.722 -25.368 1 90.45 51 ASP B O 1
ATOM 2796 N N . ARG B 1 52 ? 27.002 -29.923 -27.215 1 82.53 52 ARG B N 1
ATOM 2797 C CA . ARG B 1 52 ? 27.173 -31.189 -26.51 1 82.53 52 ARG B CA 1
ATOM 2798 C C . ARG B 1 52 ? 28.599 -31.71 -26.659 1 82.53 52 ARG B C 1
ATOM 2800 O O . ARG B 1 52 ? 28.848 -32.906 -26.497 1 82.53 52 ARG B O 1
ATOM 2807 N N . LYS B 1 53 ? 29.67 -30.931 -26.979 1 81.59 53 LYS B N 1
ATOM 2808 C CA . LYS B 1 53 ? 31.05 -31.356 -27.188 1 81.59 53 LYS B CA 1
ATOM 2809 C C . LYS B 1 53 ? 31.692 -31.803 -25.878 1 81.59 53 LYS B C 1
ATOM 2811 O O . LYS B 1 53 ? 32.593 -32.644 -25.876 1 81.59 53 LYS B O 1
ATOM 2816 N N . GLY B 1 54 ? 31.136 -31.339 -24.721 1 73.99 54 GLY B N 1
ATOM 2817 C CA . GLY B 1 54 ? 31.695 -31.702 -23.428 1 73.99 54 GLY B CA 1
ATOM 2818 C C . GLY B 1 54 ? 30.781 -32.595 -22.612 1 73.99 54 GLY B C 1
ATOM 2819 O O . GLY B 1 54 ? 29.857 -33.206 -23.152 1 73.99 54 GLY B O 1
ATOM 2820 N N . ARG B 1 55 ? 31.093 -32.886 -21.422 1 76.86 55 ARG B N 1
ATOM 2821 C CA . ARG B 1 55 ? 30.374 -33.748 -20.489 1 76.86 55 ARG B CA 1
ATOM 2822 C C . ARG B 1 55 ? 28.99 -33.188 -20.18 1 76.86 55 ARG B C 1
ATOM 2824 O O . ARG B 1 55 ? 28.022 -33.941 -20.062 1 76.86 55 ARG B O 1
ATOM 2831 N N . GLU B 1 56 ? 28.864 -31.864 -20.123 1 85.24 56 GLU B N 1
ATOM 2832 C CA . GLU B 1 56 ? 27.599 -31.21 -19.805 1 85.24 56 GLU B CA 1
ATOM 2833 C C . GLU B 1 56 ? 27.129 -30.327 -20.958 1 85.24 56 GLU B C 1
ATOM 2835 O O . GLU B 1 56 ? 27.944 -29.705 -21.642 1 85.24 56 GLU B O 1
ATOM 2840 N N . PRO B 1 57 ? 25.876 -30.404 -21.226 1 89.25 57 PRO B N 1
ATOM 2841 C CA . PRO B 1 57 ? 25.361 -29.526 -22.28 1 89.25 57 PRO B CA 1
ATOM 2842 C C . PRO B 1 57 ? 25.508 -28.045 -21.938 1 89.25 57 PRO B C 1
ATOM 2844 O O . PRO B 1 57 ? 25.23 -27.638 -20.807 1 89.25 57 PRO B O 1
ATOM 2847 N N . VAL B 1 58 ? 26.063 -27.308 -22.873 1 91.16 58 VAL B N 1
ATOM 2848 C CA . VAL B 1 58 ? 26.212 -25.867 -22.7 1 91.16 58 VAL B CA 1
ATOM 2849 C C . VAL B 1 58 ? 25.189 -25.134 -23.564 1 91.16 58 VAL B C 1
ATOM 2851 O O . VAL B 1 58 ? 25.146 -25.324 -24.782 1 91.16 58 VAL B O 1
ATOM 2854 N N . PRO B 1 59 ? 24.282 -24.451 -22.928 1 92.18 59 PRO B N 1
ATOM 2855 C CA . PRO B 1 59 ? 23.287 -23.718 -23.714 1 92.18 59 PRO B CA 1
ATOM 2856 C C . PRO B 1 59 ? 23.918 -22.736 -24.698 1 92.18 59 PRO B C 1
ATOM 2858 O O . PRO B 1 59 ? 24.896 -22.063 -24.362 1 92.18 59 PRO B O 1
ATOM 2861 N N . THR B 1 60 ? 23.473 -22.699 -25.973 1 90.94 60 THR B N 1
ATOM 2862 C CA . THR B 1 60 ? 23.903 -21.72 -26.966 1 90.94 60 THR B CA 1
ATOM 2863 C C . THR B 1 60 ? 23.309 -20.347 -26.664 1 90.94 60 THR B C 1
ATOM 2865 O O . THR B 1 60 ? 22.471 -20.21 -25.77 1 90.94 60 THR B O 1
ATOM 2868 N N . ASP B 1 61 ? 23.73 -19.353 -27.325 1 86.38 61 ASP B N 1
ATOM 2869 C CA . ASP B 1 61 ? 23.174 -18.012 -27.175 1 86.38 61 ASP B CA 1
ATOM 2870 C C . ASP B 1 61 ? 21.687 -17.993 -27.522 1 86.38 61 ASP B C 1
ATOM 2872 O O . ASP B 1 61 ? 20.898 -17.315 -26.86 1 86.38 61 ASP B O 1
ATOM 2876 N N . GLU B 1 62 ? 21.395 -18.767 -28.518 1 85.74 62 GLU B N 1
ATOM 2877 C CA . GLU B 1 62 ? 20 -18.884 -28.932 1 85.74 62 GLU B CA 1
ATOM 2878 C C . GLU B 1 62 ? 19.153 -19.528 -27.838 1 85.74 62 GLU B C 1
ATOM 2880 O O . GLU B 1 62 ? 18.015 -19.116 -27.603 1 85.74 62 GLU B O 1
ATOM 2885 N N . ALA B 1 63 ? 19.734 -20.501 -27.2 1 88.58 63 ALA B N 1
ATOM 2886 C CA . ALA B 1 63 ? 19.034 -21.199 -26.125 1 88.58 63 ALA B CA 1
ATOM 2887 C C . ALA B 1 63 ? 18.764 -20.264 -24.949 1 88.58 63 ALA B C 1
ATOM 2889 O O . ALA B 1 63 ? 17.683 -20.298 -24.356 1 88.58 63 ALA B O 1
ATOM 2890 N N . ARG B 1 64 ? 19.686 -19.438 -24.702 1 85.61 64 ARG B N 1
ATOM 2891 C CA . ARG B 1 64 ? 19.551 -18.505 -23.588 1 85.61 64 ARG B CA 1
ATOM 2892 C C . ARG B 1 64 ? 18.435 -17.499 -23.85 1 85.61 64 ARG B C 1
ATOM 2894 O O . ARG B 1 64 ? 17.642 -17.197 -22.955 1 85.61 64 ARG B O 1
ATOM 2901 N N . VAL B 1 65 ? 18.362 -17.089 -25.082 1 78.8 65 VAL B N 1
ATOM 2902 C CA . VAL B 1 65 ? 17.31 -16.155 -25.47 1 78.8 65 VAL B CA 1
ATOM 2903 C C . VAL B 1 65 ? 15.953 -16.853 -25.417 1 78.8 65 VAL B C 1
ATOM 2905 O O . VAL B 1 65 ? 14.979 -16.292 -24.909 1 78.8 65 VAL B O 1
ATOM 2908 N N . LEU B 1 66 ? 15.926 -18.089 -25.854 1 82.04 66 LEU B N 1
ATOM 2909 C CA . LEU B 1 66 ? 14.67 -18.827 -25.92 1 82.04 66 LEU B CA 1
ATOM 2910 C C . LEU B 1 66 ? 14.191 -19.211 -24.524 1 82.04 66 LEU B C 1
ATOM 2912 O O . LEU B 1 66 ? 12.988 -19.359 -24.294 1 82.04 66 LEU B O 1
ATOM 2916 N N . TYR B 1 67 ? 15.212 -19.339 -23.626 1 83.51 67 TYR B N 1
ATOM 2917 C CA . TYR B 1 67 ? 14.866 -19.71 -22.258 1 83.51 67 TYR B CA 1
ATOM 2918 C C . TYR B 1 67 ? 13.935 -18.678 -21.632 1 83.51 67 TYR B C 1
ATOM 2920 O O . TYR B 1 67 ? 12.905 -19.032 -21.055 1 83.51 67 TYR B O 1
ATOM 2928 N N . GLU B 1 68 ? 14.291 -17.51 -21.852 1 72.68 68 GLU B N 1
ATOM 2929 C CA . GLU B 1 68 ? 13.46 -16.437 -21.314 1 72.68 68 GLU B CA 1
ATOM 2930 C C . GLU B 1 68 ? 12.067 -16.454 -21.935 1 72.68 68 GLU B C 1
ATOM 2932 O O . GLU B 1 68 ? 11.064 -16.338 -21.227 1 72.68 68 GLU B O 1
ATOM 2937 N N . LYS B 1 69 ? 11.977 -16.673 -23.203 1 73.76 69 LYS B N 1
ATOM 2938 C CA . LYS B 1 69 ? 10.712 -16.71 -23.931 1 73.76 69 LYS B CA 1
ATOM 2939 C C . LYS B 1 69 ? 9.91 -17.958 -23.577 1 73.76 69 LYS B C 1
ATOM 2941 O O . LYS B 1 69 ? 8.677 -17.928 -23.564 1 73.76 69 LYS B O 1
ATOM 2946 N N . THR B 1 70 ? 10.674 -18.993 -23.267 1 78.37 70 THR B N 1
ATOM 2947 C CA . THR B 1 70 ? 10.025 -20.251 -22.915 1 78.37 70 THR B CA 1
ATOM 2948 C C . THR B 1 70 ? 9.258 -20.115 -21.602 1 78.37 70 THR B C 1
ATOM 2950 O O . THR B 1 70 ? 8.121 -20.579 -21.491 1 78.37 70 THR B O 1
ATOM 2953 N N . SER B 1 71 ? 9.897 -19.508 -20.685 1 67.5 71 SER B N 1
ATOM 2954 C CA . SER B 1 71 ? 9.235 -19.285 -19.404 1 67.5 71 SER B CA 1
ATOM 2955 C C . SER B 1 71 ? 7.933 -18.513 -19.582 1 67.5 71 SER B C 1
ATOM 2957 O O . SER B 1 71 ? 6.904 -18.879 -19.009 1 67.5 71 SER B O 1
ATOM 2959 N N . GLN B 1 72 ? 7.986 -17.557 -20.403 1 65.19 72 GLN B N 1
ATOM 2960 C CA . GLN B 1 72 ? 6.8 -16.762 -20.702 1 65.19 72 GLN B CA 1
ATOM 2961 C C . GLN B 1 72 ? 5.744 -17.597 -21.42 1 65.19 72 GLN B C 1
ATOM 2963 O O . GLN B 1 72 ? 4.555 -17.507 -21.108 1 65.19 72 GLN B O 1
ATOM 2968 N N . LEU B 1 73 ? 6.181 -18.368 -22.343 1 68.89 73 LEU B N 1
ATOM 2969 C CA . LEU B 1 73 ? 5.276 -19.203 -23.126 1 68.89 73 LEU B CA 1
ATOM 2970 C C . LEU B 1 73 ? 4.581 -20.231 -22.239 1 68.89 73 LEU B C 1
ATOM 2972 O O . LEU B 1 73 ? 3.384 -20.483 -22.394 1 68.89 73 LEU B O 1
ATOM 2976 N N . LEU B 1 74 ? 5.348 -20.739 -21.298 1 71.58 74 LEU B N 1
ATOM 2977 C CA . LEU B 1 74 ? 4.773 -21.735 -20.401 1 71.58 74 LEU B CA 1
ATOM 2978 C C . LEU B 1 74 ? 3.712 -21.108 -19.502 1 71.58 74 LEU B C 1
ATOM 2980 O O . LEU B 1 74 ? 2.678 -21.723 -19.233 1 71.58 74 LEU B O 1
ATOM 2984 N N . ILE B 1 75 ? 3.977 -19.925 -19.111 1 61.05 75 ILE B N 1
ATOM 2985 C CA . ILE B 1 75 ? 2.989 -19.178 -18.34 1 61.05 75 ILE B CA 1
ATOM 2986 C C . ILE B 1 75 ? 1.734 -18.961 -19.182 1 61.05 75 ILE B C 1
ATOM 2988 O O . ILE B 1 75 ? 0.617 -19.196 -18.714 1 61.05 75 ILE B O 1
ATOM 2992 N N . GLU B 1 76 ? 1.917 -18.625 -20.413 1 61.53 76 GLU B N 1
ATOM 2993 C CA . GLU B 1 76 ? 0.799 -18.393 -21.323 1 61.53 76 GLU B CA 1
ATOM 2994 C C . GLU B 1 76 ? 0.021 -19.68 -21.581 1 61.53 76 GLU B C 1
ATOM 2996 O O . GLU B 1 76 ? -1.209 -19.664 -21.655 1 61.53 76 GLU B O 1
ATOM 3001 N N . MET B 1 77 ? 0.737 -20.718 -21.772 1 64.97 77 MET B N 1
ATOM 3002 C CA . MET B 1 77 ? 0.095 -22.011 -21.991 1 64.97 77 MET B CA 1
ATOM 3003 C C . MET B 1 77 ? -0.755 -22.407 -20.788 1 64.97 77 MET B C 1
ATOM 3005 O O . MET B 1 77 ? -1.868 -22.91 -20.948 1 64.97 77 MET B O 1
ATOM 3009 N N . ASN B 1 78 ? -0.218 -22.178 -19.627 1 62.4 78 ASN B N 1
ATOM 3010 C CA . ASN B 1 78 ? -0.979 -22.486 -18.421 1 62.4 78 ASN B CA 1
ATOM 3011 C C . ASN B 1 78 ? -2.223 -21.61 -18.304 1 62.4 78 ASN B C 1
ATOM 3013 O O . ASN B 1 78 ? -3.294 -22.092 -17.934 1 62.4 78 ASN B O 1
ATOM 3017 N N . GLN B 1 79 ? -1.982 -20.447 -18.637 1 59.08 79 GLN B N 1
ATOM 3018 C CA . GLN B 1 79 ? -3.124 -19.538 -18.644 1 59.08 79 GLN B CA 1
ATOM 3019 C C . GLN B 1 79 ? -4.183 -19.994 -19.644 1 59.08 79 GLN B C 1
ATOM 3021 O O . GLN B 1 79 ? -5.381 -19.931 -19.359 1 59.08 79 GLN B O 1
ATOM 3026 N N . TRP B 1 80 ? -3.742 -20.448 -20.867 1 60.25 80 TRP B N 1
ATOM 3027 C CA . TRP B 1 80 ? -4.635 -20.973 -21.895 1 60.25 80 TRP B CA 1
ATOM 3028 C C . TRP B 1 80 ? -5.419 -22.173 -21.374 1 60.25 80 TRP B C 1
ATOM 3030 O O . TRP B 1 80 ? -6.63 -22.272 -21.588 1 60.25 80 TRP B O 1
ATOM 3040 N N . LYS B 1 81 ? -4.756 -23.05 -20.69 1 62.12 81 LYS B N 1
ATOM 3041 C CA . LYS B 1 81 ? -5.409 -24.213 -20.095 1 62.12 81 LYS B CA 1
ATOM 3042 C C . LYS B 1 81 ? -6.461 -23.79 -19.073 1 62.12 81 LYS B C 1
ATOM 3044 O O . LYS B 1 81 ? -7.561 -24.346 -19.04 1 62.12 81 LYS B O 1
ATOM 3049 N N . GLN B 1 82 ? -6.002 -22.887 -18.294 1 58.61 82 GLN B N 1
ATOM 3050 C CA . GLN B 1 82 ? -6.926 -22.396 -17.276 1 58.61 82 GLN B CA 1
ATOM 3051 C C . GLN B 1 82 ? -8.17 -21.783 -17.913 1 58.61 82 GLN B C 1
ATOM 3053 O O . GLN B 1 82 ? -9.288 -22.01 -17.446 1 58.61 82 GLN B O 1
ATOM 3058 N N . HIS B 1 83 ? -7.864 -21.112 -18.98 1 57.38 83 HIS B N 1
ATOM 3059 C CA . HIS B 1 83 ? -8.982 -20.54 -19.721 1 57.38 83 HIS B CA 1
ATOM 3060 C C . HIS B 1 83 ? -9.872 -21.632 -20.304 1 57.38 83 HIS B C 1
ATOM 3062 O O . HIS B 1 83 ? -11.1 -21.541 -20.234 1 57.38 83 HIS B O 1
ATOM 3068 N N . ALA B 1 84 ? -9.271 -22.622 -20.901 1 59.47 84 ALA B N 1
ATOM 3069 C CA . ALA B 1 84 ? -10.023 -23.736 -21.471 1 59.47 84 ALA B CA 1
ATOM 3070 C C . ALA B 1 84 ? -10.857 -24.438 -20.404 1 59.47 84 ALA B C 1
ATOM 3072 O O . ALA B 1 84 ? -12.026 -24.76 -20.632 1 59.47 84 ALA B O 1
ATOM 3073 N N . HIS B 1 85 ? -10.215 -24.665 -19.296 1 58.34 85 HIS B N 1
ATOM 3074 C CA . HIS B 1 85 ? -10.922 -25.296 -18.188 1 58.34 85 HIS B CA 1
ATOM 3075 C C . HIS B 1 85 ? -12.087 -24.434 -17.715 1 58.34 85 HIS B C 1
ATOM 3077 O O . HIS B 1 85 ? -13.167 -24.951 -17.419 1 58.34 85 HIS B O 1
ATOM 3083 N N . ALA B 1 86 ? -11.721 -23.207 -17.722 1 57.49 86 ALA B N 1
ATOM 3084 C CA . ALA B 1 86 ? -12.77 -22.266 -17.338 1 57.49 86 ALA B CA 1
ATOM 3085 C C . ALA B 1 86 ? -13.968 -22.367 -18.277 1 57.49 86 ALA B C 1
ATOM 3087 O O . ALA B 1 86 ? -15.118 -22.344 -17.832 1 57.49 86 ALA B O 1
ATOM 3088 N N . LEU B 1 87 ? -13.643 -22.485 -19.473 1 56.9 87 LEU B N 1
ATOM 3089 C CA . LEU B 1 87 ? -14.694 -22.589 -20.48 1 56.9 87 LEU B CA 1
ATOM 3090 C C . LEU B 1 87 ? -15.51 -23.862 -20.283 1 56.9 87 LEU B C 1
ATOM 3092 O O . LEU B 1 87 ? -16.728 -23.86 -20.476 1 56.9 87 LEU B O 1
ATOM 3096 N N . SER B 1 88 ? -14.736 -24.876 -19.861 1 62.81 88 SER B N 1
ATOM 3097 C CA . SER B 1 88 ? -15.448 -26.143 -19.73 1 62.81 88 SER B CA 1
ATOM 3098 C C . SER B 1 88 ? -16.199 -26.22 -18.404 1 62.81 88 SER B C 1
ATOM 3100 O O . SER B 1 88 ? -17.264 -26.835 -18.323 1 62.81 88 SER B O 1
ATOM 3102 N N . THR B 1 89 ? -15.624 -25.667 -17.345 1 64.92 89 THR B N 1
ATOM 3103 C CA . THR B 1 89 ? -16.183 -25.827 -16.007 1 64.92 89 THR B CA 1
ATOM 3104 C C . THR B 1 89 ? -16.901 -24.555 -15.566 1 64.92 89 THR B C 1
ATOM 3106 O O . THR B 1 89 ? -17.614 -24.556 -14.56 1 64.92 89 THR B O 1
ATOM 3109 N N . GLY B 1 90 ? -16.758 -23.539 -16.368 1 78.2 90 GLY B N 1
ATOM 3110 C CA . GLY B 1 90 ? -17.269 -22.241 -15.958 1 78.2 90 GLY B CA 1
ATOM 3111 C C . GLY B 1 90 ? -16.371 -21.535 -14.96 1 78.2 90 GLY B C 1
ATOM 3112 O O . GLY B 1 90 ? -16.729 -20.479 -14.434 1 78.2 90 GLY B O 1
ATOM 3113 N N . LEU B 1 91 ? -15.258 -22.254 -14.679 1 79.07 91 LEU B N 1
ATOM 3114 C CA . LEU B 1 91 ? -14.269 -21.646 -13.795 1 79.07 91 LEU B CA 1
ATOM 3115 C C . LEU B 1 91 ? -13.427 -20.619 -14.545 1 79.07 91 LEU B C 1
ATOM 3117 O O . LEU B 1 91 ? -13.042 -20.847 -15.694 1 79.07 91 LEU B O 1
ATOM 3121 N N . GLU B 1 92 ? -13.197 -19.534 -13.834 1 83.77 92 GLU B N 1
ATOM 3122 C CA . GLU B 1 92 ? -12.327 -18.54 -14.456 1 83.77 92 GLU B CA 1
ATOM 3123 C C . GLU B 1 92 ? -10.868 -18.989 -14.429 1 83.77 92 GLU B C 1
ATOM 3125 O O . GLU B 1 92 ? -10.445 -19.685 -13.504 1 83.77 92 GLU B O 1
ATOM 3130 N N . ALA B 1 93 ? -10.232 -18.677 -15.514 1 76.06 93 ALA B N 1
ATOM 3131 C CA . ALA B 1 93 ? -8.803 -18.972 -15.565 1 76.06 93 ALA B CA 1
ATOM 3132 C C . ALA B 1 93 ? -8.036 -18.149 -14.533 1 76.06 93 ALA B C 1
ATOM 3134 O O . ALA B 1 93 ? -7.12 -18.657 -13.882 1 76.06 93 ALA B O 1
ATOM 3135 N N . ASN B 1 94 ? -8.401 -16.88 -14.409 1 86.1 94 ASN B N 1
ATOM 3136 C CA . ASN B 1 94 ? -7.797 -15.95 -13.461 1 86.1 94 ASN B CA 1
ATOM 3137 C C . ASN B 1 94 ? -8.852 -15.098 -12.762 1 86.1 94 ASN B C 1
ATOM 3139 O O . ASN B 1 94 ? -9.84 -14.696 -13.379 1 86.1 94 ASN B O 1
ATOM 3143 N N . LEU B 1 95 ? -8.68 -15.051 -11.502 1 94.15 95 LEU B N 1
ATOM 3144 C CA . LEU B 1 95 ? -9.559 -14.195 -10.712 1 94.15 95 LEU B CA 1
ATOM 3145 C C . LEU B 1 95 ? -8.781 -13.035 -10.1 1 94.15 95 LEU B C 1
ATOM 3147 O O . LEU B 1 95 ? -7.903 -13.245 -9.26 1 94.15 95 LEU B O 1
ATOM 3151 N N . THR B 1 96 ? -9.07 -11.856 -10.561 1 95 96 THR B N 1
ATOM 3152 C CA . THR B 1 96 ? -8.442 -10.665 -10 1 95 96 THR B CA 1
ATOM 3153 C C . THR B 1 96 ? -9.379 -9.974 -9.013 1 95 96 THR B C 1
ATOM 3155 O O . THR B 1 96 ? -10.522 -9.659 -9.351 1 95 96 THR B O 1
ATOM 3158 N N . ILE B 1 97 ? -8.842 -9.828 -7.825 1 97.17 97 ILE B N 1
ATOM 3159 C CA . ILE B 1 97 ? -9.569 -9.126 -6.773 1 97.17 97 ILE B CA 1
ATOM 3160 C C . ILE B 1 97 ? -8.827 -7.844 -6.401 1 97.17 97 ILE B C 1
ATOM 3162 O O . ILE B 1 97 ? -7.646 -7.883 -6.047 1 97.17 97 ILE B O 1
ATOM 3166 N N . VAL B 1 98 ? -9.524 -6.752 -6.514 1 96.18 98 VAL B N 1
ATOM 3167 C CA . VAL B 1 98 ? -8.921 -5.481 -6.127 1 96.18 98 VAL B CA 1
ATOM 3168 C C . VAL B 1 98 ? -9.393 -5.09 -4.728 1 96.18 98 VAL B C 1
ATOM 3170 O O . VAL B 1 98 ? -10.592 -5.119 -4.44 1 96.18 98 VAL B O 1
ATOM 3173 N N . ILE B 1 99 ? -8.419 -4.85 -3.912 1 95.35 99 ILE B N 1
ATOM 3174 C CA . ILE B 1 99 ? -8.684 -4.348 -2.568 1 95.35 99 ILE B CA 1
ATOM 3175 C C . ILE B 1 99 ? -8.356 -2.858 -2.5 1 95.35 99 ILE B C 1
ATOM 3177 O O . ILE B 1 99 ? -7.219 -2.454 -2.757 1 95.35 99 ILE B O 1
ATOM 3181 N N . VAL B 1 100 ? -9.369 -2.107 -2.16 1 90.83 100 VAL B N 1
ATOM 3182 C CA . VAL B 1 100 ? -9.087 -0.684 -2.002 1 90.83 100 VAL B CA 1
ATOM 3183 C C . VAL B 1 100 ? -7.998 -0.487 -0.95 1 90.83 100 VAL B C 1
ATOM 3185 O O . VAL B 1 100 ? -8.008 -1.144 0.093 1 90.83 100 VAL B O 1
ATOM 3188 N N . SER B 1 101 ? -7.129 0.387 -1.204 1 84.81 101 SER B N 1
ATOM 3189 C CA . SER B 1 101 ? -5.895 0.568 -0.446 1 84.81 101 SER B CA 1
ATOM 3190 C C . SER B 1 101 ? -6.181 0.746 1.041 1 84.81 101 SER B C 1
ATOM 3192 O O . SER B 1 101 ? -5.449 0.227 1.887 1 84.81 101 SER B O 1
ATOM 3194 N N . GLU B 1 102 ? -7.22 1.351 1.431 1 83.03 102 GLU B N 1
ATOM 3195 C CA . GLU B 1 102 ? -7.571 1.628 2.821 1 83.03 102 GLU B CA 1
ATOM 3196 C C . GLU B 1 102 ? -8.047 0.365 3.532 1 83.03 102 GLU B C 1
ATOM 3198 O O . GLU B 1 102 ? -8.139 0.336 4.761 1 83.03 102 GLU B O 1
ATOM 3203 N N . LEU B 1 103 ? -8.309 -0.648 2.768 1 89.56 103 LEU B N 1
ATOM 3204 C CA . LEU B 1 103 ? -8.857 -1.87 3.346 1 89.56 103 LEU B CA 1
ATOM 3205 C C . LEU B 1 103 ? -7.809 -2.978 3.371 1 89.56 103 LEU B C 1
ATOM 3207 O O . LEU B 1 103 ? -8.113 -4.119 3.727 1 89.56 103 LEU B O 1
ATOM 3211 N N . LEU B 1 104 ? -6.602 -2.644 3.062 1 91.11 104 LEU B N 1
ATOM 3212 C CA . LEU B 1 104 ? -5.539 -3.636 2.942 1 91.11 104 LEU B CA 1
ATOM 3213 C C . LEU B 1 104 ? -5.269 -4.308 4.284 1 91.11 104 LEU B C 1
ATOM 3215 O O . LEU B 1 104 ? -4.788 -5.443 4.329 1 91.11 104 LEU B O 1
ATOM 3219 N N . HIS B 1 105 ? -5.6 -3.67 5.305 1 90.48 105 HIS B N 1
ATOM 3220 C CA . HIS B 1 105 ? -5.277 -4.195 6.627 1 90.48 105 HIS B CA 1
ATOM 3221 C C . HIS B 1 105 ? -6.46 -4.947 7.226 1 90.48 105 HIS B C 1
ATOM 3223 O O . HIS B 1 105 ? -6.409 -5.372 8.382 1 90.48 105 HIS B O 1
ATOM 3229 N N . THR B 1 106 ? -7.464 -5.099 6.484 1 87.81 106 THR B N 1
ATOM 3230 C CA . THR B 1 106 ? -8.604 -5.879 6.951 1 87.81 106 THR B CA 1
ATOM 3231 C C . THR B 1 106 ? -8.39 -7.366 6.68 1 87.81 106 THR B C 1
ATOM 3233 O O . THR B 1 106 ? -7.39 -7.754 6.072 1 87.81 106 THR B O 1
ATOM 3236 N N . ASN B 1 107 ? -9.279 -8.221 7.056 1 89.8 107 ASN B N 1
ATOM 3237 C CA . ASN B 1 107 ? -9.129 -9.67 6.972 1 89.8 107 ASN B CA 1
ATOM 3238 C C . ASN B 1 107 ? -9.68 -10.214 5.657 1 89.8 107 ASN B C 1
ATOM 3240 O O . ASN B 1 107 ? -10.439 -11.185 5.651 1 89.8 107 ASN B O 1
ATOM 3244 N N . TRP B 1 108 ? -9.253 -9.602 4.601 1 93.39 108 TRP B N 1
ATOM 3245 C CA . TRP B 1 108 ? -9.706 -10.041 3.285 1 93.39 108 TRP B CA 1
ATOM 3246 C C . TRP B 1 108 ? -9.148 -11.42 2.95 1 93.39 108 TRP B C 1
ATOM 3248 O O . TRP B 1 108 ? -9.709 -12.139 2.12 1 93.39 108 TRP B O 1
ATOM 3258 N N . THR B 1 109 ? -8.097 -11.858 3.59 1 95.74 109 THR B N 1
ATOM 3259 C CA . THR B 1 109 ? -7.456 -13.132 3.284 1 95.74 109 THR B CA 1
ATOM 3260 C C . THR B 1 109 ? -8.366 -14.299 3.656 1 95.74 109 THR B C 1
ATOM 3262 O O . THR B 1 109 ? -8.213 -15.404 3.132 1 95.74 109 THR B O 1
ATOM 3265 N N . ASP B 1 110 ? -9.325 -14.05 4.574 1 94.56 110 ASP B N 1
ATOM 3266 C CA . ASP B 1 110 ? -10.287 -15.095 4.908 1 94.56 110 ASP B CA 1
ATOM 3267 C C . ASP B 1 110 ? -11.003 -15.603 3.658 1 94.56 110 ASP B C 1
ATOM 3269 O O . ASP B 1 110 ? -11.227 -16.806 3.51 1 94.56 110 ASP B O 1
ATOM 3273 N N . TYR B 1 111 ? -11.255 -14.703 2.815 1 95.29 111 TYR B N 1
ATOM 3274 C CA . TYR B 1 111 ? -12.02 -15.045 1.622 1 95.29 111 TYR B CA 1
ATOM 3275 C C . TYR B 1 111 ? -11.126 -15.687 0.567 1 95.29 111 TYR B C 1
ATOM 3277 O O . TYR B 1 111 ? -11.588 -16.506 -0.232 1 95.29 111 TYR B O 1
ATOM 3285 N N . ILE B 1 112 ? -9.886 -15.349 0.566 1 97.23 112 ILE B N 1
ATOM 3286 C CA . ILE B 1 112 ? -8.932 -15.961 -0.353 1 97.23 112 ILE B CA 1
ATOM 3287 C C . ILE B 1 112 ? -8.677 -17.41 0.057 1 97.23 112 ILE B C 1
ATOM 3289 O O . ILE B 1 112 ? -8.548 -18.289 -0.798 1 97.23 112 ILE B O 1
ATOM 3293 N N . CYS B 1 113 ? -8.632 -17.624 1.353 1 96.97 113 CYS B N 1
ATOM 3294 C CA . CYS B 1 113 ? -8.468 -18.982 1.857 1 96.97 113 CYS B CA 1
ATOM 3295 C C . CYS B 1 113 ? -9.632 -19.868 1.429 1 96.97 113 CYS B C 1
ATOM 3297 O O . CYS B 1 113 ? -9.434 -21.03 1.071 1 96.97 113 CYS B O 1
ATOM 3299 N N . LEU B 1 114 ? -10.808 -19.285 1.484 1 96.21 114 LEU B N 1
ATOM 3300 C CA . LEU B 1 114 ? -11.997 -20.012 1.056 1 96.21 114 LEU B CA 1
ATOM 3301 C C . LEU B 1 114 ? -11.89 -20.414 -0.412 1 96.21 114 LEU B C 1
ATOM 3303 O O . LEU B 1 114 ? -12.182 -21.557 -0.77 1 96.21 114 LEU B O 1
ATOM 3307 N N . LEU B 1 115 ? -11.502 -19.493 -1.254 1 96.65 115 LEU B N 1
ATOM 3308 C CA . LEU B 1 115 ? -11.362 -19.749 -2.684 1 96.65 115 LEU B CA 1
ATOM 3309 C C . LEU B 1 115 ? -10.278 -20.788 -2.946 1 96.65 115 LEU B C 1
ATOM 3311 O O . LEU B 1 115 ? -10.455 -21.679 -3.78 1 96.65 115 LEU B O 1
ATOM 3315 N N . GLU B 1 116 ? -9.181 -20.628 -2.253 1 95.41 116 GLU B N 1
ATOM 3316 C CA . GLU B 1 116 ? -8.072 -21.564 -2.412 1 95.41 116 GLU B CA 1
ATOM 3317 C C . GLU B 1 116 ? -8.498 -22.988 -2.064 1 95.41 116 GLU B C 1
ATOM 3319 O O . GLU B 1 116 ? -8.115 -23.94 -2.747 1 95.41 116 GLU B O 1
ATOM 3324 N N . SER B 1 117 ? -9.227 -23.123 -1.004 1 95.47 117 SER B N 1
ATOM 3325 C CA . SER B 1 117 ? -9.678 -24.433 -0.547 1 95.47 117 SER B CA 1
ATOM 3326 C C . SER B 1 117 ? -10.624 -25.075 -1.557 1 95.47 117 SER B C 1
ATOM 3328 O O . SER B 1 117 ? -10.535 -26.276 -1.822 1 95.47 117 SER B O 1
ATOM 3330 N N . ARG B 1 118 ? -11.451 -24.308 -2.123 1 94.41 118 ARG B N 1
ATOM 3331 C CA . ARG B 1 118 ? -12.47 -24.83 -3.028 1 94.41 118 ARG B CA 1
ATOM 3332 C C . ARG B 1 118 ? -11.925 -24.968 -4.445 1 94.41 118 ARG B C 1
ATOM 3334 O O . ARG B 1 118 ? -12.323 -25.871 -5.184 1 94.41 118 ARG B O 1
ATOM 3341 N N . PHE B 1 119 ? -11.062 -24.041 -4.779 1 93.04 119 PHE B N 1
ATOM 3342 C CA . PHE B 1 119 ? -10.506 -24.012 -6.127 1 93.04 119 PHE B CA 1
ATOM 3343 C C . PHE B 1 119 ? -8.983 -23.953 -6.083 1 93.04 119 PHE B C 1
ATOM 3345 O O . PHE B 1 119 ? -8.385 -22.947 -6.469 1 93.04 119 PHE B O 1
ATOM 3352 N N . PRO B 1 120 ? -8.3 -24.976 -5.814 1 89.14 120 PRO B N 1
ATOM 3353 C CA . PRO B 1 120 ? -6.857 -24.974 -5.565 1 89.14 120 PRO B CA 1
ATOM 3354 C C . PRO B 1 120 ? -6.044 -24.617 -6.808 1 89.14 120 PRO B C 1
ATOM 3356 O O . PRO B 1 120 ? -4.918 -24.126 -6.694 1 89.14 120 PRO B O 1
ATOM 3359 N N . ASP B 1 121 ? -6.615 -24.748 -7.956 1 83.98 121 ASP B N 1
ATOM 3360 C CA . ASP B 1 121 ? -5.863 -24.527 -9.188 1 83.98 121 ASP B CA 1
ATOM 3361 C C . ASP B 1 121 ? -6.139 -23.138 -9.758 1 83.98 121 ASP B C 1
ATOM 3363 O O . ASP B 1 121 ? -5.549 -22.747 -10.768 1 83.98 121 ASP B O 1
ATOM 3367 N N . LEU B 1 122 ? -6.992 -22.445 -9.115 1 89.68 122 LEU B N 1
ATOM 3368 C CA . LEU B 1 122 ? -7.354 -21.109 -9.575 1 89.68 122 LEU B CA 1
ATOM 3369 C C . LEU B 1 122 ? -6.202 -20.132 -9.369 1 89.68 122 LEU B C 1
ATOM 3371 O O . LEU B 1 122 ? -5.58 -20.115 -8.304 1 89.68 122 LEU B O 1
ATOM 3375 N N . GLN B 1 123 ? -5.923 -19.425 -10.419 1 90.85 123 GLN B N 1
ATOM 3376 C CA . GLN B 1 123 ? -4.965 -18.334 -10.273 1 90.85 123 GLN B CA 1
ATOM 3377 C C . GLN B 1 123 ? -5.642 -17.074 -9.743 1 90.85 123 GLN B C 1
ATOM 3379 O O . GLN B 1 123 ? -6.624 -16.601 -10.32 1 90.85 123 GLN B O 1
ATOM 3384 N N . ILE B 1 124 ? -5.093 -16.589 -8.643 1 94.87 124 ILE B N 1
ATOM 3385 C CA . ILE B 1 124 ? -5.691 -15.412 -8.022 1 94.87 124 ILE B CA 1
ATOM 3386 C C . ILE B 1 124 ? -4.686 -14.263 -8.018 1 94.87 124 ILE B C 1
ATOM 3388 O O . ILE B 1 124 ? -3.515 -14.455 -7.682 1 94.87 124 ILE B O 1
ATOM 3392 N N . ASN B 1 125 ? -5.101 -13.121 -8.464 1 94.55 125 ASN B N 1
ATOM 3393 C CA . ASN B 1 125 ? -4.347 -11.874 -8.39 1 94.55 125 ASN B CA 1
ATOM 3394 C C . ASN B 1 125 ? -4.977 -10.896 -7.403 1 94.55 125 ASN B C 1
ATOM 3396 O O . ASN B 1 125 ? -6.157 -10.562 -7.521 1 94.55 125 ASN B O 1
ATOM 3400 N N . ILE B 1 126 ? -4.147 -10.497 -6.475 1 96.2 126 ILE B N 1
ATOM 3401 C CA . ILE B 1 126 ? -4.609 -9.499 -5.517 1 96.2 126 ILE B CA 1
ATOM 3402 C C . ILE B 1 126 ? -3.925 -8.162 -5.795 1 96.2 126 ILE B C 1
ATOM 3404 O O . ILE B 1 126 ? -2.704 -8.044 -5.671 1 96.2 126 ILE B O 1
ATOM 3408 N N . VAL B 1 127 ? -4.736 -7.161 -6.093 1 92.67 127 VAL B N 1
ATOM 3409 C CA . VAL B 1 127 ? -4.157 -5.852 -6.379 1 92.67 127 VAL B CA 1
ATOM 3410 C C . VAL B 1 127 ? -4.809 -4.794 -5.493 1 92.67 127 VAL B C 1
ATOM 3412 O O . VAL B 1 127 ? -5.928 -4.983 -5.011 1 92.67 127 VAL B O 1
ATOM 3415 N N . SER B 1 128 ? -4.097 -3.78 -5.299 1 90.85 128 SER B N 1
ATOM 3416 C CA . SER B 1 128 ? -4.633 -2.67 -4.519 1 90.85 128 SER B CA 1
ATOM 3417 C C . SER B 1 128 ? -4.771 -1.412 -5.37 1 90.85 128 SER B C 1
ATOM 3419 O O . SER B 1 128 ? -3.994 -1.199 -6.303 1 90.85 128 SER B O 1
ATOM 3421 N N . ALA B 1 129 ? -5.776 -0.601 -5.053 1 84.92 129 ALA B N 1
ATOM 3422 C CA . ALA B 1 129 ? -6.012 0.665 -5.742 1 84.92 129 ALA B CA 1
ATOM 3423 C C . ALA B 1 129 ? -6.921 1.575 -4.921 1 84.92 129 ALA B C 1
ATOM 3425 O O . ALA B 1 129 ? -7.679 1.102 -4.071 1 84.92 129 ALA B O 1
ATOM 3426 N N . PRO B 1 1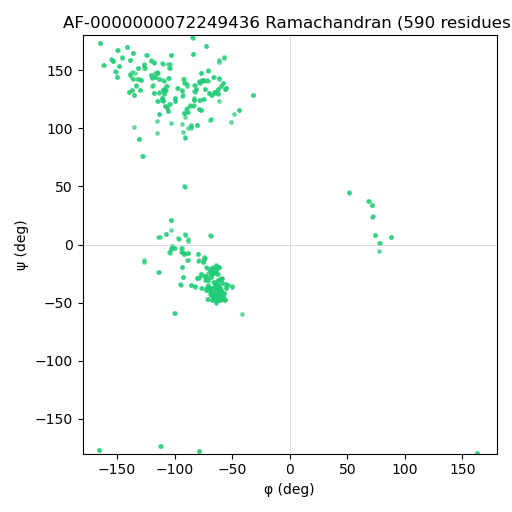30 ? -6.777 2.883 -5.163 1 80.65 130 PRO B N 1
ATOM 3427 C CA . PRO B 1 130 ? -7.8 3.754 -4.581 1 80.65 130 PRO B CA 1
ATOM 3428 C C . PRO B 1 130 ? -9.213 3.382 -5.023 1 80.65 130 PRO B C 1
ATOM 3430 O O . PRO B 1 130 ? -9.388 2.715 -6.046 1 80.65 130 PRO B O 1
ATOM 3433 N N . GLN B 1 131 ? -10.205 3.794 -4.336 1 82.85 131 GLN B N 1
ATOM 3434 C CA . GLN B 1 131 ? -11.587 3.377 -4.552 1 82.85 131 GLN B CA 1
ATOM 3435 C C . GLN B 1 131 ? -12.043 3.699 -5.972 1 82.85 131 GLN B C 1
ATOM 3437 O O . GLN B 1 131 ? -12.68 2.872 -6.628 1 82.85 131 GLN B O 1
ATOM 3442 N N . GLU B 1 132 ? -11.718 4.914 -6.439 1 78.25 132 GLU B N 1
ATOM 3443 C CA . GLU B 1 132 ? -12.139 5.31 -7.779 1 78.25 132 GLU B CA 1
ATOM 3444 C C . GLU B 1 132 ? -11.505 4.418 -8.843 1 78.25 132 GLU B C 1
ATOM 3446 O O . GLU B 1 132 ? -12.165 4.028 -9.808 1 78.25 132 GLU B O 1
ATOM 3451 N N . ASP B 1 133 ? -10.272 4.07 -8.657 1 82.4 133 ASP B N 1
ATOM 3452 C CA . ASP B 1 133 ? -9.569 3.208 -9.602 1 82.4 133 ASP B CA 1
ATOM 3453 C C . ASP B 1 133 ? -10.094 1.776 -9.534 1 82.4 133 ASP B C 1
ATOM 3455 O O . ASP B 1 133 ? -10.16 1.084 -10.553 1 82.4 133 ASP B O 1
ATOM 3459 N N . ALA B 1 134 ? -10.422 1.367 -8.354 1 90.57 134 ALA B N 1
ATOM 3460 C CA . ALA B 1 134 ? -10.967 0.023 -8.178 1 90.57 134 ALA B CA 1
ATOM 3461 C C . ALA B 1 134 ? -12.26 -0.152 -8.969 1 90.57 134 ALA B C 1
ATOM 3463 O O . ALA B 1 134 ? -12.464 -1.181 -9.617 1 90.57 134 ALA B O 1
ATOM 3464 N N . LEU B 1 135 ? -13.1 0.884 -8.947 1 88.1 135 LEU B N 1
ATOM 3465 C CA . LEU B 1 135 ? -14.35 0.828 -9.699 1 88.1 135 LEU B CA 1
ATOM 3466 C C . LEU B 1 135 ? -14.079 0.743 -11.197 1 88.1 135 LEU B C 1
ATOM 3468 O O . LEU B 1 135 ? -14.727 -0.031 -11.906 1 88.1 135 LEU B O 1
ATOM 3472 N N . GLN B 1 136 ? -13.139 1.508 -11.63 1 86.58 136 GLN B N 1
ATOM 3473 C CA . GLN B 1 136 ? -12.782 1.489 -13.045 1 86.58 136 GLN B CA 1
ATOM 3474 C C . GLN B 1 136 ? -12.256 0.119 -13.461 1 86.58 136 GLN B C 1
ATOM 3476 O O . GLN B 1 136 ? -12.538 -0.351 -14.565 1 86.58 136 GLN B O 1
ATOM 3481 N N . MET B 1 137 ? -11.543 -0.511 -12.622 1 89.04 137 MET B N 1
ATOM 3482 C CA . MET B 1 137 ? -10.998 -1.836 -12.901 1 89.04 137 MET B CA 1
ATOM 3483 C C . MET B 1 137 ? -12.115 -2.862 -13.061 1 89.04 137 MET B C 1
ATOM 3485 O O . MET B 1 137 ? -12.006 -3.785 -13.869 1 89.04 137 MET B O 1
ATOM 3489 N N . LEU B 1 138 ? -13.171 -2.712 -12.311 1 91.96 138 LEU B N 1
ATOM 3490 C CA . LEU B 1 138 ? -14.332 -3.586 -12.444 1 91.96 138 LEU B CA 1
ATOM 3491 C C . LEU B 1 138 ? -15.029 -3.365 -13.781 1 91.96 138 LEU B C 1
ATOM 3493 O O . LEU B 1 138 ? -15.378 -4.326 -14.471 1 91.96 138 LEU B O 1
ATOM 3497 N N . LEU B 1 139 ? -15.15 -2.116 -14.106 1 85.12 139 LEU B N 1
ATOM 3498 C CA . LEU B 1 139 ? -15.931 -1.757 -15.285 1 85.12 139 LEU B CA 1
ATOM 3499 C C . LEU B 1 139 ? -15.184 -2.121 -16.564 1 85.12 139 LEU B C 1
ATOM 3501 O O . LEU B 1 139 ? -15.803 -2.482 -17.568 1 85.12 139 LEU B O 1
ATOM 3505 N N . ASP B 1 140 ? -13.852 -2.073 -16.485 1 83.46 140 ASP B N 1
ATOM 3506 C CA . ASP B 1 140 ? -13.101 -2.388 -17.696 1 83.46 140 ASP B CA 1
ATOM 3507 C C . ASP B 1 140 ? -12.705 -3.862 -17.729 1 83.46 140 ASP B C 1
ATOM 3509 O O . ASP B 1 140 ? -12.038 -4.311 -18.663 1 83.46 140 ASP B O 1
ATOM 3513 N N . GLY B 1 141 ? -13.035 -4.561 -16.692 1 85.63 141 GLY B N 1
ATOM 3514 C CA . GLY B 1 141 ? -12.867 -6.006 -16.691 1 85.63 141 GLY B CA 1
ATOM 3515 C C . GLY B 1 141 ? -11.491 -6.446 -16.228 1 85.63 141 GLY B C 1
ATOM 3516 O O . GLY B 1 141 ? -11.168 -7.635 -16.267 1 85.63 141 GLY B O 1
ATOM 3517 N N . SER B 1 142 ? -10.672 -5.513 -15.766 1 87.24 142 SER B N 1
ATOM 3518 C CA . SER B 1 142 ? -9.334 -5.863 -15.3 1 87.24 142 SER B CA 1
ATOM 3519 C C . SER B 1 142 ? -9.384 -6.542 -13.935 1 87.24 142 SER B C 1
ATOM 3521 O O . SER B 1 142 ? -8.414 -7.177 -13.516 1 87.24 142 SER B O 1
ATOM 3523 N N . ALA B 1 143 ? -10.543 -6.408 -13.3 1 93.52 143 ALA B N 1
ATOM 3524 C CA . ALA B 1 143 ? -10.824 -7.116 -12.054 1 93.52 143 ALA B CA 1
ATOM 3525 C C . ALA B 1 143 ? -12.255 -7.646 -12.034 1 93.52 143 ALA B C 1
ATOM 3527 O O . ALA B 1 143 ? -13.162 -7.022 -12.589 1 93.52 143 ALA B O 1
ATOM 3528 N N . GLN B 1 144 ? -12.449 -8.745 -11.424 1 95.27 144 GLN B N 1
ATOM 3529 C CA . GLN B 1 144 ? -13.78 -9.341 -11.359 1 95.27 144 GLN B CA 1
ATOM 3530 C C . GLN B 1 144 ? -14.497 -8.946 -10.072 1 95.27 144 GLN B C 1
ATOM 3532 O O . GLN B 1 144 ? -15.726 -8.845 -10.046 1 95.27 144 GLN B O 1
ATOM 3537 N N . LEU B 1 145 ? -13.715 -8.813 -9.005 1 97.2 145 LEU B N 1
ATOM 3538 C CA . LEU B 1 145 ? -14.273 -8.458 -7.705 1 97.2 145 LEU B CA 1
ATOM 3539 C C . LEU B 1 145 ? -13.484 -7.32 -7.067 1 97.2 145 LEU B C 1
ATOM 3541 O O . LEU B 1 145 ? -12.276 -7.198 -7.283 1 97.2 145 LEU B O 1
ATOM 3545 N N . ALA B 1 146 ? -14.202 -6.561 -6.238 1 96.73 146 ALA B N 1
ATOM 3546 C CA . ALA B 1 146 ? -13.558 -5.472 -5.507 1 96.73 146 ALA B CA 1
ATOM 3547 C C . ALA B 1 146 ? -14.077 -5.393 -4.074 1 96.73 146 ALA B C 1
ATOM 3549 O O . ALA B 1 146 ? -15.274 -5.556 -3.83 1 96.73 146 ALA B O 1
ATOM 3550 N N . LEU B 1 147 ? -13.152 -5.312 -3.204 1 96.36 147 LEU B N 1
ATOM 3551 C CA . LEU B 1 147 ? -13.496 -4.951 -1.834 1 96.36 147 LEU B CA 1
ATOM 3552 C C . LEU B 1 147 ? -13.4 -3.443 -1.628 1 96.36 147 LEU B C 1
ATOM 3554 O O . LEU B 1 147 ? -12.304 -2.878 -1.652 1 96.36 147 LEU B O 1
ATOM 3558 N N . MET B 1 148 ? -14.567 -2.829 -1.394 1 93.18 148 MET B N 1
ATOM 3559 C CA . MET B 1 148 ? -14.652 -1.371 -1.384 1 93.18 148 MET B CA 1
ATOM 3560 C C . MET B 1 148 ? -15.486 -0.882 -0.205 1 93.18 148 MET B C 1
ATOM 3562 O O . MET B 1 148 ? -16.241 -1.654 0.389 1 93.18 148 MET B O 1
ATOM 3566 N N . PHE B 1 149 ? -15.286 0.429 -0.016 1 88.32 149 PHE B N 1
ATOM 3567 C CA . PHE B 1 149 ? -16.182 1.067 0.941 1 88.32 149 PHE B CA 1
ATOM 3568 C C . PHE B 1 149 ? -17.592 1.173 0.374 1 88.32 149 PHE B C 1
ATOM 3570 O O . PHE B 1 149 ? -17.771 1.352 -0.832 1 88.32 149 PHE B O 1
ATOM 3577 N N . GLU B 1 150 ? -18.428 1.114 1.365 1 87.02 150 GLU B N 1
ATOM 3578 C CA . GLU B 1 150 ? -19.806 1.392 0.971 1 87.02 150 GLU B CA 1
ATOM 3579 C C . GLU B 1 150 ? -19.947 2.806 0.416 1 87.02 150 GLU B C 1
ATOM 3581 O O . GLU B 1 150 ? -19.36 3.749 0.95 1 87.02 150 GLU B O 1
ATOM 3586 N N . ARG B 1 151 ? -20.638 2.914 -0.702 1 78.75 151 ARG B N 1
ATOM 3587 C CA . ARG B 1 151 ? -20.862 4.204 -1.345 1 78.75 151 ARG B CA 1
ATOM 3588 C C . ARG B 1 151 ? -22.322 4.628 -1.231 1 78.75 151 ARG B C 1
ATOM 3590 O O . ARG B 1 151 ? -23.224 3.79 -1.299 1 78.75 151 ARG B O 1
ATOM 3597 N N . GLU B 1 152 ? -22.367 5.888 -1.019 1 70.07 152 GLU B N 1
ATOM 3598 C CA . GLU B 1 152 ? -23.726 6.42 -0.971 1 70.07 152 GLU B CA 1
ATOM 3599 C C . GLU B 1 152 ? -24.39 6.364 -2.343 1 70.07 152 GLU B C 1
ATOM 3601 O O . GLU B 1 152 ? -25.573 6.035 -2.454 1 70.07 152 GLU B O 1
ATOM 3606 N N . HIS B 1 153 ? -23.6 6.736 -3.294 1 71.23 153 HIS B N 1
ATOM 3607 C CA . HIS B 1 153 ? -24.109 6.716 -4.661 1 71.23 153 HIS B CA 1
ATOM 3608 C C . HIS B 1 153 ? -23.513 5.557 -5.454 1 71.23 153 HIS B C 1
ATOM 3610 O O . HIS B 1 153 ? -22.293 5.472 -5.615 1 71.23 153 HIS B O 1
ATOM 3616 N N . LEU B 1 154 ? -24.455 4.722 -5.847 1 73.71 154 LEU B N 1
ATOM 3617 C CA . LEU B 1 154 ? -24.013 3.532 -6.564 1 73.71 154 LEU B CA 1
ATOM 3618 C C . LEU B 1 154 ? -24.035 3.765 -8.071 1 73.71 154 LEU B C 1
ATOM 3620 O O . LEU B 1 154 ? -24.933 4.435 -8.587 1 73.71 154 LEU B O 1
ATOM 3624 N N . ASP B 1 155 ? -22.974 3.384 -8.656 1 73.93 155 ASP B N 1
ATOM 3625 C CA . ASP B 1 155 ? -22.991 3.269 -10.111 1 73.93 155 ASP B CA 1
ATOM 3626 C C . ASP B 1 155 ? -23.945 2.166 -10.563 1 73.93 155 ASP B C 1
ATOM 3628 O O . ASP B 1 155 ? -23.932 1.062 -10.014 1 73.93 155 ASP B O 1
ATOM 3632 N N . ASN B 1 156 ? -24.778 2.409 -11.459 1 76.94 156 ASN B N 1
ATOM 3633 C CA . ASN B 1 156 ? -25.783 1.455 -11.915 1 76.94 156 ASN B CA 1
ATOM 3634 C C . ASN B 1 156 ? -25.141 0.2 -12.499 1 76.94 156 ASN B C 1
ATOM 3636 O O . ASN B 1 156 ? -25.798 -0.833 -12.636 1 76.94 156 ASN B O 1
ATOM 3640 N N . ARG B 1 157 ? -23.992 0.301 -12.836 1 86.12 157 ARG B N 1
ATOM 3641 C CA . ARG B 1 157 ? -23.31 -0.811 -13.49 1 86.12 157 ARG B CA 1
ATOM 3642 C C . ARG B 1 157 ? -22.664 -1.736 -12.465 1 86.12 157 ARG B C 1
ATOM 3644 O O . ARG B 1 157 ? -22.064 -2.751 -12.827 1 86.12 157 ARG B O 1
ATOM 3651 N N . GLU B 1 158 ? -22.872 -1.429 -11.167 1 88.3 158 GLU B N 1
ATOM 3652 C CA . GLU B 1 158 ? -22.224 -2.251 -10.15 1 88.3 158 GLU B CA 1
ATOM 3653 C C . GLU B 1 158 ? -23.253 -3.005 -9.312 1 88.3 158 GLU B C 1
ATOM 3655 O O . GLU B 1 158 ? -24.387 -2.549 -9.153 1 88.3 158 GLU B O 1
ATOM 3660 N N . GLN B 1 159 ? -22.928 -4.141 -8.859 1 92.12 159 GLN B N 1
ATOM 3661 C CA . GLN B 1 159 ? -23.626 -4.93 -7.849 1 92.12 159 GLN B CA 1
ATOM 3662 C C . GLN B 1 159 ? -22.745 -5.16 -6.625 1 92.12 159 GLN B C 1
ATOM 3664 O O . GLN B 1 159 ? -21.524 -5 -6.693 1 92.12 159 GLN B O 1
ATOM 3669 N N . PHE B 1 160 ? -23.422 -5.419 -5.553 1 93.39 160 PHE B N 1
ATOM 3670 C CA . PHE B 1 160 ? -22.601 -5.57 -4.357 1 93.39 160 PHE B CA 1
ATOM 3671 C C . PHE B 1 160 ? -23.308 -6.436 -3.321 1 93.39 160 PHE B C 1
ATOM 3673 O O . PHE B 1 160 ? -24.51 -6.685 -3.428 1 93.39 160 PHE B O 1
ATOM 3680 N N . VAL B 1 161 ? -22.56 -7.002 -2.393 1 94.36 161 VAL B N 1
ATOM 3681 C CA . VAL B 1 161 ? -23.017 -7.618 -1.151 1 94.36 161 VAL B CA 1
ATOM 3682 C C . VAL B 1 161 ? -22.205 -7.076 0.023 1 94.36 161 VAL B C 1
ATOM 3684 O O . VAL B 1 161 ? -20.993 -6.877 -0.091 1 94.36 161 VAL B O 1
ATOM 3687 N N . GLU B 1 162 ? -22.911 -6.715 1.038 1 92.15 162 GLU B N 1
ATOM 3688 C CA . GLU B 1 162 ? -22.211 -6.229 2.223 1 92.15 162 GLU B CA 1
ATOM 3689 C C . GLU B 1 162 ? -21.367 -7.332 2.856 1 92.15 162 GLU B C 1
ATOM 3691 O O . GLU B 1 162 ? -21.846 -8.45 3.055 1 92.15 162 GLU B O 1
ATOM 3696 N N . LEU B 1 163 ? -20.213 -7.008 3.106 1 91.73 163 LEU B N 1
ATOM 3697 C CA . LEU B 1 163 ? -19.282 -8.01 3.614 1 91.73 163 LEU B CA 1
ATOM 3698 C C . LEU B 1 163 ? -19.12 -7.885 5.125 1 91.73 163 LEU B C 1
ATOM 3700 O O . LEU B 1 163 ? -19.335 -8.852 5.859 1 91.73 163 LEU B O 1
ATOM 3704 N N . LYS B 1 164 ? -18.69 -6.733 5.538 1 88.93 164 LYS B N 1
ATOM 3705 C CA . LYS B 1 164 ? -18.421 -6.549 6.962 1 88.93 164 LYS B CA 1
ATOM 3706 C C . LYS B 1 164 ? -18.297 -5.069 7.311 1 88.93 164 LYS B C 1
ATOM 3708 O O . LYS B 1 164 ? -18.395 -4.208 6.433 1 88.93 164 LYS B O 1
ATOM 3713 N N . ARG B 1 165 ? -18.187 -4.881 8.616 1 88.85 165 ARG B N 1
ATOM 3714 C CA . ARG B 1 165 ? -17.94 -3.543 9.142 1 88.85 165 ARG B CA 1
ATOM 3715 C C . ARG B 1 165 ? -16.511 -3.412 9.658 1 88.85 165 ARG B C 1
ATOM 3717 O O . ARG B 1 165 ? -15.984 -4.336 10.281 1 88.85 165 ARG B O 1
ATOM 3724 N N . GLU B 1 166 ? -15.965 -2.304 9.308 1 88.05 166 GLU B N 1
ATOM 3725 C CA . GLU B 1 166 ? -14.622 -1.986 9.783 1 88.05 166 GLU B CA 1
ATOM 3726 C C . GLU B 1 166 ? -14.613 -0.691 10.59 1 88.05 166 GLU B C 1
ATOM 3728 O O . GLU B 1 166 ? -15.544 0.111 10.495 1 88.05 166 GLU B O 1
ATOM 3733 N N . ALA B 1 167 ? -13.603 -0.596 11.401 1 89.73 167 ALA B N 1
ATOM 3734 C CA . ALA B 1 167 ? -13.51 0.594 12.242 1 89.73 167 ALA B CA 1
ATOM 3735 C C . ALA B 1 167 ? -12.119 1.216 12.162 1 89.73 167 ALA B C 1
ATOM 3737 O O . ALA B 1 167 ? -11.117 0.501 12.086 1 89.73 167 ALA B O 1
ATOM 3738 N N . LEU B 1 168 ? -12.151 2.518 12.183 1 90.31 168 LEU B N 1
ATOM 3739 C CA . LEU B 1 168 ? -10.929 3.297 12.357 1 90.31 168 LEU B CA 1
ATOM 3740 C C . LEU B 1 168 ? -10.853 3.881 13.763 1 90.31 168 LEU B C 1
ATOM 3742 O O . LEU B 1 168 ? -11.871 4.295 14.324 1 90.31 168 LEU B O 1
ATOM 3746 N N . ILE B 1 169 ? -9.655 3.921 14.285 1 92.47 169 ILE B N 1
ATOM 3747 C CA . ILE B 1 169 ? -9.487 4.423 15.645 1 92.47 169 ILE B CA 1
ATOM 3748 C C . ILE B 1 169 ? -8.392 5.486 15.671 1 92.47 169 ILE B C 1
ATOM 3750 O O . ILE B 1 169 ? -7.395 5.378 14.953 1 92.47 169 ILE B O 1
ATOM 3754 N N . PRO B 1 170 ? -8.596 6.509 16.449 1 93.62 170 PRO B N 1
ATOM 3755 C CA . PRO B 1 170 ? -7.542 7.511 16.627 1 93.62 170 PRO B CA 1
ATOM 3756 C C . PRO B 1 170 ? -6.395 7.012 17.502 1 93.62 170 PRO B C 1
ATOM 3758 O O . PRO B 1 170 ? -6.631 6.453 18.576 1 93.62 170 PRO B O 1
ATOM 3761 N N . VAL B 1 171 ? -5.153 7.268 17.025 1 96.15 171 VAL B N 1
ATOM 3762 C CA . VAL B 1 171 ? -4.014 6.745 17.772 1 96.15 171 VAL B CA 1
ATOM 3763 C C . VAL B 1 171 ? -2.903 7.791 17.821 1 96.15 171 VAL B C 1
ATOM 3765 O O . VAL B 1 171 ? -2.869 8.709 16.999 1 96.15 171 VAL B O 1
ATOM 3768 N N . ILE B 1 172 ? -2.085 7.612 18.772 1 97.1 172 ILE B N 1
ATOM 3769 C CA . ILE B 1 172 ? -0.902 8.442 18.969 1 97.1 172 ILE B CA 1
ATOM 3770 C C . ILE B 1 172 ? 0.212 7.61 19.601 1 97.1 172 ILE B C 1
ATOM 3772 O O . ILE B 1 172 ? -0.053 6.582 20.229 1 97.1 172 ILE B O 1
ATOM 3776 N N . SER B 1 173 ? 1.468 8.034 19.347 1 97.83 173 SER B N 1
ATOM 3777 C CA . SER B 1 173 ? 2.585 7.322 19.959 1 97.83 173 SER B CA 1
ATOM 3778 C C . SER B 1 173 ? 2.515 7.387 21.481 1 97.83 173 SER B C 1
ATOM 3780 O O . SER B 1 173 ? 2.182 8.43 22.048 1 97.83 173 SER B O 1
ATOM 3782 N N . ASN B 1 174 ? 2.89 6.307 22.122 1 96.72 174 ASN B N 1
ATOM 3783 C CA . ASN B 1 174 ? 2.932 6.279 23.58 1 96.72 174 ASN B CA 1
ATOM 3784 C C . ASN B 1 174 ? 3.936 7.288 24.131 1 96.72 174 ASN B C 1
ATOM 3786 O O . ASN B 1 174 ? 3.847 7.686 25.294 1 96.72 174 ASN B O 1
ATOM 3790 N N . ASN B 1 175 ? 4.85 7.694 23.282 1 95 175 ASN B N 1
ATOM 3791 C CA . ASN B 1 175 ? 5.895 8.619 23.708 1 95 175 ASN B CA 1
ATOM 3792 C C . ASN B 1 175 ? 5.459 10.072 23.541 1 95 175 ASN B C 1
ATOM 3794 O O . ASN B 1 175 ? 6.175 10.99 23.944 1 95 175 ASN B O 1
ATOM 3798 N N . HIS B 1 176 ? 4.36 10.28 22.944 1 95.01 176 HIS B N 1
ATOM 3799 C CA . HIS B 1 176 ? 3.851 11.636 22.769 1 95.01 176 HIS B CA 1
ATOM 3800 C C . HIS B 1 176 ? 3.243 12.167 24.063 1 95.01 176 HIS B C 1
ATOM 3802 O O . HIS B 1 176 ? 2.598 11.421 24.803 1 95.01 176 HIS B O 1
ATOM 3808 N N . PRO B 1 177 ? 3.321 13.396 24.32 1 92.23 177 PRO B N 1
ATOM 3809 C CA . PRO B 1 177 ? 2.791 13.978 25.556 1 92.23 177 PRO B CA 1
ATOM 3810 C C . PRO B 1 177 ? 1.291 13.741 25.723 1 92.23 177 PRO B C 1
ATOM 3812 O O . PRO B 1 177 ? 0.82 13.513 26.84 1 92.23 177 PRO B O 1
ATOM 3815 N N . LEU B 1 178 ? 0.591 13.711 24.719 1 92.96 178 LEU B N 1
ATOM 3816 C CA . LEU B 1 178 ? -0.858 13.555 24.788 1 92.96 178 LEU B CA 1
ATOM 3817 C C . LEU B 1 178 ? -1.234 12.133 25.191 1 92.96 178 LEU B C 1
ATOM 3819 O O . LEU B 1 178 ? -2.366 11.88 25.607 1 92.96 178 LEU B O 1
ATOM 3823 N N . ALA B 1 179 ? -0.334 11.221 25.023 1 93.28 179 ALA B N 1
ATOM 3824 C CA . ALA B 1 179 ? -0.611 9.825 25.35 1 93.28 179 ALA B CA 1
ATOM 3825 C C . ALA B 1 179 ? -0.807 9.642 26.853 1 93.28 179 ALA B C 1
ATOM 3827 O O . ALA B 1 179 ? -1.433 8.673 27.29 1 93.28 179 ALA B O 1
ATOM 3828 N N . GLY B 1 180 ? -0.303 10.509 27.592 1 90.87 180 GLY B N 1
ATOM 3829 C CA . GLY B 1 180 ? -0.424 10.429 29.039 1 90.87 180 GLY B CA 1
ATOM 3830 C C . GLY B 1 180 ? -1.771 10.904 29.552 1 90.87 180 GLY B C 1
ATOM 3831 O O . GLY B 1 180 ? -2.108 10.688 30.718 1 90.87 180 GLY B O 1
ATOM 3832 N N . GLN B 1 181 ? -2.544 11.447 28.725 1 90.55 181 GLN B N 1
ATOM 3833 C CA . GLN B 1 181 ? -3.846 11.972 29.123 1 90.55 181 GLN B CA 1
ATOM 3834 C C . GLN B 1 181 ? -4.94 10.922 28.948 1 90.55 181 GLN B C 1
ATOM 3836 O O . GLN B 1 181 ? -4.911 10.142 27.994 1 90.55 181 GLN B O 1
ATOM 3841 N N . ASN B 1 182 ? -5.897 10.874 29.848 1 87.25 182 ASN B N 1
ATOM 3842 C CA . ASN B 1 182 ? -7.003 9.928 29.749 1 87.25 182 ASN B CA 1
ATOM 3843 C C . ASN B 1 182 ? -7.976 10.317 28.639 1 87.25 182 ASN B C 1
ATOM 3845 O O . ASN B 1 182 ? -8.506 9.451 27.941 1 87.25 182 ASN B O 1
ATOM 3849 N N . GLN B 1 183 ? -8.185 11.649 28.555 1 89.69 183 GLN B N 1
ATOM 3850 C CA . GLN B 1 183 ? -9.06 12.19 27.52 1 89.69 183 GLN B CA 1
ATOM 3851 C C . GLN B 1 183 ? -8.42 13.393 26.833 1 89.69 183 GLN B C 1
ATOM 3853 O O . GLN B 1 183 ? -7.813 14.24 27.491 1 89.69 183 GLN B O 1
ATOM 3858 N N . VAL B 1 184 ? -8.543 13.386 25.58 1 89.32 184 VAL B N 1
ATOM 3859 C CA . VAL B 1 184 ? -7.95 14.461 24.791 1 89.32 184 VAL B CA 1
ATOM 3860 C C . VAL B 1 184 ? -9.051 15.355 24.226 1 89.32 184 VAL B C 1
ATOM 3862 O O . VAL B 1 184 ? -10.045 14.862 23.687 1 89.32 184 VAL B O 1
ATOM 3865 N N . THR B 1 185 ? -8.897 16.58 24.332 1 85.39 185 THR B N 1
ATOM 3866 C CA . THR B 1 185 ? -9.906 17.535 23.887 1 85.39 185 THR B CA 1
ATOM 3867 C C . THR B 1 185 ? -9.76 17.821 22.395 1 85.39 185 THR B C 1
ATOM 3869 O O . THR B 1 185 ? -8.72 17.531 21.801 1 85.39 185 THR B O 1
ATOM 3872 N N . TYR B 1 186 ? -10.714 18.344 21.917 1 81.05 186 TYR B N 1
ATOM 3873 C CA . TYR B 1 186 ? -10.705 18.737 20.512 1 81.05 186 TYR B CA 1
ATOM 3874 C C . TYR B 1 186 ? -9.635 19.789 20.247 1 81.05 186 TYR B C 1
ATOM 3876 O O . TYR B 1 186 ? -8.973 19.761 19.207 1 81.05 186 TY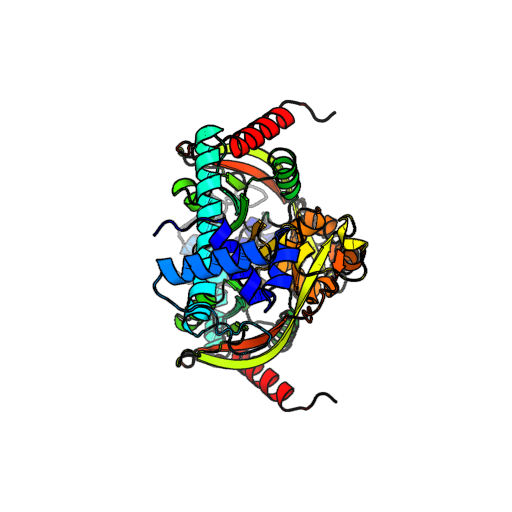R B O 1
ATOM 3884 N N . GLU B 1 187 ? -9.474 20.649 21.201 1 82.35 187 GLU B N 1
ATOM 3885 C CA . GLU B 1 187 ? -8.48 21.709 21.062 1 82.35 187 GLU B CA 1
ATOM 3886 C C . GLU B 1 187 ? -7.069 21.135 20.978 1 82.35 187 GLU B C 1
ATOM 3888 O O . GLU B 1 187 ? -6.244 21.613 20.196 1 82.35 187 GLU B O 1
ATOM 3893 N N . GLN B 1 188 ? -6.827 20.191 21.786 1 86.82 188 GLN B N 1
ATOM 3894 C CA . GLN B 1 188 ? -5.517 19.55 21.777 1 86.82 188 GLN B CA 1
ATOM 3895 C C . GLN B 1 188 ? -5.253 18.855 20.444 1 86.82 188 GLN B C 1
ATOM 3897 O O . GLN B 1 188 ? -4.151 18.943 19.899 1 86.82 188 GLN B O 1
ATOM 3902 N N . ILE B 1 189 ? -6.243 18.25 19.891 1 86.73 189 ILE B N 1
ATOM 3903 C CA . ILE B 1 189 ? -6.124 17.549 18.617 1 86.73 189 ILE B CA 1
ATOM 3904 C C . ILE B 1 189 ? -5.968 18.561 17.484 1 86.73 189 ILE B C 1
ATOM 3906 O O . ILE B 1 189 ? -5.224 18.324 16.529 1 86.73 189 ILE B O 1
ATOM 3910 N N . LEU B 1 190 ? -6.624 19.626 17.654 1 85.19 190 LEU B N 1
ATOM 3911 C CA . LEU B 1 190 ? -6.622 20.674 16.639 1 85.19 190 LEU B CA 1
ATOM 3912 C C . LEU B 1 190 ? -5.224 21.258 16.463 1 85.19 190 LEU B C 1
ATOM 3914 O O . LEU B 1 190 ? -4.837 21.629 15.352 1 85.19 190 LEU B O 1
ATOM 3918 N N . THR B 1 191 ? -4.492 21.287 17.514 1 88.33 191 THR B N 1
ATOM 3919 C CA . THR B 1 191 ? -3.208 21.977 17.478 1 88.33 191 THR B CA 1
ATOM 3920 C C . THR B 1 191 ? -2.059 20.978 17.375 1 88.33 191 THR B C 1
ATOM 3922 O O . THR B 1 191 ? -0.891 21.37 17.326 1 88.33 191 THR B O 1
ATOM 3925 N N . THR B 1 192 ? -2.373 19.726 17.42 1 93.27 192 THR B N 1
ATOM 3926 C CA . THR B 1 192 ? -1.371 18.681 17.24 1 93.27 192 THR B CA 1
ATOM 3927 C C . THR B 1 192 ? -1.371 18.173 15.8 1 93.27 192 THR B C 1
ATOM 3929 O O . THR B 1 192 ? -2.434 17.969 15.209 1 93.27 192 THR B O 1
ATOM 3932 N N . ARG B 1 193 ? -0.196 18.03 15.245 1 95.83 193 ARG B N 1
ATOM 3933 C CA . ARG B 1 193 ? -0.098 17.574 13.862 1 95.83 193 ARG B CA 1
ATOM 3934 C C . ARG B 1 193 ? -0.835 16.254 13.667 1 95.83 193 ARG B C 1
ATOM 3936 O O . ARG B 1 193 ? -0.685 15.329 14.468 1 95.83 193 ARG B O 1
ATOM 3943 N N . GLN B 1 194 ? -1.577 16.229 12.606 1 95.73 194 GLN B N 1
ATOM 3944 C CA . GLN B 1 194 ? -2.263 15 12.221 1 95.73 194 GLN B CA 1
ATOM 3945 C C . GLN B 1 194 ? -1.619 14.375 10.987 1 95.73 194 GLN B C 1
ATOM 3947 O O . GLN B 1 194 ? -1.26 15.081 10.042 1 95.73 194 GLN B O 1
ATOM 3952 N N . ILE B 1 195 ? -1.38 13.09 11.069 1 96.98 195 ILE B N 1
ATOM 3953 C CA . ILE B 1 195 ? -1.03 12.328 9.875 1 96.98 195 ILE B CA 1
ATOM 3954 C C . ILE B 1 195 ? -2.299 11.804 9.208 1 96.98 195 ILE B C 1
ATOM 3956 O O . ILE B 1 195 ? -2.963 10.909 9.737 1 96.98 195 ILE B O 1
ATOM 3960 N N . VAL B 1 196 ? -2.568 12.308 8.017 1 94.15 196 VAL B N 1
ATOM 3961 C CA . VAL B 1 196 ? -3.857 12.01 7.402 1 94.15 196 VAL B CA 1
ATOM 3962 C C . VAL B 1 196 ? -3.648 11.154 6.154 1 94.15 196 VAL B C 1
ATOM 3964 O O . VAL B 1 196 ? -2.784 11.452 5.327 1 94.15 196 VAL B O 1
ATOM 3967 N N . VAL B 1 197 ? -4.418 10.098 6.103 1 91.2 197 VAL B N 1
ATOM 3968 C CA . VAL B 1 197 ? -4.449 9.3 4.881 1 91.2 197 VAL B CA 1
ATOM 3969 C C . VAL B 1 197 ? -5.431 9.916 3.887 1 91.2 197 VAL B C 1
ATOM 3971 O O . VAL B 1 197 ? -6.618 10.064 4.188 1 91.2 197 VAL B O 1
ATOM 3974 N N . ALA B 1 198 ? -4.907 10.294 2.747 1 85.82 198 ALA B N 1
ATOM 3975 C CA . ALA B 1 198 ? -5.721 11.02 1.775 1 85.82 198 ALA B CA 1
ATOM 3976 C C . ALA B 1 198 ? -5.273 10.716 0.348 1 85.82 198 ALA B C 1
ATOM 3978 O O . ALA B 1 198 ? -4.215 10.12 0.137 1 85.82 198 ALA B O 1
ATOM 3979 N N . SER B 1 199 ? -6.12 11.116 -0.536 1 78.21 199 SER B N 1
ATOM 3980 C CA . SER B 1 199 ? -5.793 11.009 -1.954 1 78.21 199 SER B CA 1
ATOM 3981 C C . SER B 1 199 ? -4.561 11.837 -2.302 1 78.21 199 SER B C 1
ATOM 3983 O O . SER B 1 199 ? -4.246 12.81 -1.613 1 78.21 199 SER B O 1
ATOM 3985 N N . ARG B 1 200 ? -3.888 11.477 -3.383 1 75.96 200 ARG B N 1
ATOM 3986 C CA . ARG B 1 200 ? -2.727 12.217 -3.868 1 75.96 200 ARG B CA 1
ATOM 3987 C C . ARG B 1 200 ? -3.134 13.584 -4.406 1 75.96 200 ARG B C 1
ATOM 3989 O O . ARG B 1 200 ? -2.303 14.49 -4.505 1 75.96 200 ARG B O 1
ATOM 3996 N N . ASP B 1 201 ? -4.354 13.517 -4.772 1 74.13 201 ASP B N 1
ATOM 3997 C CA . ASP B 1 201 ? -4.877 14.8 -5.232 1 74.13 201 ASP B CA 1
ATOM 3998 C C . ASP B 1 201 ? -5 15.79 -4.076 1 74.13 201 ASP B C 1
ATOM 4000 O O . ASP B 1 201 ? -5.96 15.735 -3.304 1 74.13 201 ASP B O 1
ATOM 4004 N N . GLU B 1 202 ? -4.149 16.74 -4.071 1 73.34 202 GLU B N 1
ATOM 4005 C CA . GLU B 1 202 ? -4.062 17.674 -2.952 1 73.34 202 GLU B CA 1
ATOM 4006 C C . GLU B 1 202 ? -5.228 18.658 -2.963 1 73.34 202 GLU B C 1
ATOM 4008 O O . GLU B 1 202 ? -5.465 19.358 -1.976 1 73.34 202 GLU B O 1
ATOM 4013 N N . THR B 1 203 ? -5.873 18.6 -4.024 1 67.86 203 THR B N 1
ATOM 4014 C CA . THR B 1 203 ? -7.013 19.508 -4.095 1 67.86 203 THR B CA 1
ATOM 4015 C C . THR B 1 203 ? -8.206 18.94 -3.333 1 67.86 203 THR B C 1
ATOM 4017 O O . THR B 1 203 ? -9.151 19.666 -3.018 1 67.86 203 THR B O 1
ATOM 4020 N N . LEU B 1 204 ? -8.128 17.717 -3.019 1 67.61 204 LEU B N 1
ATOM 4021 C CA . LEU B 1 204 ? -9.219 17.066 -2.301 1 67.61 204 LEU B CA 1
ATOM 4022 C C . LEU B 1 204 ? -8.988 17.122 -0.795 1 67.61 204 LEU B C 1
ATOM 4024 O O . LEU B 1 204 ? -7.915 16.751 -0.313 1 67.61 204 LEU B O 1
ATOM 4028 N N . LYS B 1 205 ? -9.986 17.577 -0.135 1 70.24 205 LYS B N 1
ATOM 4029 C CA . LYS B 1 205 ? -9.919 17.59 1.324 1 70.24 205 LYS B CA 1
ATOM 4030 C C . LYS B 1 205 ? -9.948 16.173 1.888 1 70.24 205 LYS B C 1
ATOM 4032 O O . LYS B 1 205 ? -10.8 15.366 1.511 1 70.24 205 LYS B O 1
ATOM 4037 N N . PRO B 1 206 ? -8.944 16.002 2.739 1 74.99 206 PRO B N 1
ATOM 4038 C CA . PRO B 1 206 ? -8.952 14.666 3.339 1 74.99 206 PRO B CA 1
ATOM 4039 C C . PRO B 1 206 ? -10.156 14.436 4.25 1 74.99 206 PRO B C 1
ATOM 4041 O O . PRO B 1 206 ? -10.579 15.35 4.963 1 74.99 206 PRO B O 1
ATOM 4044 N N . GLU B 1 207 ? -10.553 13.19 4.151 1 71.64 207 GLU B N 1
ATOM 4045 C CA . GLU B 1 207 ? -11.573 12.767 5.107 1 71.64 207 GLU B CA 1
ATOM 4046 C C . GLU B 1 207 ? -10.992 12.631 6.511 1 71.64 207 GLU B C 1
ATOM 4048 O O . GLU B 1 207 ? -9.795 12.381 6.671 1 71.64 207 GLU B O 1
ATOM 4053 N N . LEU B 1 208 ? -11.648 12.988 7.533 1 81.09 208 LEU B N 1
ATOM 4054 C CA . LEU B 1 208 ? -11.278 12.79 8.93 1 81.09 208 LEU B CA 1
ATOM 4055 C C . LEU B 1 208 ? -10.12 13.702 9.321 1 81.09 208 LEU B C 1
ATOM 4057 O O . LEU B 1 208 ? -9.194 13.274 10.014 1 81.09 208 LEU B O 1
ATOM 4061 N N . LEU B 1 209 ? -9.973 14.776 8.608 1 85.05 209 LEU B N 1
ATOM 4062 C CA . LEU B 1 209 ? -9.022 15.807 9.009 1 85.05 209 LEU B CA 1
ATOM 4063 C C . LEU B 1 209 ? -9.591 16.664 10.134 1 85.05 209 LEU B C 1
ATOM 4065 O O . LEU B 1 209 ? -10.644 17.286 9.974 1 85.05 209 LEU B O 1
ATOM 4069 N N . PHE B 1 210 ? -8.842 16.733 11.221 1 83.93 210 PHE B N 1
ATOM 4070 C CA . PHE B 1 210 ? -9.34 17.435 12.398 1 83.93 210 PHE B CA 1
ATOM 4071 C C . PHE B 1 210 ? -8.344 18.492 12.86 1 83.93 210 PHE B C 1
ATOM 4073 O O . PHE B 1 210 ? -8.699 19.399 13.616 1 83.93 210 PHE B O 1
ATOM 4080 N N . SER B 1 211 ? -7.132 18.405 12.36 1 88.48 211 SER B N 1
ATOM 4081 C CA . SER B 1 211 ? -6.073 19.28 12.851 1 88.48 211 SER B CA 1
ATOM 4082 C C . SER B 1 211 ? -5.782 20.404 11.862 1 88.48 211 SER B C 1
ATOM 4084 O O . SER B 1 211 ? -5.986 20.246 10.657 1 88.48 211 SER B O 1
ATOM 4086 N N . LYS B 1 212 ? -5.274 21.426 12.371 1 81.8 212 LYS B N 1
ATOM 4087 C CA . LYS B 1 212 ? -4.843 22.549 11.543 1 81.8 212 LYS B CA 1
ATOM 4088 C C . LYS B 1 212 ? -3.497 22.262 10.885 1 81.8 212 LYS B C 1
ATOM 4090 O O . LYS B 1 212 ? -3.168 22.847 9.851 1 81.8 212 LYS B O 1
ATOM 4095 N N . HIS B 1 213 ? -2.69 21.457 11.515 1 88.2 213 HIS B N 1
ATOM 4096 C CA . HIS B 1 213 ? -1.401 21.003 11.004 1 88.2 213 HIS B CA 1
ATOM 4097 C C . HIS B 1 213 ? -1.443 19.522 10.64 1 88.2 213 HIS B C 1
ATOM 4099 O O . HIS B 1 213 ? -1.859 18.691 11.45 1 88.2 213 HIS B O 1
ATOM 4105 N N . TYR B 1 214 ? -1.107 19.316 9.405 1 92.11 214 TYR B N 1
ATOM 4106 C CA . TYR B 1 214 ? -1.189 17.903 9.05 1 92.11 214 TYR B CA 1
ATOM 4107 C C . TYR B 1 214 ? -0.189 17.558 7.953 1 92.11 214 TYR B C 1
ATOM 4109 O O . TYR B 1 214 ? 0.261 18.438 7.215 1 92.11 214 TYR B O 1
ATOM 4117 N N . TRP B 1 215 ? 0.265 16.422 7.972 1 95.28 215 TRP B N 1
ATOM 4118 C CA . TRP B 1 215 ? 0.978 15.77 6.878 1 95.28 215 TRP B CA 1
ATOM 4119 C C . TRP B 1 215 ? 0.087 14.751 6.178 1 95.28 215 TRP B C 1
ATOM 4121 O O . TRP B 1 215 ? -0.835 14.202 6.785 1 95.28 215 TRP B O 1
ATOM 4131 N N . ARG B 1 216 ? 0.379 14.558 4.953 1 93.73 216 ARG B N 1
ATOM 4132 C CA . ARG B 1 216 ? -0.454 13.664 4.155 1 93.73 216 ARG B CA 1
ATOM 4133 C C . ARG B 1 216 ? 0.319 12.415 3.745 1 93.73 216 ARG B C 1
ATOM 4135 O O . ARG B 1 216 ? 1.523 12.481 3.485 1 93.73 216 ARG B O 1
ATOM 4142 N N . THR B 1 217 ? -0.381 11.37 3.755 1 93.86 217 THR B N 1
ATOM 4143 C CA . THR B 1 217 ? 0.094 10.132 3.147 1 93.86 217 THR B CA 1
ATOM 4144 C C . THR B 1 217 ? -1.048 9.4 2.447 1 93.86 217 THR B C 1
ATOM 4146 O O . THR B 1 217 ? -2.211 9.787 2.576 1 93.86 217 THR B O 1
ATOM 4149 N N . ASP B 1 218 ? -0.724 8.363 1.666 1 88.7 218 ASP B N 1
ATOM 4150 C CA . ASP B 1 218 ? -1.775 7.776 0.841 1 88.7 218 ASP B CA 1
ATOM 4151 C C . ASP B 1 218 ? -2.106 6.358 1.3 1 88.7 218 ASP B C 1
ATOM 4153 O O . ASP B 1 218 ? -2.823 5.628 0.612 1 88.7 218 ASP B O 1
ATOM 4157 N N . ASN B 1 219 ? -1.495 5.952 2.442 1 89.94 219 ASN B N 1
ATOM 4158 C CA . ASN B 1 219 ? -1.814 4.621 2.946 1 89.94 219 ASN B CA 1
ATOM 4159 C C . ASN B 1 219 ? -1.62 4.532 4.457 1 89.94 219 ASN B C 1
ATOM 4161 O O . ASN B 1 219 ? -0.854 5.305 5.035 1 89.94 219 ASN B O 1
ATOM 4165 N N . HIS B 1 220 ? -2.27 3.58 5.067 1 93.07 220 HIS B N 1
ATOM 4166 C CA . HIS B 1 220 ? -2.293 3.466 6.521 1 93.07 220 HIS B CA 1
ATOM 4167 C C . HIS B 1 220 ? -0.962 2.946 7.053 1 93.07 220 HIS B C 1
ATOM 4169 O O . HIS B 1 220 ? -0.589 3.234 8.193 1 93.07 220 HIS B O 1
ATOM 4175 N N . HIS B 1 221 ? -0.256 2.21 6.271 1 93.42 221 HIS B N 1
ATOM 4176 C CA . HIS B 1 221 ? 1.039 1.719 6.728 1 93.42 221 HIS B CA 1
ATOM 4177 C C . HIS B 1 221 ? 2.01 2.87 6.971 1 93.42 221 HIS B C 1
ATOM 4179 O O . HIS B 1 221 ? 2.649 2.937 8.023 1 93.42 221 HIS B O 1
ATOM 4185 N N . SER B 1 222 ? 2.106 3.729 5.988 1 94.76 222 SER B N 1
ATOM 4186 C CA . SER B 1 222 ? 2.969 4.896 6.137 1 94.76 222 SER B CA 1
ATOM 4187 C C . SER B 1 222 ? 2.527 5.764 7.311 1 94.76 222 SER B C 1
ATOM 4189 O O . SER B 1 222 ? 3.361 6.255 8.075 1 94.76 222 SER B O 1
ATOM 4191 N N . ALA B 1 223 ? 1.249 5.927 7.393 1 96.43 223 ALA B N 1
ATOM 4192 C CA . ALA B 1 223 ? 0.731 6.705 8.515 1 96.43 223 ALA B CA 1
ATOM 4193 C C . ALA B 1 223 ? 1.159 6.097 9.848 1 96.43 223 ALA B C 1
ATOM 4195 O O . ALA B 1 223 ? 1.625 6.809 10.741 1 96.43 223 ALA B O 1
ATOM 4196 N N . CYS B 1 224 ? 1.02 4.84 9.934 1 96.63 224 CYS B N 1
ATOM 4197 C CA . CYS B 1 224 ? 1.375 4.13 11.158 1 96.63 224 CYS B CA 1
ATOM 4198 C C . CYS B 1 224 ? 2.844 4.342 11.504 1 96.63 224 CYS B C 1
ATOM 4200 O O . CYS B 1 224 ? 3.181 4.623 12.655 1 96.63 224 CYS B O 1
ATOM 4202 N N . LEU B 1 225 ? 3.716 4.233 10.529 1 96.21 225 LEU B N 1
ATOM 4203 C CA . LEU B 1 225 ? 5.149 4.378 10.761 1 96.21 225 LEU B CA 1
ATOM 4204 C C . LEU B 1 225 ? 5.482 5.786 11.243 1 96.21 225 LEU B C 1
ATOM 4206 O O . LEU B 1 225 ? 6.322 5.961 12.129 1 96.21 225 LEU B O 1
ATOM 4210 N N . MET B 1 226 ? 4.811 6.704 10.668 1 97.74 226 MET B N 1
ATOM 4211 C CA . MET B 1 226 ? 5.052 8.09 11.06 1 97.74 226 MET B CA 1
ATOM 4212 C C . MET B 1 226 ? 4.565 8.346 12.482 1 97.74 226 MET B C 1
ATOM 4214 O O . MET B 1 226 ? 5.243 9.015 13.264 1 97.74 226 MET B O 1
ATOM 4218 N N . ILE B 1 227 ? 3.434 7.818 12.81 1 98.03 227 ILE B N 1
ATOM 4219 C CA . ILE B 1 227 ? 2.862 8.001 14.14 1 98.03 227 ILE B CA 1
ATOM 4220 C C . ILE B 1 227 ? 3.747 7.32 15.181 1 98.03 227 ILE B C 1
ATOM 4222 O O . ILE B 1 227 ? 3.995 7.876 16.253 1 98.03 227 ILE B O 1
ATOM 4226 N N . LEU B 1 228 ? 4.241 6.157 14.834 1 96.98 228 LEU B N 1
ATOM 4227 C CA . LEU B 1 228 ? 5.123 5.404 15.72 1 96.98 228 LEU B CA 1
ATOM 4228 C C . LEU B 1 228 ? 6.367 6.215 16.065 1 96.98 228 LEU B C 1
ATOM 4230 O O . LEU B 1 228 ? 6.934 6.059 17.148 1 96.98 228 LEU B O 1
ATOM 4234 N N . ARG B 1 229 ? 6.752 7.067 15.157 1 96.51 229 ARG B N 1
ATOM 4235 C CA . ARG B 1 229 ? 7.95 7.876 15.357 1 96.51 229 ARG B CA 1
ATOM 4236 C C . ARG B 1 229 ? 7.609 9.201 16.032 1 96.51 229 ARG B C 1
ATOM 4238 O O . ARG B 1 229 ? 8.409 10.139 16.008 1 96.51 229 ARG B O 1
ATOM 4245 N N . ASN B 1 230 ? 6.416 9.332 16.465 1 96.82 230 ASN B N 1
ATOM 4246 C CA . ASN B 1 230 ? 5.968 10.49 17.231 1 96.82 230 ASN B CA 1
ATOM 4247 C C . ASN B 1 230 ? 5.872 11.737 16.357 1 96.82 230 ASN B C 1
ATOM 4249 O O . ASN B 1 230 ? 6.152 12.846 16.817 1 96.82 230 ASN B O 1
ATOM 4253 N N . LEU B 1 231 ? 5.501 11.531 15.114 1 97.22 231 LEU B N 1
ATOM 4254 C CA . LEU B 1 231 ? 5.45 12.665 14.197 1 97.22 231 LEU B CA 1
ATOM 4255 C C . LEU B 1 231 ? 4.063 13.299 14.195 1 97.22 231 LEU B C 1
ATOM 4257 O O . LEU B 1 231 ? 3.854 14.342 13.571 1 97.22 231 LEU B O 1
ATOM 4261 N N . GLY B 1 232 ? 3.123 12.691 14.829 1 97.18 232 GLY B N 1
ATOM 4262 C CA . GLY B 1 232 ? 1.75 13.16 14.928 1 97.18 232 GLY B CA 1
ATOM 4263 C C . GLY B 1 232 ? 0.78 12.079 15.366 1 97.18 232 GLY B C 1
ATOM 4264 O O . GLY B 1 232 ? 1.193 10.969 15.708 1 97.18 232 GLY B O 1
ATOM 4265 N N . TRP B 1 233 ? -0.488 12.458 15.455 1 96.77 233 TRP B N 1
ATOM 4266 C CA . TRP B 1 233 ? -1.553 11.485 15.675 1 96.77 233 TRP B CA 1
ATOM 4267 C C . TRP B 1 233 ? -2.306 11.201 14.38 1 96.77 233 TRP B C 1
ATOM 4269 O O . TRP B 1 233 ? -2.115 11.894 13.378 1 96.77 233 TRP B O 1
ATOM 4279 N N . GLY B 1 234 ? -3.045 10.125 14.346 1 95.29 234 GLY B N 1
ATOM 4280 C CA . GLY B 1 234 ? -3.836 9.802 13.169 1 95.29 234 GLY B CA 1
ATOM 4281 C C . GLY B 1 234 ? -4.88 8.732 13.427 1 95.29 234 GLY B C 1
ATOM 4282 O O . GLY B 1 234 ? -5.12 8.356 14.576 1 95.29 234 GLY B O 1
ATOM 4283 N N . VAL B 1 235 ? -5.552 8.384 12.395 1 93.18 235 VAL B N 1
ATOM 4284 C CA . VAL B 1 235 ? -6.596 7.365 12.443 1 93.18 235 VAL B CA 1
ATOM 4285 C C . VAL B 1 235 ? -6.142 6.124 11.677 1 93.18 235 VAL B C 1
ATOM 4287 O O . VAL B 1 235 ? -5.729 6.219 10.519 1 93.18 235 VAL B O 1
ATOM 4290 N N . LEU B 1 236 ? -6.214 4.986 12.404 1 94.3 236 LEU B N 1
ATOM 4291 C CA . LEU B 1 236 ? -5.775 3.73 11.804 1 94.3 236 LEU B CA 1
ATOM 4292 C C . LEU B 1 236 ? -6.869 2.672 11.898 1 94.3 236 LEU B C 1
ATOM 4294 O O . LEU B 1 236 ? -7.699 2.709 12.809 1 94.3 236 LEU B O 1
ATOM 4298 N N . PRO B 1 237 ? -6.848 1.75 10.937 1 92.42 237 PRO B N 1
ATOM 4299 C CA . PRO B 1 237 ? -7.762 0.613 11.081 1 92.42 237 PRO B CA 1
ATOM 4300 C C . PRO B 1 237 ? -7.507 -0.191 12.353 1 92.42 237 PRO B C 1
ATOM 4302 O O . PRO B 1 237 ? -6.361 -0.537 12.651 1 92.42 237 PRO B O 1
ATOM 4305 N N . GLN B 1 238 ? -8.58 -0.532 13.009 1 91.86 238 GLN B N 1
ATOM 4306 C CA . GLN B 1 238 ? -8.474 -1.329 14.227 1 91.86 238 GLN B CA 1
ATOM 4307 C C . GLN B 1 238 ? -7.794 -2.666 13.952 1 91.86 238 GLN B C 1
ATOM 4309 O O . GLN B 1 238 ? -7.059 -3.181 14.798 1 91.86 238 GLN B O 1
ATOM 4314 N N . GLU B 1 239 ? -7.938 -3.157 12.809 1 90.83 239 GLU B N 1
ATOM 4315 C CA . GLU B 1 239 ? -7.429 -4.472 12.432 1 90.83 239 GLU B CA 1
ATOM 4316 C C . GLU B 1 239 ? -5.903 -4.494 12.43 1 90.83 239 GLU B C 1
ATOM 4318 O O . GLU B 1 239 ? -5.292 -5.556 12.56 1 90.83 239 GLU B O 1
ATOM 4323 N N . MET B 1 240 ? -5.279 -3.361 12.265 1 92.75 240 MET B N 1
ATOM 4324 C CA . MET B 1 240 ? -3.82 -3.302 12.284 1 92.75 240 MET B CA 1
ATOM 4325 C C . MET B 1 240 ? -3.273 -3.769 13.629 1 92.75 240 MET B C 1
ATOM 4327 O O . MET B 1 240 ? -2.193 -4.359 13.694 1 92.75 240 MET B O 1
ATOM 4331 N N . PHE B 1 241 ? -4.028 -3.564 14.661 1 92.71 241 PHE B N 1
ATOM 4332 C CA . PHE B 1 241 ? -3.602 -3.938 16.004 1 92.71 241 PHE B CA 1
ATOM 4333 C C . PHE B 1 241 ? -3.737 -5.441 16.217 1 92.71 241 PHE B C 1
ATOM 4335 O O . PHE B 1 241 ? -3.05 -6.017 17.063 1 92.71 241 PHE B O 1
ATOM 4342 N N . LYS B 1 242 ? -4.621 -5.98 15.47 1 89.2 242 LYS B N 1
ATOM 4343 C CA . LYS B 1 242 ? -4.737 -7.435 15.506 1 89.2 242 LYS B CA 1
ATOM 4344 C C . LYS B 1 242 ? -3.609 -8.096 14.72 1 89.2 242 LYS B C 1
ATOM 4346 O O . LYS B 1 242 ? -3.075 -9.127 15.137 1 89.2 242 LYS B O 1
ATOM 4351 N N . GLU B 1 243 ? -3.277 -7.444 13.63 1 88.02 243 GLU B N 1
ATOM 4352 C CA . GLU B 1 243 ? -2.203 -7.948 12.78 1 88.02 243 GLU B CA 1
ATOM 4353 C C . GLU B 1 243 ? -0.852 -7.855 13.484 1 88.02 243 GLU B C 1
ATOM 4355 O O . GLU B 1 243 ? 0.004 -8.725 13.313 1 88.02 243 GLU B O 1
ATOM 4360 N N . ASN B 1 244 ? -0.647 -6.784 14.176 1 91.53 244 ASN B N 1
ATOM 4361 C CA . ASN B 1 244 ? 0.587 -6.518 14.908 1 91.53 244 ASN B CA 1
ATOM 4362 C C . ASN B 1 244 ? 0.304 -6.081 16.343 1 91.53 244 ASN B C 1
ATOM 4364 O O . ASN B 1 244 ? 0.257 -4.885 16.634 1 91.53 244 ASN B O 1
ATOM 4368 N N . PRO B 1 245 ? 0.249 -7.033 17.213 1 90.08 245 PRO B N 1
ATOM 4369 C CA . PRO B 1 245 ? -0.108 -6.732 18.601 1 90.08 245 PRO B CA 1
ATOM 4370 C C . PRO B 1 245 ? 0.912 -5.828 19.29 1 90.08 245 PRO B C 1
ATOM 4372 O O . PRO B 1 245 ? 0.598 -5.198 20.303 1 90.08 245 PRO B O 1
ATOM 4375 N N . GLU B 1 246 ? 2.112 -5.736 18.731 1 91.68 246 GLU B N 1
ATOM 4376 C CA . GLU B 1 246 ? 3.132 -4.879 19.328 1 91.68 246 GLU B CA 1
ATOM 4377 C C . GLU B 1 246 ? 2.725 -3.41 19.264 1 91.68 246 GLU B C 1
ATOM 4379 O O . GLU B 1 246 ? 3.231 -2.586 20.029 1 91.68 246 GLU B O 1
ATOM 4384 N N . LEU B 1 247 ? 1.853 -3.152 18.35 1 94.32 247 LEU B N 1
ATOM 4385 C CA . LEU B 1 247 ? 1.401 -1.773 18.206 1 94.32 247 LEU B CA 1
ATOM 4386 C C . LEU B 1 247 ? 0.7 -1.295 19.473 1 94.32 247 LEU B C 1
ATOM 4388 O O . LEU B 1 247 ? 0.743 -0.107 19.802 1 94.32 247 LEU B O 1
ATOM 4392 N N . LYS B 1 248 ? 0.059 -2.247 20.174 1 92.69 248 LYS B N 1
ATOM 4393 C CA . LYS B 1 248 ? -0.649 -1.904 21.404 1 92.69 248 LYS B CA 1
ATOM 4394 C C . LYS B 1 248 ? 0.314 -1.37 22.461 1 92.69 248 LYS B C 1
ATOM 4396 O O . LYS B 1 248 ? -0.076 -0.575 23.319 1 92.69 248 LYS B O 1
ATOM 4401 N N . ASN B 1 249 ? 1.55 -1.775 22.327 1 93.63 249 ASN B N 1
ATOM 4402 C CA . ASN B 1 249 ? 2.564 -1.354 23.287 1 93.63 249 ASN B CA 1
ATOM 4403 C C . ASN B 1 249 ? 3.224 -0.044 22.867 1 93.63 249 ASN B C 1
ATOM 4405 O O . ASN B 1 249 ? 3.909 0.596 23.667 1 93.63 249 ASN B O 1
ATOM 4409 N N . LYS B 1 250 ? 2.998 0.325 21.684 1 96.38 250 LYS B N 1
ATOM 4410 C CA . LYS B 1 250 ? 3.729 1.471 21.151 1 96.38 250 LYS B CA 1
ATOM 4411 C C . LYS B 1 250 ? 2.789 2.638 20.863 1 96.38 250 LYS B C 1
ATOM 4413 O O . LYS B 1 250 ? 3.22 3.792 20.813 1 96.38 250 LYS B O 1
ATOM 4418 N N . LEU B 1 251 ? 1.519 2.292 20.653 1 97.36 251 LEU B N 1
ATOM 4419 C CA . LEU B 1 251 ? 0.517 3.298 20.317 1 97.36 251 LEU B CA 1
ATOM 4420 C C . LEU B 1 251 ? -0.6 3.319 21.355 1 97.36 251 LEU B C 1
ATOM 4422 O O . LEU B 1 251 ? -0.985 2.272 21.88 1 97.36 251 LEU B O 1
ATOM 4426 N N . LYS B 1 252 ? -1.132 4.461 21.6 1 95.94 252 LYS B N 1
ATOM 4427 C CA . LYS B 1 252 ? -2.293 4.652 22.464 1 95.94 252 LYS B CA 1
ATOM 4428 C C . LYS B 1 252 ? -3.526 5.036 21.652 1 95.94 252 LYS B C 1
ATOM 4430 O O . LYS B 1 252 ? -3.468 5.937 20.813 1 95.94 252 LYS B O 1
ATOM 4435 N N . ILE B 1 253 ? -4.57 4.315 21.928 1 93.22 253 ILE B N 1
ATOM 4436 C CA . ILE B 1 253 ? -5.85 4.723 21.359 1 93.22 253 ILE B CA 1
ATOM 4437 C C . ILE B 1 253 ? -6.38 5.946 22.105 1 93.22 253 ILE B C 1
ATOM 4439 O O . ILE B 1 253 ? -6.554 5.909 23.325 1 93.22 253 ILE B O 1
ATOM 4443 N N . LEU B 1 254 ? -6.658 6.979 21.381 1 92.17 254 LEU B N 1
ATOM 4444 C CA . LEU B 1 254 ? -7.082 8.232 21.997 1 92.17 254 LEU B CA 1
ATOM 4445 C C . LEU B 1 254 ? -8.568 8.195 22.336 1 92.17 254 LEU B C 1
ATOM 4447 O O . LEU B 1 254 ? -9.374 7.682 21.557 1 92.17 254 LEU B O 1
ATOM 4451 N N . ASP B 1 255 ? -8.817 8.611 23.5 1 88.32 255 ASP B N 1
ATOM 4452 C CA . ASP B 1 255 ? -10.198 8.905 23.871 1 88.32 255 ASP B CA 1
ATOM 4453 C C . ASP B 1 255 ? -10.53 10.376 23.63 1 88.32 255 ASP B C 1
ATOM 4455 O O . ASP B 1 255 ? -10.128 11.244 24.408 1 88.32 255 ASP B O 1
ATOM 4459 N N . LEU B 1 256 ? -11.139 10.679 22.507 1 82.63 256 LEU B N 1
ATOM 4460 C CA . LEU B 1 256 ? -11.457 12.051 22.126 1 82.63 256 LEU B CA 1
ATOM 4461 C C . LEU B 1 256 ? -12.763 12.505 22.77 1 82.63 256 LEU B C 1
ATOM 4463 O O . LEU B 1 256 ? -13.767 11.792 22.715 1 82.63 256 LEU B O 1
ATOM 4467 N N . LEU B 1 257 ? -12.649 13.587 23.435 1 72.4 257 LEU B N 1
ATOM 4468 C CA . LEU B 1 257 ? -13.829 14.186 24.049 1 72.4 257 LEU B CA 1
ATOM 4469 C C . LEU B 1 257 ? -14.861 14.561 22.991 1 72.4 257 LEU B C 1
ATOM 4471 O O . LEU B 1 257 ? -14.506 15.066 21.923 1 72.4 257 LEU B O 1
ATOM 4475 N N . ASP B 1 258 ? -16.161 14.022 23.1 1 62.5 258 ASP B N 1
ATOM 4476 C CA . ASP B 1 258 ? -17.375 14.344 22.354 1 62.5 258 ASP B CA 1
ATOM 4477 C C . ASP B 1 258 ? -17.355 13.701 20.969 1 62.5 258 ASP B C 1
ATOM 4479 O O . ASP B 1 258 ? -18.121 14.092 20.087 1 62.5 258 ASP B O 1
ATOM 4483 N N . PHE B 1 259 ? -16.25 13.134 20.747 1 57.16 259 PHE B N 1
ATOM 4484 C CA . PHE B 1 259 ? -16.202 12.462 19.454 1 57.16 259 PHE B CA 1
ATOM 4485 C C . PHE B 1 259 ? -16.062 10.954 19.632 1 57.16 259 PHE B C 1
ATOM 4487 O O . PHE B 1 259 ? -15.288 10.493 20.473 1 57.16 259 PHE B O 1
ATOM 4494 N N . THR B 1 260 ? -17.232 10.236 19.595 1 56.66 260 THR B N 1
ATOM 4495 C CA . THR B 1 260 ? -17.053 8.789 19.628 1 56.66 260 THR B CA 1
ATOM 4496 C C . THR B 1 260 ? -16.047 8.344 18.57 1 56.66 260 THR B C 1
ATOM 4498 O O . THR B 1 260 ? -16.269 8.539 17.373 1 56.66 260 THR B O 1
ATOM 4501 N N . PRO B 1 261 ? -14.812 7.989 19.068 1 55.22 261 PRO B N 1
ATOM 4502 C CA . PRO B 1 261 ? -13.609 7.869 18.242 1 55.22 261 PRO B CA 1
ATOM 4503 C C . PRO B 1 261 ? -13.664 6.678 17.288 1 55.22 261 PRO B C 1
ATOM 4505 O O . PRO B 1 261 ? -12.621 6.147 16.896 1 55.22 261 PRO B O 1
ATOM 4508 N N . ARG B 1 262 ? -14.812 5.953 17.13 1 63.83 262 ARG B N 1
ATOM 4509 C CA . ARG B 1 262 ? -14.843 4.837 16.19 1 63.83 262 ARG B CA 1
ATOM 4510 C C . ARG B 1 262 ? -15.564 5.225 14.903 1 63.83 262 ARG B C 1
ATOM 4512 O O . ARG B 1 262 ? -16.792 5.336 14.883 1 63.83 262 ARG B O 1
ATOM 4519 N N . PHE B 1 263 ? -14.693 5.432 13.904 1 81.27 263 PHE B N 1
ATOM 4520 C CA . PHE B 1 263 ? -15.257 5.697 12.585 1 81.27 263 PHE B CA 1
ATOM 4521 C C . PHE B 1 263 ? -15.549 4.395 11.849 1 81.27 263 PHE B C 1
ATOM 4523 O O . PHE B 1 263 ? -14.629 3.721 11.381 1 81.27 263 PHE B O 1
ATOM 4530 N N . GLU B 1 264 ? -16.812 4.019 11.872 1 82.8 264 GLU B N 1
ATOM 4531 C CA . GLU B 1 264 ? -17.188 2.752 11.252 1 82.8 264 GLU B CA 1
ATOM 4532 C C . GLU B 1 264 ? -17.538 2.941 9.779 1 82.8 264 GLU B C 1
ATOM 4534 O O . GLU B 1 264 ? -18.152 3.943 9.405 1 82.8 264 GLU B O 1
ATOM 4539 N N . TYR B 1 265 ? -17.026 2.019 9.066 1 82.75 265 TYR B N 1
ATOM 4540 C CA . TYR B 1 265 ? -17.375 2.015 7.649 1 82.75 265 TYR B CA 1
ATOM 4541 C C . TYR B 1 265 ? -17.735 0.61 7.181 1 82.75 265 TYR B C 1
ATOM 4543 O O . TYR B 1 265 ? -17.231 -0.379 7.719 1 82.75 265 TYR B O 1
ATOM 4551 N N . TYR B 1 266 ? -18.623 0.634 6.271 1 89.7 266 TYR B N 1
ATOM 4552 C CA . TYR B 1 266 ? -19.059 -0.634 5.698 1 89.7 266 TYR B CA 1
ATOM 4553 C C . TYR B 1 266 ? -18.224 -0.996 4.475 1 89.7 266 TYR B C 1
ATOM 4555 O O . TYR B 1 266 ? -17.881 -0.127 3.67 1 89.7 266 TYR B O 1
ATOM 4563 N N . VAL B 1 267 ? -17.922 -2.244 4.424 1 93.47 267 VAL B N 1
ATOM 4564 C CA . VAL B 1 267 ? -17.155 -2.784 3.306 1 93.47 267 VAL B CA 1
ATOM 4565 C C . VAL B 1 267 ? -18.049 -3.681 2.452 1 93.47 267 VAL B C 1
ATOM 4567 O O . VAL B 1 267 ? -18.767 -4.534 2.979 1 93.47 267 VAL B O 1
ATOM 4570 N N . ASP B 1 268 ? -17.978 -3.473 1.201 1 94.72 268 ASP B N 1
ATOM 4571 C CA . ASP B 1 268 ? -18.76 -4.262 0.254 1 94.72 268 ASP B CA 1
ATOM 4572 C C . ASP B 1 268 ? -17.852 -5.062 -0.676 1 94.72 268 ASP B C 1
ATOM 4574 O O . ASP B 1 268 ? -16.746 -4.624 -1.002 1 94.72 268 ASP B O 1
ATOM 4578 N N . LEU B 1 269 ? -18.333 -6.236 -0.993 1 96.55 269 LEU B N 1
ATOM 4579 C CA . LEU B 1 269 ? -17.835 -6.911 -2.187 1 96.55 269 LEU B CA 1
ATOM 4580 C C . LEU B 1 269 ? -18.611 -6.47 -3.424 1 96.55 269 LEU B C 1
ATOM 4582 O O . LEU B 1 269 ? -19.835 -6.614 -3.478 1 96.55 269 LEU B O 1
ATOM 4586 N N . VAL B 1 270 ? -17.916 -5.903 -4.354 1 96.45 270 VAL B N 1
ATOM 4587 C CA . VAL B 1 270 ? -18.559 -5.258 -5.494 1 96.45 270 VAL B CA 1
ATOM 4588 C C . VAL B 1 270 ? -18.111 -5.932 -6.79 1 96.45 270 VAL B C 1
ATOM 4590 O O . VAL B 1 270 ? -16.961 -6.359 -6.909 1 96.45 270 VAL B O 1
ATOM 4593 N N . TRP B 1 271 ? -18.987 -6.048 -7.744 1 95.39 271 TRP B N 1
ATOM 4594 C CA . TRP B 1 271 ? -18.672 -6.534 -9.083 1 95.39 271 TRP B CA 1
ATOM 4595 C C . TRP B 1 271 ? -19.525 -5.831 -10.133 1 95.39 271 TRP B C 1
ATOM 4597 O O . TRP B 1 271 ? -20.482 -5.131 -9.796 1 95.39 271 TRP B O 1
ATOM 4607 N N . SER B 1 272 ? -19.076 -5.902 -11.337 1 92.33 272 SER B N 1
ATOM 4608 C CA . SER B 1 272 ? -19.822 -5.283 -12.428 1 92.33 272 SER B CA 1
ATOM 4609 C C . SER B 1 272 ? -21.035 -6.123 -12.815 1 92.33 272 SER B C 1
ATOM 4611 O O . SER B 1 272 ? -20.954 -7.352 -12.868 1 92.33 272 SER B O 1
ATOM 4613 N N . ARG B 1 273 ? -22.09 -5.478 -13.121 1 87.37 273 ARG B N 1
ATOM 4614 C CA . ARG B 1 273 ? -23.29 -6.155 -13.6 1 87.37 273 ARG B CA 1
ATOM 4615 C C . ARG B 1 273 ? -23.052 -6.79 -14.966 1 87.37 273 ARG B C 1
ATOM 4617 O O . ARG B 1 273 ? -23.701 -7.777 -15.32 1 87.37 273 ARG B O 1
ATOM 4624 N N . GLU B 1 274 ? -22.133 -6.244 -15.612 1 82.33 274 GLU B N 1
ATOM 4625 C CA . GLU B 1 274 ? -21.902 -6.644 -16.997 1 82.33 274 GLU B CA 1
ATOM 4626 C C . GLU B 1 274 ? -20.865 -7.76 -17.083 1 82.33 274 GLU B C 1
ATOM 4628 O O . GLU B 1 274 ? -20.674 -8.357 -18.145 1 82.33 274 GLU B O 1
ATOM 4633 N N . SER B 1 275 ? -20.33 -7.973 -15.923 1 77.05 275 SER B N 1
ATOM 4634 C CA . SER B 1 275 ? -19.245 -8.95 -15.948 1 77.05 275 SER B CA 1
ATOM 4635 C C . SER B 1 275 ? -19.784 -10.376 -15.902 1 77.05 275 SER B C 1
ATOM 4637 O O . SER B 1 275 ? -20.751 -10.657 -15.191 1 77.05 275 SER B O 1
ATOM 4639 N N . GLU B 1 276 ? -19.283 -11.178 -16.789 1 79.94 276 GLU B N 1
ATOM 4640 C CA . GLU B 1 276 ? -19.551 -12.609 -16.676 1 79.94 276 GLU B CA 1
ATOM 4641 C C . GLU B 1 276 ? -18.631 -13.263 -15.649 1 79.94 276 GLU B C 1
ATOM 4643 O O . GLU B 1 276 ? -17.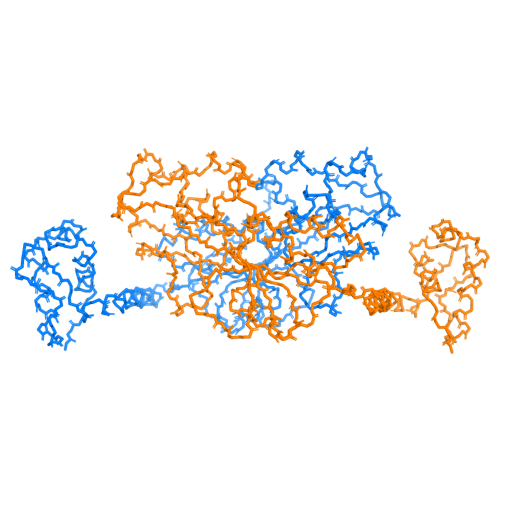471 -13.559 -15.947 1 79.94 276 GLU B O 1
ATOM 4648 N N . LEU B 1 277 ? -19.16 -13.526 -14.523 1 90.36 277 LEU B N 1
ATOM 4649 C CA . LEU B 1 277 ? -18.375 -14.096 -13.433 1 90.36 277 LEU B CA 1
ATOM 4650 C C . LEU B 1 277 ? -18.258 -15.609 -13.58 1 90.36 277 LEU B C 1
ATOM 4652 O O . LEU B 1 277 ? -19.202 -16.269 -14.019 1 90.36 277 LEU B O 1
ATOM 4656 N N . GLY B 1 278 ? -17.108 -16.061 -13.341 1 91.28 278 GLY B N 1
ATOM 4657 C CA . GLY B 1 278 ? -16.896 -17.499 -13.302 1 91.28 278 GLY B CA 1
ATOM 4658 C C . GLY B 1 278 ? -17.347 -18.133 -12 1 91.28 278 GLY B C 1
ATOM 4659 O O . GLY B 1 278 ? -17.943 -17.466 -11.152 1 91.28 278 GLY B O 1
ATOM 4660 N N . ALA B 1 279 ? -17.146 -19.374 -11.876 1 93.19 279 ALA B N 1
ATOM 4661 C CA . ALA B 1 279 ? -17.644 -20.19 -10.772 1 93.19 279 ALA B CA 1
ATOM 4662 C C . ALA B 1 279 ? -17.069 -19.719 -9.439 1 93.19 279 ALA B C 1
ATOM 4664 O O . ALA B 1 279 ? -17.764 -19.721 -8.42 1 93.19 279 ALA B O 1
ATOM 4665 N N . ALA B 1 280 ? -15.788 -19.363 -9.4 1 95.27 280 ALA B N 1
ATOM 4666 C CA . ALA B 1 280 ? -15.146 -18.979 -8.146 1 95.27 280 ALA B CA 1
ATOM 4667 C C . ALA B 1 280 ? -15.726 -17.673 -7.61 1 95.27 280 ALA B C 1
ATOM 4669 O O . ALA B 1 280 ? -16.042 -17.568 -6.422 1 95.27 280 ALA B O 1
ATOM 4670 N N . ALA B 1 281 ? -15.847 -16.707 -8.513 1 96.03 281 ALA B N 1
ATOM 4671 C CA . ALA B 1 281 ? -16.435 -15.432 -8.11 1 96.03 281 ALA B CA 1
ATOM 4672 C C . ALA B 1 281 ? -17.866 -15.619 -7.615 1 96.03 281 ALA B C 1
ATOM 4674 O O . ALA B 1 281 ? -18.249 -15.067 -6.581 1 96.03 281 ALA B O 1
ATOM 4675 N N . ARG B 1 282 ? -18.604 -16.404 -8.315 1 94.79 282 ARG B N 1
ATOM 4676 C CA . ARG B 1 282 ? -19.989 -16.664 -7.936 1 94.79 282 ARG B CA 1
ATOM 4677 C C . ARG B 1 282 ? -20.063 -17.389 -6.596 1 94.79 282 ARG B C 1
ATOM 4679 O O . ARG B 1 282 ? -20.918 -17.079 -5.763 1 94.79 282 ARG B O 1
ATOM 4686 N N . PHE B 1 283 ? -19.198 -18.329 -6.483 1 95.66 283 PHE B N 1
ATOM 4687 C CA . PHE B 1 283 ? -19.151 -19.065 -5.225 1 95.66 283 PHE B CA 1
ATOM 4688 C C . PHE B 1 283 ? -18.926 -18.119 -4.052 1 95.66 283 PHE B C 1
ATOM 4690 O O . PHE B 1 283 ? -19.599 -18.224 -3.025 1 95.66 283 PHE B O 1
ATOM 4697 N N . LEU B 1 284 ? -17.924 -17.157 -4.171 1 96.64 284 LEU B N 1
ATOM 4698 C CA . LEU B 1 284 ? -17.59 -16.227 -3.098 1 96.64 284 LEU B CA 1
ATOM 4699 C C . LEU B 1 284 ? -18.774 -15.321 -2.775 1 96.64 284 LEU B C 1
ATOM 4701 O O . LEU B 1 284 ? -19.101 -15.113 -1.605 1 96.64 284 LEU B O 1
ATOM 4705 N N . ILE B 1 285 ? -19.421 -14.865 -3.827 1 96.06 285 ILE B N 1
ATOM 4706 C CA . ILE B 1 285 ? -20.572 -13.982 -3.668 1 96.06 285 ILE B CA 1
ATOM 4707 C C . ILE B 1 285 ? -21.686 -14.715 -2.925 1 96.06 285 ILE B C 1
ATOM 4709 O O . ILE B 1 285 ? -22.25 -14.189 -1.963 1 96.06 285 ILE B O 1
ATOM 4713 N N . GLU B 1 286 ? -21.988 -15.897 -3.336 1 95.4 286 GLU B N 1
ATOM 4714 C CA . GLU B 1 286 ? -23.051 -16.686 -2.72 1 95.4 286 GLU B CA 1
ATOM 4715 C C . GLU B 1 286 ? -22.719 -17.02 -1.268 1 95.4 286 GLU B C 1
ATOM 4717 O O . GLU B 1 286 ? -23.606 -17.034 -0.411 1 95.4 286 GLU B O 1
ATOM 4722 N N . HIS B 1 287 ? -21.505 -17.37 -1.049 1 95.63 287 HIS B N 1
ATOM 4723 C CA . HIS B 1 287 ? -21.075 -17.667 0.313 1 95.63 287 HIS B CA 1
ATOM 4724 C C . HIS B 1 287 ? -21.343 -16.489 1.244 1 95.63 287 HIS B C 1
ATOM 4726 O O . HIS B 1 287 ? -21.88 -16.669 2.34 1 95.63 287 HIS B O 1
ATOM 4732 N N . ILE B 1 288 ? -20.936 -15.288 0.788 1 94.27 288 ILE B N 1
ATOM 4733 C CA . ILE B 1 288 ? -21.086 -14.085 1.599 1 94.27 288 ILE B CA 1
ATOM 4734 C C . ILE B 1 288 ? -22.568 -13.775 1.794 1 94.27 288 ILE B C 1
ATOM 4736 O O . ILE B 1 288 ? -22.988 -13.379 2.883 1 94.27 288 ILE B O 1
ATOM 4740 N N . ARG B 1 289 ? -23.337 -13.958 0.777 1 92.86 289 ARG B N 1
ATOM 4741 C CA . ARG B 1 289 ? -24.777 -13.738 0.864 1 92.86 289 ARG B CA 1
ATOM 4742 C C . ARG B 1 289 ? -25.407 -14.648 1.913 1 92.86 289 ARG B C 1
ATOM 4744 O O . ARG B 1 289 ? -26.249 -14.209 2.698 1 92.86 289 ARG B O 1
ATOM 4751 N N . LYS B 1 290 ? -24.993 -15.827 1.938 1 91.59 290 LYS B N 1
ATOM 4752 C CA . LYS B 1 290 ? -25.537 -16.81 2.87 1 91.59 290 LYS B CA 1
ATOM 4753 C C . LYS B 1 290 ? -25.142 -16.483 4.307 1 91.59 290 LYS B C 1
ATOM 4755 O O . LYS B 1 290 ? -25.928 -16.686 5.234 1 91.59 290 LYS B O 1
ATOM 4760 N N . GLN B 1 291 ? -23.887 -16.069 4.464 1 88.03 291 GLN B N 1
ATOM 4761 C CA . GLN B 1 291 ? -23.418 -15.712 5.798 1 88.03 291 GLN B CA 1
ATOM 4762 C C . GLN B 1 291 ? -24.22 -14.545 6.369 1 88.03 291 GLN B C 1
ATOM 4764 O O . GLN B 1 291 ? -24.419 -14.457 7.583 1 88.03 291 GLN B O 1
ATOM 4769 N N . ARG B 1 292 ? -24.554 -13.658 5.56 1 82.2 292 ARG B N 1
ATOM 4770 C CA . ARG B 1 292 ? -25.315 -12.495 6.005 1 82.2 292 ARG B CA 1
ATOM 4771 C C . ARG B 1 292 ? -26.742 -12.884 6.378 1 82.2 292 ARG B C 1
ATOM 4773 O O . ARG B 1 292 ? -27.362 -12.245 7.23 1 82.2 292 ARG B O 1
ATOM 4780 N N . MET B 1 293 ? -27.283 -13.767 5.656 1 72.24 293 MET B N 1
ATOM 4781 C CA . MET B 1 293 ? -28.641 -14.217 5.949 1 72.24 293 MET B CA 1
ATOM 4782 C C . MET B 1 293 ? -28.684 -15.005 7.254 1 72.24 293 MET B C 1
ATOM 4784 O O . MET B 1 293 ? -29.739 -15.12 7.88 1 72.24 293 MET B O 1
ATOM 4788 N N . GLN B 1 294 ? -27.535 -15.678 7.633 1 64.24 294 GLN B N 1
ATOM 4789 C CA . GLN B 1 294 ? -27.547 -16.428 8.885 1 64.24 294 GLN B CA 1
ATOM 4790 C C . GLN B 1 294 ? -27.205 -15.528 10.068 1 64.24 294 GLN B C 1
ATOM 4792 O O . GLN B 1 294 ? -26.133 -14.918 10.102 1 64.24 294 GLN B O 1
ATOM 4797 N N . PRO B 1 295 ? -28.096 -15.089 10.833 1 53.79 295 PRO B N 1
ATOM 4798 C CA . PRO B 1 295 ? -27.872 -14.261 12.021 1 53.79 295 PRO B CA 1
ATOM 4799 C C . PRO B 1 295 ? -26.709 -14.758 12.876 1 53.79 295 PRO B C 1
ATOM 4801 O O . PRO B 1 295 ? -26.387 -15.949 12.856 1 53.79 295 PRO B O 1
ATOM 4804 N N . LEU B 1 296 ? -25.561 -14.01 13.076 1 48.35 296 LEU B N 1
ATOM 4805 C CA . LEU B 1 296 ? -24.634 -14.441 14.117 1 48.35 296 LEU B CA 1
ATOM 4806 C C . LEU B 1 296 ? -25.38 -15.111 15.266 1 48.35 296 LEU B C 1
ATOM 4808 O O . LEU B 1 296 ? -26.402 -14.6 15.73 1 48.35 296 LEU B O 1
ATOM 4812 N N . PRO B 1 297 ? -24.808 -16.414 15.597 1 38.36 297 PRO B N 1
ATOM 4813 C CA . PRO B 1 297 ? -25.516 -16.89 16.787 1 38.36 297 PRO B CA 1
ATOM 4814 C C . PRO B 1 297 ? -25.496 -15.878 17.93 1 38.36 297 PRO B C 1
ATOM 4816 O O . PRO B 1 297 ? -24.564 -15.077 18.033 1 38.36 297 PRO B O 1
#

pLDDT: mean 85.54, std 11.08, range [37.8, 98.04]